Protein AF-A0A139GTD7-F1 (afdb_monomer_lite)

Organism: NCBI:txid113226

Secondary structure (DSSP, 8-state):
-PEEEEE--SSPPP--GGGGG-TTB-SSSSSB---STT--PPPHHHHHHHHHHHHHTT-S-----SSS-S-B------SSS--SS-EEEE-STT-EEEE-GGG-EEEES---SSBSSSSSSSSPBBSS--S--GGG-S--SEEE----STTT--HHHHHHHHHH-TT-EEEEETT-HHHHHHTT--SEEEE-TT-EEEEEEEPPTT-S--SPEEEEEEEE--B----SSTT-TTSS---EEEEEETTEEEEE--S-BS------STT--TTSTT--PPP-THHHHHHHHT--EEEEEEE--S--SHHHHTTT---HHHHHHHHHHTTEEEEEEES-SSB--SSS-TTHHHHHHHHHHHHHT--TTTTEE---BT-EEE--HHHHHHHHHHHHHHHHHTT--S---S--TTGGGTTHHHHHHHHHHHHHHHHHHHHHHHSS---HHHHHHHHSSSHHHHHHHHHHT-TTTTS-HHHHHHHHHHHHHHHHHT--TT-HHHHHHHHHHHHHHHHHHHHHHHHHTT---------------------------------------------------------------

InterPro domains:
  IPR001279 Metallo-beta-lactamase [PF12706] (105-336)
  IPR036866 Ribonuclease Z/Hydroxyacylglutathione hydrolase-like [G3DSA:3.60.15.10] (75-378)
  IPR036866 Ribonuclease Z/Hydroxyacylglutathione hydrolase-like [SSF56281] (85-349)

Structure (mmCIF, N/CA/C/O backbone):
data_AF-A0A139GTD7-F1
#
_entry.id   AF-A0A139GTD7-F1
#
loop_
_atom_site.group_PDB
_atom_site.id
_atom_site.type_symbol
_atom_site.label_atom_id
_atom_site.label_alt_id
_atom_site.label_comp_id
_atom_site.label_asym_id
_atom_site.label_entity_id
_atom_site.label_seq_id
_atom_site.pdbx_PDB_ins_code
_atom_site.Cartn_x
_atom_site.Cartn_y
_atom_site.Cartn_z
_atom_site.occupancy
_atom_site.B_iso_or_equiv
_atom_site.auth_seq_id
_atom_site.auth_comp_id
_atom_site.auth_asym_id
_atom_site.auth_atom_id
_atom_site.pdbx_PDB_model_num
ATOM 1 N N . MET A 1 1 ? -16.203 14.183 21.102 1.00 62.66 1 MET A N 1
ATOM 2 C CA . MET A 1 1 ? -15.476 13.401 20.077 1.00 62.66 1 MET A CA 1
ATOM 3 C C . MET A 1 1 ? -15.212 12.017 20.636 1.00 62.66 1 MET A C 1
ATOM 5 O O . MET A 1 1 ? -15.103 11.907 21.853 1.00 62.66 1 MET A O 1
ATOM 9 N N . ALA A 1 2 ? -15.171 10.989 19.788 1.00 77.62 2 ALA A N 1
ATOM 10 C CA . ALA A 1 2 ? -14.752 9.658 20.219 1.00 77.62 2 ALA A CA 1
ATOM 11 C C . ALA A 1 2 ? -13.308 9.720 20.741 1.00 77.62 2 ALA A C 1
ATOM 13 O O . ALA A 1 2 ? -12.492 10.475 20.206 1.00 77.62 2 ALA A O 1
ATOM 14 N N . ALA A 1 3 ? -13.017 8.986 21.811 1.00 85.56 3 ALA A N 1
ATOM 15 C CA . ALA A 1 3 ? -11.676 8.934 22.380 1.00 85.56 3 ALA A CA 1
ATOM 16 C C . ALA A 1 3 ? -10.889 7.815 21.697 1.00 85.56 3 ALA A C 1
ATOM 18 O O . ALA A 1 3 ? -11.359 6.680 21.656 1.00 85.56 3 ALA A O 1
ATOM 19 N N . VAL A 1 4 ? -9.707 8.140 21.175 1.00 92.75 4 VAL A N 1
ATOM 20 C CA . VAL A 1 4 ? -8.804 7.178 20.536 1.00 92.75 4 VAL A CA 1
ATOM 21 C C . VAL A 1 4 ? -7.661 6.857 21.490 1.00 92.75 4 VAL A C 1
ATOM 23 O O . VAL A 1 4 ? -7.033 7.764 22.034 1.00 92.75 4 VAL A O 1
ATOM 26 N N . ALA A 1 5 ? -7.393 5.572 21.696 1.00 95.19 5 ALA A N 1
ATOM 27 C CA . ALA A 1 5 ? -6.281 5.081 22.495 1.00 95.19 5 ALA A CA 1
ATOM 28 C C . ALA A 1 5 ? -5.437 4.101 21.678 1.00 95.19 5 ALA A C 1
ATOM 30 O O . ALA A 1 5 ? -5.976 3.210 21.021 1.00 95.19 5 ALA A O 1
ATOM 31 N N . ILE A 1 6 ? -4.115 4.265 21.758 1.00 97.50 6 ILE A N 1
ATOM 32 C CA . ILE A 1 6 ? -3.131 3.377 21.141 1.00 97.50 6 ILE A CA 1
ATOM 33 C C . ILE A 1 6 ? -2.365 2.650 22.240 1.00 97.50 6 ILE A C 1
ATOM 35 O O . ILE A 1 6 ? -1.799 3.285 23.132 1.00 97.50 6 ILE A O 1
ATOM 39 N N . SER A 1 7 ? -2.311 1.327 22.164 1.00 97.19 7 SER A N 1
ATOM 40 C CA . SER A 1 7 ? -1.547 0.489 23.091 1.00 97.19 7 SER A CA 1
ATOM 41 C C . SER A 1 7 ? -0.793 -0.612 22.356 1.00 97.19 7 SER A C 1
ATOM 43 O O . SER A 1 7 ? -0.978 -0.830 21.162 1.00 97.19 7 SER A O 1
ATOM 45 N N . ASN A 1 8 ? 0.086 -1.319 23.063 1.00 95.62 8 ASN A N 1
ATOM 46 C CA . ASN A 1 8 ? 0.576 -2.601 22.561 1.00 95.62 8 ASN A CA 1
ATOM 47 C C . ASN A 1 8 ? -0.560 -3.635 22.651 1.00 95.62 8 ASN A C 1
ATOM 49 O O . ASN A 1 8 ? -1.322 -3.585 23.624 1.00 95.62 8 ASN A O 1
ATOM 53 N N . PRO A 1 9 ? -0.675 -4.571 21.697 1.00 90.94 9 PRO A N 1
ATOM 54 C CA . PRO A 1 9 ? -1.615 -5.677 21.811 1.00 90.94 9 PRO A CA 1
ATOM 55 C C . PRO A 1 9 ? -1.314 -6.533 23.041 1.00 90.94 9 PRO A C 1
ATOM 57 O O . PRO A 1 9 ? -0.157 -6.755 23.399 1.00 90.94 9 PRO A O 1
ATOM 60 N N . ALA A 1 10 ? -2.364 -7.043 23.688 1.00 85.44 10 ALA A N 1
ATOM 61 C CA . ALA A 1 10 ? -2.222 -7.879 24.883 1.00 85.44 10 ALA A CA 1
ATOM 62 C C . ALA A 1 10 ? -1.445 -9.182 24.616 1.00 85.44 10 ALA A C 1
ATOM 64 O O . ALA A 1 10 ? -0.830 -9.739 25.525 1.00 85.44 10 ALA A O 1
ATOM 65 N N . ARG A 1 11 ? -1.483 -9.675 23.374 1.00 85.56 11 ARG A N 1
ATOM 66 C CA . ARG A 1 11 ? -0.717 -10.830 22.902 1.00 85.56 11 ARG A CA 1
ATOM 67 C C . ARG A 1 11 ? -0.059 -10.469 21.571 1.00 85.56 11 ARG A C 1
ATOM 69 O O . ARG A 1 11 ? -0.765 -10.492 20.565 1.00 85.56 11 ARG A O 1
ATOM 76 N N . PRO A 1 12 ? 1.243 -10.138 21.573 1.00 86.31 12 PRO A N 1
ATOM 77 C CA . PRO A 1 12 ? 1.970 -9.838 20.353 1.00 86.31 12 PRO A CA 1
ATOM 78 C C . PRO A 1 12 ? 1.925 -11.002 19.361 1.00 86.31 12 PRO A C 1
ATOM 80 O O . PRO A 1 12 ? 2.139 -12.153 19.755 1.00 86.31 12 PRO A O 1
ATOM 83 N N . ALA A 1 13 ? 1.677 -10.722 18.084 1.00 91.31 13 ALA A N 1
ATOM 84 C CA . ALA A 1 13 ? 1.772 -11.735 17.039 1.00 91.31 13 ALA A CA 1
ATOM 85 C C . ALA A 1 13 ? 3.241 -12.168 16.800 1.00 91.31 13 ALA A C 1
ATOM 87 O O . ALA A 1 13 ? 4.161 -11.353 16.919 1.00 91.31 13 ALA A O 1
ATOM 88 N N . PRO A 1 14 ? 3.504 -13.439 16.435 1.00 92.75 14 PRO A N 1
ATOM 89 C CA . PRO A 1 14 ? 4.867 -13.969 16.310 1.00 92.75 14 PRO A CA 1
ATOM 90 C C . PRO A 1 14 ? 5.643 -13.288 15.176 1.00 92.75 14 PRO A C 1
ATOM 92 O O . PRO A 1 14 ? 5.087 -13.068 14.112 1.00 92.75 14 PRO A O 1
ATOM 95 N N . SER A 1 15 ? 6.917 -12.958 15.337 1.00 94.00 15 SER A N 1
ATOM 96 C CA . SER A 1 15 ? 7.755 -12.442 14.242 1.00 94.00 15 SER A CA 1
ATOM 97 C C . SER A 1 15 ? 8.750 -13.508 13.765 1.00 94.00 15 SER A C 1
ATOM 99 O O . SER A 1 15 ? 8.976 -14.485 14.485 1.00 94.00 15 SER A O 1
ATOM 101 N N . PRO A 1 16 ? 9.344 -13.368 12.563 1.00 94.62 16 PRO A N 1
ATOM 102 C CA . PRO A 1 16 ? 10.459 -14.219 12.159 1.00 94.62 16 PRO A CA 1
ATOM 103 C C . PRO A 1 16 ? 11.590 -14.176 13.192 1.00 94.62 16 PRO A C 1
ATOM 105 O O . PRO A 1 16 ? 11.861 -13.120 13.768 1.00 94.62 16 PRO A O 1
ATOM 108 N N . GLU A 1 17 ? 12.287 -15.296 13.396 1.00 90.00 17 GLU A N 1
ATOM 109 C CA . GLU A 1 17 ? 13.376 -15.400 14.385 1.00 90.00 17 GLU A CA 1
ATOM 110 C C . GLU A 1 17 ? 14.451 -14.318 14.186 1.00 90.00 17 GLU A C 1
ATOM 112 O O . GLU A 1 17 ? 14.985 -13.752 15.145 1.00 90.00 17 GLU A O 1
ATOM 117 N N . ASP A 1 18 ? 14.726 -13.971 12.928 1.00 88.25 18 ASP A N 1
ATOM 118 C CA . ASP A 1 18 ? 15.732 -12.989 12.553 1.00 88.25 18 ASP A CA 1
ATOM 119 C C . ASP A 1 18 ? 15.220 -11.539 12.507 1.00 88.25 18 ASP A C 1
ATOM 121 O O . ASP A 1 18 ? 16.023 -10.626 12.300 1.00 88.25 18 ASP A O 1
ATOM 125 N N . ALA A 1 19 ? 13.932 -11.285 12.777 1.00 92.12 19 ALA A N 1
ATOM 126 C CA . ALA A 1 19 ? 13.372 -9.929 12.832 1.00 92.12 19 ALA A CA 1
ATOM 127 C C . ALA A 1 19 ? 14.054 -9.068 13.910 1.00 92.12 19 ALA A C 1
ATOM 129 O O . ALA A 1 19 ? 14.289 -7.874 13.712 1.00 92.12 19 ALA A O 1
ATOM 130 N N . SER A 1 20 ? 14.454 -9.692 15.023 1.00 92.06 20 SER A N 1
ATOM 131 C CA . SER A 1 20 ? 15.199 -9.044 16.112 1.00 92.06 20 SER A CA 1
ATOM 132 C C . SER A 1 20 ? 16.572 -8.509 15.683 1.00 92.06 20 SER A C 1
ATOM 134 O O . SER A 1 20 ? 17.086 -7.578 16.302 1.00 92.06 20 SER A O 1
ATOM 136 N N . LEU A 1 21 ? 17.151 -9.047 14.601 1.00 94.19 21 LEU A N 1
ATOM 137 C CA . LEU A 1 21 ? 18.441 -8.608 14.065 1.00 94.19 21 LEU A CA 1
ATOM 138 C C . LEU A 1 21 ? 18.350 -7.278 13.308 1.00 94.19 21 LEU A C 1
ATOM 140 O O . LEU A 1 21 ? 19.393 -6.697 13.008 1.00 94.19 21 LEU A O 1
ATOM 144 N N . LYS A 1 22 ? 17.133 -6.818 12.970 1.00 95.69 22 LYS A N 1
ATOM 145 C CA . LYS A 1 22 ? 16.869 -5.554 12.263 1.00 95.69 22 LYS A CA 1
ATOM 146 C C . LYS A 1 22 ? 17.758 -5.352 11.028 1.00 95.69 22 LYS A C 1
ATOM 148 O O . LYS A 1 22 ? 18.328 -4.284 10.824 1.00 95.69 22 LYS A O 1
ATOM 153 N N . LYS A 1 23 ? 17.889 -6.389 10.189 1.00 96.56 23 LYS A N 1
ATOM 154 C CA . LYS A 1 23 ? 18.763 -6.378 8.995 1.00 96.56 23 LYS A CA 1
ATOM 155 C C . LYS A 1 23 ? 18.435 -5.259 7.998 1.00 96.56 23 LYS A C 1
ATOM 157 O O . LYS A 1 23 ? 19.295 -4.888 7.208 1.00 96.56 23 LYS A O 1
ATOM 162 N N . HIS A 1 24 ? 17.211 -4.740 8.031 1.00 97.00 24 HIS A N 1
ATOM 163 C CA . HIS A 1 24 ? 16.749 -3.627 7.206 1.00 97.00 24 HIS A CA 1
ATOM 164 C C . HIS A 1 24 ? 17.217 -2.252 7.696 1.00 97.00 24 HIS A C 1
ATOM 166 O O . HIS A 1 24 ? 17.071 -1.277 6.968 1.00 97.00 24 HIS A O 1
ATOM 172 N N . HIS A 1 25 ? 17.800 -2.144 8.893 1.00 97.75 25 HIS A N 1
ATOM 173 C CA . HIS A 1 25 ? 18.405 -0.904 9.388 1.00 97.75 25 HIS A CA 1
ATOM 174 C C . HIS A 1 25 ? 19.852 -0.794 8.904 1.00 97.75 25 HIS A C 1
ATOM 176 O O . HIS A 1 25 ? 20.640 -1.738 9.024 1.00 97.75 25 HIS A O 1
ATOM 182 N N . ARG A 1 26 ? 20.250 0.380 8.400 1.00 95.12 26 ARG A N 1
ATOM 183 C CA . ARG A 1 26 ? 21.663 0.643 8.095 1.00 95.12 26 ARG A CA 1
ATOM 184 C C . ARG A 1 26 ? 22.465 0.698 9.395 1.00 95.12 26 ARG A C 1
ATOM 186 O O . ARG A 1 26 ? 22.157 1.467 10.295 1.00 95.12 26 ARG A O 1
ATOM 193 N N . LYS A 1 27 ? 23.534 -0.100 9.490 1.00 87.81 27 LYS A N 1
ATOM 194 C CA . LYS A 1 27 ? 24.327 -0.224 10.730 1.00 87.81 27 LYS A CA 1
ATOM 195 C C . LYS A 1 27 ? 25.082 1.051 11.123 1.00 87.81 27 LYS A C 1
ATOM 197 O O . LYS A 1 27 ? 25.241 1.307 12.309 1.00 87.81 27 LYS A O 1
ATOM 202 N N . ASN A 1 28 ? 25.560 1.821 10.143 1.00 84.12 28 ASN A N 1
ATOM 203 C CA . ASN A 1 28 ? 26.488 2.942 10.360 1.00 84.12 28 ASN A CA 1
ATOM 204 C C . ASN A 1 28 ? 25.990 4.272 9.772 1.00 84.12 28 ASN A C 1
ATOM 206 O O . ASN A 1 28 ? 26.737 5.244 9.726 1.00 84.12 28 ASN A O 1
ATOM 210 N N . GLU A 1 29 ? 24.754 4.313 9.283 1.00 85.69 29 GLU A N 1
ATOM 211 C CA . GLU A 1 29 ? 24.185 5.468 8.593 1.00 85.69 29 GLU A CA 1
ATOM 212 C C . GLU A 1 29 ? 22.707 5.596 8.945 1.00 85.69 29 GLU A C 1
ATOM 214 O O . GLU A 1 29 ? 22.065 4.627 9.347 1.00 85.69 29 GLU A O 1
ATOM 219 N N . LYS A 1 30 ? 22.149 6.792 8.756 1.00 90.00 30 LYS A N 1
ATOM 220 C CA . LYS A 1 30 ? 20.704 6.983 8.845 1.00 90.00 30 LYS A CA 1
ATOM 221 C C . LYS A 1 30 ? 20.019 6.224 7.705 1.00 90.00 30 LYS A C 1
ATOM 223 O O . LYS A 1 30 ? 20.448 6.309 6.557 1.00 90.00 30 LYS A O 1
ATOM 228 N N . GLY A 1 31 ? 18.917 5.554 8.022 1.00 95.88 31 GLY A N 1
ATOM 229 C CA . GLY A 1 31 ? 18.008 4.991 7.031 1.00 95.88 31 GLY A CA 1
ATOM 230 C C . GLY A 1 31 ? 18.019 3.470 6.948 1.00 95.88 31 GLY A C 1
ATOM 231 O O . GLY A 1 31 ? 18.502 2.764 7.835 1.00 95.88 31 GLY A O 1
ATOM 232 N N . PHE A 1 32 ? 17.451 2.981 5.854 1.00 97.81 32 PHE A N 1
ATOM 233 C CA . PHE A 1 32 ? 17.022 1.601 5.689 1.00 97.81 32 PHE A CA 1
ATOM 234 C C . PHE A 1 32 ? 17.562 0.987 4.391 1.00 97.81 32 PHE A C 1
ATOM 236 O O . PHE A 1 32 ? 18.068 1.678 3.495 1.00 97.81 32 PHE A O 1
ATOM 243 N N . VAL A 1 33 ? 17.504 -0.339 4.312 1.00 97.06 33 VAL A N 1
ATOM 244 C CA . VAL A 1 33 ? 17.932 -1.156 3.170 1.00 97.06 33 VAL A CA 1
ATOM 245 C C . VAL A 1 33 ? 17.004 -2.352 2.999 1.00 97.06 33 VAL A C 1
ATOM 247 O O . VAL A 1 33 ? 16.461 -2.865 3.975 1.00 97.06 33 VAL A O 1
ATOM 250 N N . ASN A 1 34 ? 16.870 -2.839 1.766 1.00 97.25 34 ASN A N 1
ATOM 251 C CA . ASN A 1 34 ? 16.280 -4.152 1.524 1.00 97.25 34 ASN A CA 1
ATOM 252 C C . ASN A 1 34 ? 17.297 -5.237 1.916 1.00 97.25 34 ASN A C 1
ATOM 254 O O . ASN A 1 34 ? 18.411 -5.223 1.390 1.00 97.25 34 ASN A O 1
ATOM 258 N N . PRO A 1 35 ? 16.951 -6.166 2.824 1.00 96.56 35 PRO A N 1
ATOM 259 C CA . PRO A 1 35 ? 17.900 -7.153 3.334 1.00 96.56 35 PRO A CA 1
ATOM 260 C C . PRO A 1 35 ? 17.928 -8.468 2.534 1.00 96.56 35 PRO A C 1
ATOM 262 O O . PRO A 1 35 ? 18.577 -9.415 2.976 1.00 96.56 35 PRO A O 1
ATOM 265 N N . TRP A 1 36 ? 17.199 -8.564 1.418 1.00 97.06 36 TRP A N 1
ATOM 266 C CA . TRP A 1 36 ? 16.985 -9.815 0.681 1.00 97.06 36 TRP A CA 1
ATOM 267 C C . TRP A 1 36 ? 17.712 -9.838 -0.665 1.00 97.06 36 TRP A C 1
ATOM 269 O O . TRP A 1 36 ? 17.758 -8.828 -1.365 1.00 97.06 36 TRP A O 1
ATOM 279 N N . ASP A 1 37 ? 18.175 -11.022 -1.071 1.00 96.81 37 ASP A N 1
ATOM 280 C CA . ASP A 1 37 ? 18.849 -11.255 -2.362 1.00 96.81 37 ASP A CA 1
ATOM 281 C C . ASP A 1 37 ? 17.940 -11.001 -3.579 1.00 96.81 37 ASP A C 1
ATOM 283 O O . ASP A 1 37 ? 18.407 -10.795 -4.699 1.00 96.81 37 ASP A O 1
ATOM 287 N N . SER A 1 38 ? 16.624 -10.987 -3.364 1.00 97.56 38 SER A N 1
ATOM 288 C CA . SER A 1 38 ? 15.608 -10.616 -4.352 1.00 97.56 38 SER A CA 1
ATOM 289 C C . SER A 1 38 ? 15.601 -9.126 -4.698 1.00 97.56 38 SER A C 1
ATOM 291 O O . SER A 1 38 ? 14.905 -8.726 -5.632 1.00 97.56 38 SER A O 1
ATOM 293 N N . PHE A 1 39 ? 16.345 -8.294 -3.967 1.00 97.38 39 PHE A N 1
ATOM 294 C CA . PHE A 1 39 ? 16.494 -6.876 -4.254 1.00 97.38 39 PHE A CA 1
ATOM 295 C C . PHE A 1 39 ? 17.842 -6.582 -4.910 1.00 97.38 39 PHE A C 1
ATOM 297 O O . PHE A 1 39 ? 18.897 -7.000 -4.439 1.00 97.38 39 PHE A O 1
ATOM 304 N N . GLN A 1 40 ? 17.812 -5.777 -5.969 1.00 94.25 40 GLN A N 1
ATOM 305 C CA . GLN A 1 40 ? 19.012 -5.216 -6.577 1.00 94.25 40 GLN A CA 1
ATOM 306 C C . GLN A 1 40 ? 18.844 -3.711 -6.729 1.00 94.25 40 GLN A C 1
ATOM 308 O O . GLN A 1 40 ? 17.955 -3.237 -7.437 1.00 94.25 40 GLN A O 1
ATOM 313 N N . GLU A 1 41 ? 19.738 -2.960 -6.094 1.00 89.25 41 GLU A N 1
ATOM 314 C CA . GLU A 1 41 ? 19.795 -1.513 -6.243 1.00 89.25 41 GLU A CA 1
ATOM 315 C C . GLU A 1 41 ? 20.146 -1.162 -7.698 1.00 89.25 41 GLU A C 1
ATOM 317 O O . GLU A 1 41 ? 21.190 -1.561 -8.223 1.00 89.25 41 GLU A O 1
ATOM 322 N N . ARG A 1 42 ? 19.282 -0.393 -8.364 1.00 85.00 42 ARG A N 1
ATOM 323 C CA . ARG A 1 42 ? 19.578 0.154 -9.691 1.00 85.00 42 ARG A CA 1
ATOM 324 C C . ARG A 1 42 ? 20.322 1.473 -9.531 1.00 85.00 42 ARG A C 1
ATOM 326 O O . ARG A 1 42 ? 19.857 2.395 -8.864 1.00 85.00 42 ARG A O 1
ATOM 333 N N . GLY A 1 43 ? 21.511 1.556 -10.124 1.00 75.12 43 GLY A N 1
ATOM 334 C CA . GLY A 1 43 ? 22.384 2.716 -9.959 1.00 75.12 43 GLY A CA 1
ATOM 335 C C . GLY A 1 43 ? 21.784 3.979 -10.580 1.00 75.12 43 GLY A C 1
ATOM 336 O O . GLY A 1 43 ? 21.199 3.924 -11.660 1.00 75.12 43 GLY A O 1
ATOM 337 N N . PHE A 1 44 ? 22.008 5.137 -9.951 1.00 72.25 44 PHE A N 1
ATOM 338 C CA . PHE A 1 44 ? 21.565 6.448 -10.452 1.00 72.25 44 PHE A CA 1
ATOM 339 C C . PHE A 1 44 ? 21.891 6.659 -11.940 1.00 72.25 44 PHE A C 1
ATOM 341 O O . PHE A 1 44 ? 21.033 7.062 -12.719 1.00 72.25 44 PHE A O 1
ATOM 348 N N . TRP A 1 45 ? 23.107 6.303 -12.364 1.00 71.75 45 TRP A N 1
ATOM 349 C CA . TRP A 1 45 ? 23.527 6.405 -13.763 1.00 71.75 45 TRP A CA 1
ATOM 350 C C . TRP A 1 45 ? 22.757 5.479 -14.711 1.00 71.75 45 TRP A C 1
ATOM 352 O O . TRP A 1 45 ? 22.571 5.839 -15.868 1.00 71.75 45 TRP A O 1
ATOM 362 N N . GLN A 1 46 ? 22.292 4.312 -14.253 1.00 74.81 46 GLN A N 1
ATOM 363 C CA . GLN A 1 46 ? 21.465 3.409 -15.063 1.00 74.81 46 GLN A CA 1
ATOM 364 C C . GLN A 1 46 ? 20.072 4.006 -15.287 1.00 74.81 46 GLN A C 1
ATOM 366 O O . GLN A 1 46 ? 19.608 4.036 -16.425 1.00 74.81 46 GLN A O 1
ATOM 371 N N . ILE A 1 47 ? 19.460 4.547 -14.226 1.00 76.94 47 ILE A N 1
ATOM 372 C CA . ILE A 1 47 ? 18.171 5.251 -14.290 1.00 76.94 47 ILE A CA 1
ATOM 373 C C . ILE A 1 47 ? 18.294 6.477 -15.200 1.00 76.94 47 ILE A C 1
ATOM 375 O O . ILE A 1 47 ? 17.545 6.606 -16.163 1.00 76.94 47 ILE A O 1
ATOM 379 N N . MET A 1 48 ? 19.284 7.343 -14.962 1.00 72.25 48 MET A N 1
ATOM 380 C CA . MET A 1 48 ? 19.500 8.554 -15.762 1.00 72.25 48 MET A CA 1
ATOM 381 C C . MET A 1 48 ? 19.801 8.245 -17.225 1.00 72.25 48 MET A C 1
ATOM 383 O O . MET A 1 48 ? 19.285 8.924 -18.111 1.00 72.25 48 MET A O 1
ATOM 387 N N . LYS A 1 49 ? 20.610 7.212 -17.495 1.00 75.44 49 LYS A N 1
ATOM 388 C CA . LYS A 1 49 ? 20.872 6.759 -18.862 1.00 75.44 49 LYS A CA 1
ATOM 389 C C . LYS A 1 49 ? 19.577 6.312 -19.528 1.00 75.44 49 LYS A C 1
ATOM 391 O O . LYS A 1 49 ? 19.339 6.734 -20.648 1.00 75.44 49 LYS A O 1
ATOM 396 N N . TRP A 1 50 ? 18.734 5.521 -18.866 1.00 71.56 50 TRP A N 1
ATOM 397 C CA . TRP A 1 50 ? 17.444 5.124 -19.435 1.00 71.56 50 TRP A CA 1
ATOM 398 C C . TRP A 1 50 ? 16.518 6.330 -19.668 1.00 71.56 50 TRP A C 1
ATOM 400 O O . TRP A 1 50 ? 16.045 6.502 -20.786 1.00 71.56 50 TRP A O 1
ATOM 410 N N . VAL A 1 51 ? 16.347 7.225 -18.687 1.00 73.00 51 VAL A N 1
ATOM 411 C CA . VAL A 1 51 ? 15.488 8.417 -18.834 1.00 73.00 51 VAL A CA 1
ATOM 412 C C . VAL A 1 51 ? 15.953 9.311 -19.988 1.00 73.00 51 VAL A C 1
ATOM 414 O O . VAL A 1 51 ? 15.144 9.725 -20.816 1.00 73.00 51 VAL A O 1
ATOM 417 N N . TRP A 1 52 ? 17.247 9.641 -20.046 1.00 68.06 52 TRP A N 1
ATOM 418 C CA . TRP A 1 52 ? 17.765 10.628 -20.997 1.00 68.06 52 TRP A CA 1
ATOM 419 C C . TRP A 1 52 ? 18.031 10.028 -22.380 1.00 68.06 52 TRP A C 1
ATOM 421 O O . TRP A 1 52 ? 17.600 10.588 -23.387 1.00 68.06 52 TRP A O 1
ATOM 431 N N . LEU A 1 53 ? 18.694 8.868 -22.443 1.00 69.50 53 LEU A N 1
ATOM 432 C CA . LEU A 1 53 ? 19.006 8.204 -23.709 1.00 69.50 53 LEU A CA 1
ATOM 433 C C . LEU A 1 53 ? 17.762 7.554 -24.320 1.00 69.50 53 LEU A C 1
ATOM 435 O O . LEU A 1 53 ? 17.573 7.663 -25.523 1.00 69.50 53 LEU A O 1
ATOM 439 N N . GLY A 1 54 ? 16.889 6.946 -23.511 1.00 68.62 54 GLY A N 1
ATOM 440 C CA . GLY A 1 54 ? 15.644 6.343 -23.996 1.00 68.62 54 GLY A CA 1
ATOM 441 C C . GLY A 1 54 ? 14.696 7.379 -24.599 1.00 68.62 54 GLY A C 1
ATOM 442 O O . GLY A 1 54 ? 14.112 7.137 -25.652 1.00 68.62 54 GLY A O 1
ATOM 443 N N . LYS A 1 55 ? 14.620 8.578 -24.004 1.00 68.88 55 LYS A N 1
ATOM 444 C CA . LYS A 1 55 ? 13.864 9.700 -24.577 1.00 68.88 55 LYS A CA 1
ATOM 445 C C . LYS A 1 55 ? 14.504 10.248 -25.857 1.00 68.88 55 LYS A C 1
ATOM 447 O O . LYS A 1 55 ? 13.789 10.577 -26.795 1.00 68.88 55 LYS A O 1
ATOM 452 N N . LEU A 1 56 ? 15.835 10.342 -25.913 1.00 73.50 56 LEU A N 1
ATOM 453 C CA . LEU A 1 56 ? 16.552 10.847 -27.091 1.00 73.50 56 LEU A CA 1
ATOM 454 C C . LEU A 1 56 ? 16.502 9.873 -28.279 1.00 73.50 56 LEU A C 1
ATOM 456 O O . LEU A 1 56 ? 16.424 10.313 -29.421 1.00 73.50 56 LEU A O 1
ATOM 460 N N . LEU A 1 57 ? 16.533 8.566 -28.014 1.00 73.81 57 LEU A N 1
ATOM 461 C CA . LEU A 1 57 ? 16.467 7.513 -29.030 1.00 73.81 57 LEU A CA 1
ATOM 462 C C . LEU A 1 57 ? 15.029 7.116 -29.410 1.00 73.81 57 LEU A C 1
ATOM 464 O O . LEU A 1 57 ? 14.855 6.284 -30.295 1.00 73.81 57 LEU A O 1
ATOM 468 N N . GLY A 1 58 ? 14.007 7.683 -28.756 1.00 68.06 58 GLY A N 1
ATOM 469 C CA . GLY A 1 58 ? 12.604 7.301 -28.968 1.00 68.06 58 GLY A CA 1
ATOM 470 C C . GLY A 1 58 ? 12.285 5.865 -28.533 1.00 68.06 58 GLY A C 1
ATOM 471 O O . GLY A 1 58 ? 11.309 5.284 -28.991 1.00 68.06 58 GLY A O 1
ATOM 472 N N . GLU A 1 59 ? 13.125 5.276 -27.681 1.00 71.69 59 GLU A N 1
ATOM 473 C CA . GLU A 1 59 ? 12.958 3.911 -27.169 1.00 71.69 59 GLU A CA 1
ATOM 474 C C . GLU A 1 59 ? 11.990 3.849 -25.984 1.00 71.69 59 GLU A C 1
ATOM 476 O O . GLU A 1 59 ? 11.514 2.765 -25.650 1.00 71.69 59 GLU A O 1
ATOM 481 N N . ARG A 1 60 ? 11.715 4.995 -25.347 1.00 75.12 60 ARG A N 1
ATOM 482 C CA . ARG A 1 60 ? 10.745 5.101 -24.258 1.00 75.12 60 ARG A CA 1
ATOM 483 C C . ARG A 1 60 ? 9.331 5.179 -24.827 1.00 75.12 60 ARG A C 1
ATOM 485 O O . ARG A 1 60 ? 9.071 5.997 -25.709 1.00 75.12 60 ARG A O 1
ATOM 492 N N . ARG A 1 61 ? 8.420 4.374 -24.289 1.00 80.50 61 ARG A N 1
ATOM 493 C CA . ARG A 1 61 ? 6.986 4.509 -24.550 1.00 80.50 61 ARG A CA 1
ATOM 494 C C . ARG A 1 61 ? 6.384 5.565 -23.634 1.00 80.50 61 ARG A C 1
ATOM 496 O O . ARG A 1 61 ? 6.662 5.588 -22.436 1.00 80.50 61 ARG A O 1
ATOM 503 N N . ASP A 1 62 ? 5.550 6.411 -24.222 1.00 84.38 62 ASP A N 1
ATOM 504 C CA . ASP A 1 62 ? 4.638 7.290 -23.501 1.00 84.38 62 ASP A CA 1
ATOM 505 C C . ASP A 1 62 ? 3.233 6.682 -23.659 1.00 84.38 62 ASP A C 1
ATOM 507 O O . ASP A 1 62 ? 2.684 6.747 -24.762 1.00 84.38 62 ASP A O 1
ATOM 511 N N . PRO A 1 63 ? 2.685 6.037 -22.611 1.00 89.12 63 PRO A N 1
ATOM 512 C CA . PRO A 1 63 ? 1.373 5.396 -22.660 1.00 89.12 63 PRO A CA 1
ATOM 513 C C . PRO A 1 63 ? 0.262 6.335 -23.122 1.00 89.12 63 PRO A C 1
ATOM 515 O O . PRO A 1 63 ? 0.219 7.506 -22.722 1.00 89.12 63 PRO A O 1
ATOM 518 N N . ASP A 1 64 ? -0.670 5.807 -23.917 1.00 89.44 64 ASP A N 1
ATOM 519 C CA . ASP A 1 64 ? -1.852 6.571 -24.303 1.00 89.44 64 ASP A CA 1
ATOM 520 C C . ASP A 1 64 ? -2.790 6.724 -23.098 1.00 89.44 64 ASP A C 1
ATOM 522 O O . ASP A 1 64 ? -3.141 5.765 -22.411 1.00 89.44 64 ASP A O 1
ATOM 526 N N . THR A 1 65 ? -3.181 7.965 -22.830 1.00 91.94 65 THR A N 1
ATOM 527 C CA . THR A 1 65 ? -4.096 8.336 -21.741 1.00 91.94 65 THR A CA 1
ATOM 528 C C . THR A 1 65 ? -5.448 8.811 -22.266 1.00 91.94 65 THR A C 1
ATOM 530 O O . THR A 1 65 ? -6.294 9.258 -21.490 1.00 91.94 65 THR A O 1
ATOM 533 N N . SER A 1 66 ? -5.660 8.731 -23.583 1.00 89.81 66 SER A N 1
ATOM 534 C CA . SER A 1 66 ? -6.938 9.031 -24.206 1.00 89.81 66 SER A CA 1
ATOM 535 C C . SER A 1 66 ? -7.977 7.941 -23.890 1.00 89.81 66 SER A C 1
ATOM 537 O O . SER A 1 66 ? -7.627 6.769 -23.729 1.00 89.81 66 SER A O 1
ATOM 539 N N . PRO A 1 67 ? -9.266 8.299 -23.746 1.00 87.31 67 PRO A N 1
ATOM 540 C CA . PRO A 1 67 ? -10.316 7.314 -23.517 1.00 87.31 67 PRO A CA 1
ATOM 541 C C . PRO A 1 67 ? -10.423 6.275 -24.651 1.00 87.31 67 PRO A C 1
ATOM 543 O O . PRO A 1 67 ? -10.253 6.634 -25.818 1.00 87.31 67 PRO A O 1
ATOM 546 N N . PRO A 1 68 ? -10.811 5.021 -24.349 1.00 86.00 68 PRO A N 1
ATOM 547 C CA . PRO A 1 68 ? -11.292 4.546 -23.050 1.00 86.00 68 PRO A CA 1
ATOM 548 C C . PRO A 1 68 ? -10.159 4.258 -22.051 1.00 86.00 68 PRO A C 1
ATOM 550 O O . PRO A 1 68 ? -9.238 3.498 -22.334 1.00 86.00 68 PRO A O 1
ATOM 553 N N . THR A 1 69 ? -10.277 4.828 -20.852 1.00 91.38 69 THR A N 1
ATOM 554 C CA . THR A 1 69 ? -9.440 4.525 -19.680 1.00 91.38 69 THR A CA 1
ATOM 555 C C . THR A 1 69 ? -10.285 3.809 -18.619 1.00 91.38 69 THR A C 1
ATOM 557 O O . THR A 1 69 ? -11.409 3.388 -18.899 1.00 91.38 69 THR A O 1
ATOM 560 N N . VAL A 1 70 ? -9.750 3.627 -17.409 1.00 93.50 70 VAL A N 1
ATOM 561 C CA . VAL A 1 70 ? -10.494 3.020 -16.295 1.00 93.50 70 VAL A CA 1
ATOM 562 C C . VAL A 1 70 ? -11.743 3.857 -15.987 1.00 93.50 70 VAL A C 1
ATOM 564 O O . VAL A 1 70 ? -11.600 5.066 -15.770 1.00 93.50 70 VAL A O 1
ATOM 567 N N . PRO A 1 71 ? -12.949 3.260 -15.955 1.00 96.00 71 PRO A N 1
ATOM 568 C CA . PRO A 1 71 ? -14.157 3.980 -15.583 1.00 96.00 71 PRO A CA 1
ATOM 569 C C . PRO A 1 71 ? -14.049 4.595 -14.184 1.00 96.00 71 PRO A C 1
ATOM 571 O O . PRO A 1 71 ? -13.432 4.034 -13.275 1.00 96.00 71 PRO A O 1
ATOM 574 N N . VAL A 1 72 ? -14.669 5.765 -14.025 1.00 97.06 72 VAL A N 1
ATOM 575 C CA . VAL A 1 72 ? -14.746 6.490 -12.756 1.00 97.06 72 VAL A CA 1
ATOM 576 C C . VAL A 1 72 ? -16.212 6.652 -12.383 1.00 97.06 72 VAL A C 1
ATOM 578 O O . VAL A 1 72 ? -16.992 7.245 -13.128 1.00 97.06 72 VAL A O 1
ATOM 581 N N . HIS A 1 73 ? -16.568 6.154 -11.207 1.00 95.69 73 HIS A N 1
ATOM 582 C CA . HIS A 1 73 ? -17.897 6.227 -10.623 1.00 95.69 73 HIS A CA 1
ATOM 583 C C . HIS A 1 73 ? -17.873 7.092 -9.371 1.00 95.69 73 HIS A C 1
ATOM 585 O O . HIS A 1 73 ? -16.869 7.189 -8.662 1.00 95.69 73 HIS A O 1
ATOM 591 N N . LYS A 1 74 ? -19.016 7.698 -9.053 1.00 96.75 74 LYS A N 1
ATOM 592 C CA . LYS A 1 74 ? -19.199 8.319 -7.744 1.00 96.75 74 LYS A CA 1
ATOM 593 C C . LYS A 1 74 ? -19.377 7.210 -6.696 1.00 96.75 74 LYS A C 1
ATOM 595 O O . LYS A 1 74 ? -20.296 6.404 -6.851 1.00 96.75 74 LYS A O 1
ATOM 600 N N . PRO A 1 75 ? -18.571 7.177 -5.624 1.00 96.31 75 PRO A N 1
ATOM 601 C CA . PRO A 1 75 ? -18.642 6.113 -4.640 1.00 96.31 75 PRO A CA 1
ATOM 602 C C . PRO A 1 75 ? -19.904 6.224 -3.788 1.00 96.31 75 PRO A C 1
ATOM 604 O O . PRO A 1 75 ? -20.381 7.319 -3.470 1.00 96.31 75 PRO A O 1
ATOM 607 N N . VAL A 1 76 ? -20.414 5.064 -3.379 1.00 94.00 76 VAL A N 1
ATOM 608 C CA . VAL A 1 76 ? -21.495 4.934 -2.400 1.00 94.00 76 VAL A CA 1
ATOM 609 C C . VAL A 1 76 ? -20.911 4.300 -1.144 1.00 94.00 76 VAL A C 1
ATOM 611 O O . VAL A 1 76 ? -20.503 3.139 -1.158 1.00 94.00 76 VAL A O 1
ATOM 614 N N . PHE A 1 77 ? -20.864 5.075 -0.064 1.00 93.94 77 PHE A N 1
ATOM 615 C CA . PHE A 1 77 ? -20.396 4.618 1.245 1.00 93.94 77 PHE A CA 1
ATOM 616 C C . PHE A 1 77 ? -21.561 4.118 2.093 1.00 93.94 77 PHE A C 1
ATOM 618 O O . PHE A 1 77 ? -22.701 4.558 1.907 1.00 93.94 77 PHE A O 1
ATOM 625 N N . LEU A 1 78 ? -21.285 3.238 3.058 1.00 92.50 78 LEU A N 1
ATOM 626 C CA . LEU A 1 78 ? -22.335 2.780 3.962 1.00 92.50 78 LEU A CA 1
ATOM 627 C C . LEU A 1 78 ? -22.907 3.961 4.772 1.00 92.50 78 LEU A C 1
ATOM 629 O O . LEU A 1 78 ? -22.152 4.765 5.327 1.00 92.50 78 LEU A O 1
ATOM 633 N N . PRO A 1 79 ? -24.244 4.061 4.907 1.00 87.56 79 PRO A N 1
ATOM 634 C CA . PRO A 1 79 ? -24.888 5.161 5.627 1.00 87.56 79 PRO A CA 1
ATOM 635 C C . PRO A 1 79 ? -24.659 5.085 7.142 1.00 87.56 79 PRO A C 1
ATOM 637 O O . PRO A 1 79 ? -24.922 6.042 7.868 1.00 87.56 79 PRO A O 1
ATOM 640 N N . SER A 1 80 ? -24.190 3.936 7.637 1.00 89.12 80 SER A N 1
ATOM 641 C CA . SER A 1 80 ? -23.889 3.708 9.043 1.00 89.12 80 SER A CA 1
ATOM 642 C C . SER A 1 80 ? -22.649 2.831 9.209 1.00 89.12 80 SER A C 1
ATOM 644 O O . SER A 1 80 ? -22.186 2.177 8.276 1.00 89.12 80 SER A O 1
ATOM 646 N N . ARG A 1 81 ? -22.132 2.778 10.440 1.00 90.38 81 ARG A N 1
ATOM 647 C CA . ARG A 1 81 ? -21.008 1.903 10.802 1.00 90.38 81 ARG A CA 1
ATOM 648 C C . ARG A 1 81 ? -21.398 0.425 10.918 1.00 90.38 81 ARG A C 1
ATOM 650 O O . ARG A 1 81 ? -20.508 -0.421 10.934 1.00 90.38 81 ARG A O 1
ATOM 657 N N . LYS A 1 82 ? -22.694 0.112 11.017 1.00 87.69 82 LYS A N 1
ATOM 658 C CA . LYS A 1 82 ? -23.188 -1.254 11.200 1.00 87.69 82 LYS A CA 1
ATOM 659 C C . LYS A 1 82 ? -23.146 -2.000 9.867 1.00 87.69 82 LYS A C 1
ATOM 661 O O . LYS A 1 82 ? -23.845 -1.626 8.933 1.00 87.69 82 LYS A O 1
ATOM 666 N N . THR A 1 83 ? -22.324 -3.038 9.809 1.00 88.00 83 THR A N 1
ATOM 667 C CA . THR A 1 83 ? -22.231 -3.980 8.692 1.00 88.00 83 THR A CA 1
ATOM 668 C C . THR A 1 83 ? -21.640 -5.290 9.197 1.00 88.00 83 THR A C 1
ATOM 670 O O . THR A 1 83 ? -20.797 -5.273 10.100 1.00 88.00 83 THR A O 1
ATOM 673 N N . ASP A 1 84 ? -22.070 -6.398 8.605 1.00 86.31 84 ASP A N 1
ATOM 674 C CA . ASP A 1 84 ? -21.502 -7.730 8.832 1.00 86.31 84 ASP A CA 1
ATOM 675 C C . ASP A 1 84 ? -20.443 -8.086 7.764 1.00 86.31 84 ASP A C 1
ATOM 677 O O . ASP A 1 84 ? -19.727 -9.091 7.870 1.00 86.31 84 ASP A O 1
ATOM 681 N N . HIS A 1 85 ? -20.279 -7.212 6.763 1.00 88.44 85 HIS A N 1
ATOM 682 C CA . HIS A 1 85 ? -19.411 -7.403 5.606 1.00 88.44 85 HIS A CA 1
ATOM 683 C C . HIS A 1 85 ? -18.193 -6.484 5.648 1.00 88.44 85 HIS A C 1
ATOM 685 O O . HIS A 1 85 ? -18.230 -5.359 6.149 1.00 88.44 85 HIS A O 1
ATOM 691 N N . LEU A 1 86 ? -17.092 -6.984 5.090 1.00 94.62 86 LEU A N 1
ATOM 692 C CA . LEU A 1 86 ? -15.939 -6.165 4.751 1.00 94.62 86 LEU A CA 1
ATOM 693 C C . LEU A 1 86 ? -16.195 -5.551 3.372 1.00 94.62 86 LEU A C 1
ATOM 695 O O . LEU A 1 86 ? -16.340 -6.297 2.403 1.00 94.62 86 LEU A O 1
ATOM 699 N N . ARG A 1 87 ? -16.235 -4.219 3.293 1.00 96.44 87 ARG A N 1
ATOM 700 C CA . ARG A 1 87 ? -16.418 -3.474 2.039 1.00 96.44 87 ARG A CA 1
ATOM 701 C C . ARG A 1 87 ? -15.162 -2.670 1.731 1.00 96.44 87 ARG A C 1
ATOM 703 O O . ARG A 1 87 ? -14.654 -1.965 2.601 1.00 96.44 87 ARG A O 1
ATOM 710 N N . ALA A 1 88 ? -14.661 -2.755 0.507 1.00 97.81 88 ALA A N 1
ATOM 711 C CA . ALA A 1 88 ? -13.492 -2.014 0.048 1.00 97.81 88 ALA A CA 1
ATOM 712 C C . ALA A 1 88 ? -13.871 -1.160 -1.163 1.00 97.81 88 ALA A C 1
ATOM 714 O O . ALA A 1 88 ? -14.346 -1.689 -2.161 1.00 97.81 88 ALA A O 1
ATOM 715 N N . THR A 1 89 ? -13.671 0.153 -1.068 1.00 98.44 89 THR A N 1
ATOM 716 C CA . THR A 1 89 ? -13.938 1.103 -2.156 1.00 98.44 89 THR A CA 1
ATOM 717 C C . THR A 1 89 ? -12.626 1.629 -2.703 1.00 98.44 89 THR A C 1
ATOM 719 O O . THR A 1 89 ? -11.848 2.227 -1.951 1.00 98.44 89 THR A O 1
ATOM 722 N N . TRP A 1 90 ? -12.376 1.419 -3.993 1.00 98.56 90 TRP A N 1
ATOM 723 C CA . TRP A 1 90 ? -11.165 1.924 -4.627 1.00 98.56 90 TRP A CA 1
ATOM 724 C C . TRP A 1 90 ? -11.328 3.401 -4.955 1.00 98.56 90 TRP A C 1
ATOM 726 O O . TRP A 1 90 ? -12.255 3.782 -5.654 1.00 98.56 90 TRP A O 1
ATOM 736 N N . LEU A 1 91 ? -10.432 4.257 -4.473 1.00 98.50 91 LEU A N 1
ATOM 737 C CA . LEU A 1 91 ? -10.478 5.703 -4.726 1.00 98.50 91 LEU A CA 1
ATOM 738 C C . LEU A 1 91 ? -9.389 6.155 -5.716 1.00 98.50 91 LEU A C 1
ATOM 740 O O . LEU A 1 91 ? -9.129 7.350 -5.875 1.00 98.50 91 LEU A O 1
ATOM 744 N N . GLY A 1 92 ? -8.792 5.189 -6.419 1.00 97.12 92 GLY A N 1
ATOM 745 C CA . GLY A 1 92 ? -7.734 5.375 -7.407 1.00 97.12 92 GLY A CA 1
ATOM 746 C C . GLY A 1 92 ? -6.340 5.097 -6.844 1.00 97.12 92 GLY A C 1
ATOM 747 O O . GLY A 1 92 ? -6.062 5.293 -5.662 1.00 97.12 92 GLY A O 1
ATOM 748 N N . HIS A 1 93 ? -5.439 4.655 -7.718 1.00 97.81 93 HIS A N 1
ATOM 749 C CA . HIS A 1 93 ? -4.047 4.320 -7.413 1.00 97.81 93 HIS A CA 1
ATOM 750 C C . HIS A 1 93 ? -3.932 3.302 -6.269 1.00 97.81 93 HIS A C 1
ATOM 752 O O . HIS A 1 93 ? -4.513 2.221 -6.363 1.00 97.81 93 HIS A O 1
ATOM 758 N N . ALA A 1 94 ? -3.208 3.617 -5.194 1.00 98.31 94 ALA A N 1
ATOM 759 C CA . ALA A 1 94 ? -3.124 2.809 -3.977 1.00 98.31 94 ALA A CA 1
ATOM 760 C C . ALA A 1 94 ? -4.196 3.154 -2.921 1.00 98.31 94 ALA A C 1
ATOM 762 O O . ALA A 1 94 ? -4.233 2.531 -1.860 1.00 98.31 94 ALA A O 1
ATOM 763 N N . CYS A 1 95 ? -5.080 4.118 -3.201 1.00 98.75 95 CYS A N 1
ATOM 764 C CA . CYS A 1 95 ? -6.036 4.627 -2.229 1.00 98.75 95 CYS A CA 1
ATOM 765 C C . CYS A 1 95 ? -7.275 3.735 -2.127 1.00 98.75 95 CYS A C 1
ATOM 767 O O . CYS A 1 95 ? -8.058 3.626 -3.071 1.00 98.75 95 CYS A O 1
ATOM 769 N N . PHE A 1 96 ? -7.483 3.138 -0.956 1.00 98.69 96 PHE A N 1
ATOM 770 C CA . PHE A 1 96 ? -8.678 2.357 -0.642 1.00 98.69 96 PHE A CA 1
ATOM 771 C C . PHE A 1 96 ? -9.327 2.849 0.642 1.00 98.69 96 PHE A C 1
ATOM 773 O O . PHE A 1 96 ? -8.657 3.017 1.663 1.00 98.69 96 PHE A O 1
ATOM 780 N N . TYR A 1 97 ? -10.647 3.015 0.598 1.00 98.75 97 TYR A N 1
ATOM 781 C CA . TYR A 1 97 ? -11.475 3.208 1.781 1.00 98.75 97 TYR A CA 1
ATOM 782 C C . TYR A 1 97 ? -12.117 1.880 2.171 1.00 98.75 97 TYR A C 1
ATOM 784 O O . TYR A 1 97 ? -12.903 1.318 1.406 1.00 98.75 97 TYR A O 1
ATOM 792 N N . VAL A 1 98 ? -11.755 1.363 3.344 1.00 98.56 98 VAL A N 1
ATOM 793 C CA . VAL A 1 98 ? -12.180 0.042 3.812 1.00 98.56 98 VAL A CA 1
ATOM 794 C C . VAL A 1 98 ? -13.082 0.170 5.029 1.00 98.56 98 VAL A C 1
ATOM 796 O O . VAL A 1 98 ? -12.733 0.782 6.044 1.00 98.56 98 VAL A O 1
ATOM 799 N N . GLU A 1 99 ? -14.243 -0.460 4.918 1.00 97.75 99 GLU A N 1
ATOM 800 C CA . GLU A 1 99 ? -15.297 -0.493 5.912 1.00 97.75 99 GLU A CA 1
ATOM 801 C C . GLU A 1 99 ? -15.356 -1.879 6.547 1.00 97.75 99 GLU A C 1
ATOM 803 O O . GLU A 1 99 ? -15.780 -2.850 5.923 1.00 97.75 99 GLU A O 1
ATOM 808 N N . PHE A 1 100 ? -14.894 -1.978 7.793 1.00 97.06 100 PHE A N 1
ATOM 809 C CA . PHE A 1 100 ? -14.873 -3.240 8.522 1.00 97.06 100 PHE A CA 1
ATOM 810 C C . PHE A 1 100 ? -16.202 -3.498 9.238 1.00 97.06 100 PHE A C 1
ATOM 812 O O . PHE A 1 100 ? -16.837 -2.545 9.730 1.00 97.06 100 PHE A O 1
ATOM 819 N N . PRO A 1 101 ? -16.550 -4.784 9.437 1.00 93.25 101 PRO A N 1
ATOM 820 C CA . PRO A 1 101 ? -17.460 -5.177 10.500 1.00 93.25 101 PRO A CA 1
ATOM 821 C C . PRO A 1 101 ? -16.969 -4.649 11.851 1.00 93.25 101 PRO A C 1
ATOM 823 O O . PRO A 1 101 ? -15.776 -4.424 12.061 1.00 93.25 101 PRO A O 1
ATOM 826 N N . GLY A 1 102 ? -17.888 -4.376 12.772 1.00 89.69 102 GLY A N 1
ATOM 827 C CA . GLY A 1 102 ? -17.553 -3.699 14.033 1.00 89.69 102 GLY A CA 1
ATOM 828 C C . GLY A 1 102 ? -17.279 -2.194 13.890 1.00 89.69 102 GLY A C 1
ATOM 829 O O . GLY A 1 102 ? -17.042 -1.520 14.887 1.00 89.69 102 GLY A O 1
ATOM 830 N N . GLY A 1 103 ? -17.366 -1.640 12.677 1.00 94.06 103 GLY A N 1
ATOM 831 C CA . GLY A 1 103 ? -17.527 -0.205 12.456 1.00 94.06 103 GLY A CA 1
ATOM 832 C C . GLY A 1 103 ? -16.257 0.597 12.201 1.00 94.06 103 GLY A C 1
ATOM 833 O O . GLY A 1 103 ? -16.381 1.804 11.994 1.00 94.06 103 GLY A O 1
ATOM 834 N N . LEU A 1 104 ? -15.071 -0.022 12.176 1.00 96.75 104 LEU A N 1
ATOM 835 C CA . LEU A 1 104 ? -13.819 0.660 11.821 1.00 96.75 104 LEU A CA 1
ATOM 836 C C . LEU A 1 104 ? -13.847 1.129 10.356 1.00 96.75 104 LEU A C 1
ATOM 838 O O . LEU A 1 104 ? -14.309 0.398 9.474 1.00 96.75 104 LEU A O 1
ATOM 842 N N . ARG A 1 105 ? -13.333 2.335 10.098 1.00 97.81 105 ARG A N 1
ATOM 843 C CA . ARG A 1 105 ? -13.131 2.904 8.759 1.00 97.81 105 ARG A CA 1
ATOM 844 C C . ARG A 1 105 ? -11.676 3.308 8.554 1.00 97.81 105 ARG A C 1
ATOM 846 O O . ARG A 1 105 ? -11.174 4.201 9.243 1.00 97.81 105 ARG A O 1
ATOM 853 N N . VAL A 1 106 ? -11.008 2.649 7.611 1.00 98.81 106 VAL A N 1
ATOM 854 C CA . VAL A 1 106 ? -9.573 2.827 7.351 1.00 98.81 106 VAL A CA 1
ATOM 855 C C . VAL A 1 106 ? -9.358 3.342 5.939 1.00 98.81 106 VAL A C 1
ATOM 857 O O . VAL A 1 106 ? -9.966 2.838 4.999 1.00 98.81 106 VAL A O 1
ATOM 860 N N . LEU A 1 107 ? -8.485 4.335 5.800 1.00 98.88 107 LEU A N 1
ATOM 861 C CA . LEU A 1 107 ? -8.070 4.881 4.515 1.00 98.88 107 LEU A CA 1
ATOM 862 C C . LEU A 1 107 ? -6.584 4.578 4.287 1.00 98.88 107 LEU A C 1
ATOM 864 O O . LEU A 1 107 ? -5.743 4.956 5.103 1.00 98.88 107 LEU A O 1
ATOM 868 N N . PHE A 1 108 ? -6.270 3.888 3.197 1.00 98.88 108 PHE A N 1
ATOM 869 C CA . PHE A 1 108 ? -4.902 3.522 2.817 1.00 98.88 108 PHE A CA 1
ATOM 870 C C . PHE A 1 108 ? -4.356 4.521 1.799 1.00 98.88 108 PHE A C 1
ATOM 872 O O . PHE A 1 108 ? -5.101 4.905 0.906 1.00 98.88 108 PHE A O 1
ATOM 879 N N . ASP A 1 109 ? -3.103 4.962 1.959 1.00 98.75 109 ASP A N 1
ATOM 880 C CA . ASP A 1 109 ? -2.343 5.822 1.031 1.00 98.75 109 ASP A CA 1
ATOM 881 C C . ASP A 1 109 ? -3.164 6.910 0.304 1.00 98.75 109 ASP A C 1
ATOM 883 O O . ASP A 1 109 ? -3.220 6.950 -0.931 1.00 98.75 109 ASP A O 1
ATOM 887 N N . PRO A 1 110 ? -3.849 7.811 1.038 1.00 98.44 110 PRO A N 1
ATOM 888 C CA . PRO A 1 110 ? -4.753 8.757 0.410 1.00 98.44 110 PRO A CA 1
ATOM 889 C C . PRO A 1 110 ? -4.026 9.858 -0.359 1.00 98.44 110 PRO A C 1
ATOM 891 O O . PRO A 1 110 ? -3.297 10.674 0.216 1.00 98.44 110 PRO A O 1
ATOM 894 N N . VAL A 1 111 ? -4.340 9.961 -1.654 1.00 97.75 111 VAL A N 1
ATOM 895 C CA . VAL A 1 111 ? -3.897 11.053 -2.530 1.00 97.75 111 VAL A CA 1
ATOM 896 C C . VAL A 1 111 ? -5.068 11.609 -3.339 1.00 97.75 111 VAL A C 1
ATOM 898 O O . VAL A 1 111 ? -5.509 11.026 -4.324 1.00 97.75 111 VAL A O 1
ATOM 901 N N . PHE A 1 112 ? -5.546 12.784 -2.923 1.00 97.19 112 PHE A N 1
ATOM 902 C CA . PHE A 1 112 ? -6.654 13.529 -3.529 1.00 97.19 112 PHE A CA 1
ATOM 903 C C . PHE A 1 112 ? -6.121 14.830 -4.140 1.00 97.19 112 PHE A C 1
ATOM 905 O O . PHE A 1 112 ? -6.507 15.944 -3.772 1.00 97.19 112 PHE A O 1
ATOM 912 N N . THR A 1 113 ? -5.142 14.684 -5.033 1.00 95.06 113 THR A N 1
ATOM 913 C CA . THR A 1 113 ? -4.491 15.793 -5.736 1.00 95.06 113 THR A CA 1
ATOM 914 C C . THR A 1 113 ? -4.319 15.485 -7.208 1.00 95.06 113 THR A C 1
ATOM 916 O O . THR A 1 113 ? -4.007 14.360 -7.577 1.00 95.06 113 THR A O 1
ATOM 919 N N . GLN A 1 114 ? -4.412 16.510 -8.059 1.00 94.69 114 GLN A N 1
ATOM 920 C CA . GLN A 1 114 ? -4.232 16.339 -9.503 1.00 94.69 114 GLN A CA 1
ATOM 921 C C . GLN A 1 114 ? -2.853 15.781 -9.883 1.00 94.69 114 GLN A C 1
ATOM 923 O O . GLN A 1 114 ? -2.727 15.099 -10.897 1.00 94.69 114 GLN A O 1
ATOM 928 N N . ARG A 1 115 ? -1.812 16.072 -9.095 1.00 94.62 115 ARG A N 1
ATOM 929 C CA . ARG A 1 115 ? -0.443 15.601 -9.335 1.00 94.62 115 ARG A CA 1
ATOM 930 C C . ARG A 1 115 ? 0.133 14.909 -8.107 1.00 94.62 115 ARG A C 1
ATOM 932 O O . ARG A 1 115 ? -0.113 15.359 -6.987 1.00 94.62 115 ARG A O 1
ATOM 939 N N . CYS A 1 116 ? 0.943 13.880 -8.334 1.00 92.56 116 CYS A N 1
ATOM 940 C CA . CYS A 1 116 ? 1.796 13.261 -7.321 1.00 92.56 116 CYS A CA 1
ATOM 941 C C . CYS A 1 116 ? 3.207 13.870 -7.391 1.00 92.56 116 CYS A C 1
ATOM 943 O O . CYS A 1 116 ? 4.159 13.292 -7.907 1.00 92.56 116 CYS A O 1
ATOM 945 N N . SER A 1 117 ? 3.334 15.115 -6.930 1.00 91.88 117 SER A N 1
ATOM 946 C CA . SER A 1 117 ? 4.562 15.904 -7.064 1.00 91.88 117 SER A CA 1
ATOM 947 C C . SER A 1 117 ? 4.707 16.922 -5.933 1.00 91.88 117 SER A C 1
ATOM 949 O O . SER A 1 117 ? 3.690 17.400 -5.422 1.00 91.88 117 SER A O 1
ATOM 951 N N . PRO A 1 118 ? 5.941 17.326 -5.569 1.00 88.31 118 PRO A N 1
ATOM 952 C CA . PRO A 1 118 ? 6.153 18.491 -4.710 1.00 88.31 118 PRO A CA 1
ATOM 953 C C . PRO A 1 118 ? 5.691 19.807 -5.346 1.00 88.31 118 PRO A C 1
ATOM 955 O O . PRO A 1 118 ? 5.471 20.785 -4.637 1.00 88.31 118 PRO A O 1
ATOM 958 N N . LEU A 1 119 ? 5.582 19.854 -6.676 1.00 90.62 119 LEU A N 1
ATOM 959 C CA . LEU A 1 119 ? 5.221 21.043 -7.440 1.00 90.62 119 LEU A CA 1
ATOM 960 C C . LEU A 1 119 ? 3.811 20.891 -8.008 1.00 90.62 119 LEU A C 1
ATOM 962 O O . LEU A 1 119 ? 3.473 19.880 -8.616 1.00 90.62 119 LEU A O 1
ATOM 966 N N . THR A 1 120 ? 2.996 21.936 -7.898 1.00 85.75 120 THR A N 1
ATOM 967 C CA . THR A 1 120 ? 1.624 21.933 -8.434 1.00 85.75 120 THR A CA 1
ATOM 968 C C . THR A 1 120 ? 1.573 21.985 -9.966 1.00 85.75 120 THR A C 1
ATOM 970 O O . THR A 1 120 ? 0.597 21.541 -10.570 1.00 85.75 120 THR A O 1
ATOM 973 N N . PHE A 1 121 ? 2.627 22.493 -10.613 1.00 88.50 121 PHE A N 1
ATOM 974 C CA . PHE A 1 121 ? 2.693 22.705 -12.064 1.00 88.50 121 PHE A CA 1
ATOM 975 C C . PHE A 1 121 ? 3.531 21.661 -12.825 1.00 88.50 121 PHE A C 1
ATOM 977 O O . PHE A 1 121 ? 3.529 21.667 -14.053 1.00 88.50 121 PHE A O 1
ATOM 984 N N . ALA A 1 122 ? 4.246 20.772 -12.130 1.00 88.56 122 ALA A N 1
ATOM 985 C CA . ALA A 1 122 ? 5.167 19.806 -12.733 1.00 88.56 122 ALA A CA 1
ATOM 986 C C . ALA A 1 122 ? 5.060 18.435 -12.054 1.00 88.56 122 ALA A C 1
ATOM 988 O O . ALA A 1 122 ? 4.633 18.353 -10.909 1.00 88.56 122 ALA A O 1
ATOM 989 N N . GLY A 1 123 ? 5.466 17.366 -12.742 1.00 90.12 123 GLY A N 1
ATOM 990 C CA . GLY A 1 123 ? 5.327 15.975 -12.281 1.00 90.12 123 GLY A CA 1
ATOM 991 C C . GLY A 1 123 ? 4.047 15.297 -12.791 1.00 90.12 123 GLY A C 1
ATOM 992 O O . GLY A 1 123 ? 3.251 15.958 -13.463 1.00 90.12 123 GLY A O 1
ATOM 993 N N . PRO A 1 124 ? 3.839 13.996 -12.533 1.00 91.56 124 PRO A N 1
ATOM 994 C CA . PRO A 1 124 ? 2.750 13.235 -13.149 1.00 91.56 124 PRO A CA 1
ATOM 995 C C . PRO A 1 124 ? 1.377 13.798 -12.764 1.00 91.56 124 PRO A C 1
ATOM 997 O O . PRO A 1 124 ? 1.131 14.091 -11.595 1.00 91.56 124 PRO A O 1
ATOM 1000 N N . ALA A 1 125 ? 0.494 13.980 -13.749 1.00 94.19 125 ALA A N 1
ATOM 1001 C CA . ALA A 1 125 ? -0.905 14.359 -13.539 1.00 94.19 125 ALA A CA 1
ATOM 1002 C C . ALA A 1 125 ? -1.815 13.143 -13.686 1.00 94.19 125 ALA A C 1
ATOM 1004 O O . ALA A 1 125 ? -1.509 12.247 -14.473 1.00 94.19 125 ALA A O 1
ATOM 1005 N N . ARG A 1 126 ? -2.920 13.121 -12.934 1.00 94.69 126 ARG A N 1
ATOM 1006 C CA . ARG A 1 126 ? -3.942 12.081 -13.076 1.00 94.69 126 ARG A CA 1
ATOM 1007 C C . ARG A 1 126 ? -4.523 12.150 -14.485 1.00 94.69 126 ARG A C 1
ATOM 1009 O O . ARG A 1 126 ? -4.818 13.250 -14.957 1.00 94.69 126 ARG A O 1
ATOM 1016 N N . TYR A 1 127 ? -4.699 10.998 -15.123 1.00 95.44 127 TYR A N 1
ATOM 1017 C CA . TYR A 1 127 ? -5.470 10.878 -16.367 1.00 95.44 127 TYR A CA 1
ATOM 1018 C C . TYR A 1 127 ? -6.923 10.448 -16.119 1.00 95.44 127 TYR A C 1
ATOM 1020 O O . TYR A 1 127 ? -7.727 10.426 -17.045 1.00 95.44 127 TYR A O 1
ATOM 1028 N N . THR A 1 128 ? -7.268 10.137 -14.868 1.00 94.94 128 THR A N 1
ATOM 1029 C CA . THR A 1 128 ? -8.637 9.900 -14.402 1.00 94.94 128 THR A CA 1
ATOM 1030 C C . THR A 1 128 ? -9.081 10.981 -13.419 1.00 94.94 128 THR A C 1
ATOM 1032 O O . THR A 1 128 ? -8.274 11.590 -12.703 1.00 94.94 128 THR A O 1
ATOM 1035 N N . GLU A 1 129 ? -10.388 11.232 -13.374 1.00 93.62 129 GLU A N 1
ATOM 1036 C CA . GLU A 1 129 ? -10.998 12.147 -12.407 1.00 93.62 129 GLU A CA 1
ATOM 1037 C C . GLU A 1 129 ? -10.942 11.582 -10.982 1.00 93.62 129 GLU A C 1
ATOM 1039 O O . GLU A 1 129 ? -10.722 10.387 -10.759 1.00 93.62 129 GLU A O 1
ATOM 1044 N N . MET A 1 130 ? -11.036 12.450 -9.971 1.00 95.06 130 MET A N 1
ATOM 1045 C CA . MET A 1 130 ? -11.155 11.988 -8.584 1.00 95.06 130 MET A CA 1
ATOM 1046 C C . MET A 1 130 ? -12.597 11.522 -8.368 1.00 95.06 130 MET A C 1
ATOM 1048 O O . MET A 1 130 ? -13.506 12.302 -8.646 1.00 95.06 130 MET A O 1
ATOM 1052 N N . PRO A 1 131 ? -12.834 10.295 -7.870 1.00 96.94 131 PRO A N 1
ATOM 1053 C CA . PRO A 1 131 ? -14.197 9.777 -7.723 1.00 96.94 131 PRO A CA 1
ATOM 1054 C C . PRO A 1 131 ? -15.010 10.538 -6.666 1.00 96.94 131 PRO A C 1
ATOM 1056 O O . PRO A 1 131 ? -16.238 10.581 -6.725 1.00 96.94 131 PRO A O 1
ATOM 1059 N N . CYS A 1 132 ? -14.331 11.140 -5.686 1.00 97.75 132 CYS A N 1
ATOM 1060 C CA . CYS A 1 132 ? -14.913 11.996 -4.660 1.00 97.75 132 CYS A CA 1
ATOM 1061 C C . CYS A 1 132 ? -13.845 12.908 -4.034 1.00 97.75 132 CYS A C 1
ATOM 1063 O O . CYS A 1 132 ? -12.650 12.760 -4.293 1.00 97.75 132 CYS A O 1
ATOM 1065 N N . GLU A 1 133 ? -14.264 13.816 -3.155 1.00 96.94 133 GLU A N 1
ATOM 1066 C CA . GLU A 1 133 ? -13.387 14.621 -2.304 1.00 96.94 133 GLU A CA 1
ATOM 1067 C C . GLU A 1 133 ? -13.305 14.049 -0.877 1.00 96.94 133 GLU A C 1
ATOM 1069 O O . GLU A 1 133 ? -14.151 13.271 -0.433 1.00 96.94 133 GLU A O 1
ATOM 1074 N N . ILE A 1 134 ? -12.325 14.509 -0.087 1.00 97.62 134 ILE A N 1
ATOM 1075 C CA . ILE A 1 134 ? -12.235 14.165 1.348 1.00 97.62 134 ILE A CA 1
ATOM 1076 C C . ILE A 1 134 ? -13.515 14.564 2.101 1.00 97.62 134 ILE A C 1
ATOM 1078 O O . ILE A 1 134 ? -13.909 13.900 3.062 1.00 97.62 134 ILE A O 1
ATOM 1082 N N . VAL A 1 135 ? -14.204 15.623 1.658 1.00 95.94 135 VAL A N 1
ATOM 1083 C CA . VAL A 1 135 ? -15.476 16.073 2.245 1.00 95.94 135 VAL A CA 1
ATOM 1084 C C . VAL A 1 135 ? -16.641 15.104 2.014 1.00 95.94 135 VAL A C 1
ATOM 1086 O O . VAL A 1 135 ? -17.598 15.142 2.786 1.00 95.94 135 VAL A O 1
ATOM 1089 N N . ASP A 1 136 ? -16.511 14.140 1.108 1.00 95.88 136 ASP A N 1
ATOM 1090 C CA . ASP A 1 136 ? -17.550 13.138 0.853 1.00 95.88 136 ASP A CA 1
ATOM 1091 C C . ASP A 1 136 ? -17.402 11.881 1.729 1.00 95.88 136 ASP A C 1
ATOM 1093 O O . ASP A 1 136 ? -18.382 11.184 1.975 1.00 95.88 136 ASP A O 1
ATOM 1097 N N . LEU A 1 137 ? -16.203 11.604 2.265 1.00 96.25 137 LEU A N 1
ATOM 1098 C CA . LEU A 1 137 ? -15.963 10.427 3.113 1.00 96.25 137 LEU A CA 1
ATOM 1099 C C . LEU A 1 137 ? -16.698 10.550 4.462 1.00 96.25 137 LEU A C 1
ATOM 1101 O O . LEU A 1 137 ? -16.443 11.505 5.200 1.00 96.25 137 LEU A O 1
ATOM 1105 N N . PRO A 1 138 ? -17.585 9.618 4.851 1.00 92.69 138 PRO A N 1
ATOM 1106 C CA . PRO A 1 138 ? -18.446 9.810 6.020 1.00 92.69 138 PRO A CA 1
ATOM 1107 C C . PRO A 1 138 ? -17.641 9.882 7.322 1.00 92.69 138 PRO A C 1
ATOM 1109 O O . PRO A 1 138 ? -17.865 10.754 8.165 1.00 92.69 138 PRO A O 1
ATOM 1112 N N . CYS A 1 139 ? -16.649 9.007 7.477 1.00 93.25 139 CYS A N 1
ATOM 1113 C CA . CYS A 1 139 ? -15.720 9.031 8.598 1.00 93.25 139 CYS A CA 1
ATOM 1114 C C . CYS A 1 139 ? -14.411 8.316 8.260 1.00 93.25 139 CYS A C 1
ATOM 1116 O O . CYS A 1 139 ? -14.389 7.374 7.473 1.00 93.25 139 CYS A O 1
ATOM 1118 N N . ILE A 1 140 ? -13.323 8.763 8.883 1.00 97.12 140 ILE A N 1
ATOM 1119 C CA . ILE A 1 140 ? -12.005 8.134 8.814 1.00 97.12 140 ILE A CA 1
ATOM 1120 C C . ILE A 1 140 ? -11.522 7.991 10.251 1.00 97.12 140 ILE A C 1
ATOM 1122 O O . ILE A 1 140 ? -11.406 8.989 10.966 1.00 97.12 140 ILE A O 1
ATOM 1126 N N . ASP A 1 141 ? -11.269 6.758 10.675 1.00 97.69 141 ASP A N 1
ATOM 1127 C CA . ASP A 1 141 ? -10.763 6.467 12.015 1.00 97.69 141 ASP A CA 1
ATOM 1128 C C . ASP A 1 141 ? -9.249 6.274 12.012 1.00 97.69 141 ASP A C 1
ATOM 1130 O O . ASP A 1 141 ? -8.552 6.742 12.911 1.00 97.69 141 ASP A O 1
ATOM 1134 N N . ALA A 1 142 ? -8.742 5.605 10.978 1.00 98.69 142 ALA A N 1
ATOM 1135 C CA . ALA A 1 142 ? -7.325 5.369 10.784 1.00 98.69 142 ALA A CA 1
ATOM 1136 C C . ALA A 1 142 ? -6.917 5.705 9.349 1.00 98.69 142 ALA A C 1
ATOM 1138 O O . ALA A 1 142 ? -7.630 5.390 8.395 1.00 98.69 142 ALA A O 1
ATOM 1139 N N . VAL A 1 143 ? -5.749 6.321 9.212 1.00 98.88 143 VAL A N 1
ATOM 1140 C CA . VAL A 1 143 ? -5.051 6.488 7.939 1.00 98.88 143 VAL A CA 1
ATOM 1141 C C . VAL A 1 143 ? -3.777 5.666 8.006 1.00 98.88 143 VAL A C 1
ATOM 1143 O O . VAL A 1 143 ? -3.005 5.809 8.952 1.00 98.88 143 VAL A O 1
ATOM 1146 N N . VAL A 1 144 ? -3.557 4.808 7.019 1.00 98.94 144 VAL A N 1
ATOM 1147 C CA . VAL A 1 144 ? -2.373 3.950 6.933 1.00 98.94 144 VAL A CA 1
ATOM 1148 C C . VAL A 1 144 ? -1.536 4.403 5.749 1.00 98.94 144 VAL A C 1
ATOM 1150 O O . VAL A 1 144 ? -2.055 4.491 4.640 1.00 98.94 144 VAL A O 1
ATOM 1153 N N . ILE A 1 145 ? -0.260 4.695 6.004 1.00 98.94 145 ILE A N 1
ATOM 1154 C CA . ILE A 1 145 ? 0.705 5.121 4.988 1.00 98.94 145 ILE A CA 1
ATOM 1155 C C . ILE A 1 145 ? 1.737 4.011 4.775 1.00 98.94 145 ILE A C 1
ATOM 1157 O O . ILE A 1 145 ? 2.392 3.594 5.730 1.00 98.94 145 ILE A O 1
ATOM 1161 N N . SER A 1 146 ? 1.917 3.530 3.546 1.00 98.88 146 SER A N 1
ATOM 1162 C CA . SER A 1 146 ? 2.925 2.511 3.218 1.00 98.88 146 SER A CA 1
ATOM 1163 C C . SER A 1 146 ? 4.339 3.079 3.191 1.00 98.88 146 SER A C 1
ATOM 1165 O O . SER A 1 146 ? 5.257 2.461 3.719 1.00 98.88 146 SER A O 1
ATOM 1167 N N . HIS A 1 147 ? 4.538 4.249 2.586 1.00 98.75 147 HIS A N 1
ATOM 1168 C CA . HIS A 1 147 ? 5.837 4.908 2.453 1.00 98.75 147 HIS A CA 1
ATOM 1169 C C . HIS A 1 147 ? 5.662 6.379 2.041 1.00 98.75 147 HIS A C 1
ATOM 1171 O O . HIS A 1 147 ? 4.549 6.892 1.959 1.00 98.75 147 HIS A O 1
ATOM 1177 N N . ASN A 1 148 ? 6.769 7.096 1.835 1.00 97.88 148 ASN A N 1
ATOM 1178 C CA . ASN A 1 148 ? 6.753 8.554 1.738 1.00 97.88 148 ASN A CA 1
ATOM 1179 C C . ASN A 1 148 ? 6.760 9.131 0.316 1.00 97.88 148 ASN A C 1
ATOM 1181 O O . ASN A 1 148 ? 6.912 10.348 0.200 1.00 97.88 148 ASN A O 1
ATOM 1185 N N . HIS A 1 149 ? 6.596 8.335 -0.744 1.00 98.25 149 HIS A N 1
ATOM 1186 C CA . HIS A 1 149 ? 6.513 8.881 -2.102 1.00 98.25 149 HIS A CA 1
ATOM 1187 C C . HIS A 1 149 ? 5.264 9.761 -2.283 1.00 98.25 149 HIS A C 1
ATOM 1189 O O . HIS A 1 149 ? 4.295 9.689 -1.522 1.00 98.25 149 HIS A O 1
ATOM 1195 N N . TYR A 1 150 ? 5.301 10.667 -3.262 1.00 97.75 150 TYR A N 1
ATOM 1196 C CA . TYR A 1 150 ? 4.273 11.703 -3.439 1.00 97.75 150 TYR A CA 1
ATOM 1197 C C . TYR A 1 150 ? 2.904 11.166 -3.873 1.00 97.75 150 TYR A C 1
ATOM 1199 O O . TYR A 1 150 ? 1.898 11.846 -3.678 1.00 97.75 150 TYR A O 1
ATOM 1207 N N . ASP A 1 151 ? 2.867 9.975 -4.453 1.00 97.44 151 ASP A N 1
ATOM 1208 C CA . ASP A 1 151 ? 1.676 9.233 -4.864 1.00 97.44 151 ASP A CA 1
ATOM 1209 C C . ASP A 1 151 ? 1.095 8.330 -3.762 1.00 97.44 151 ASP A C 1
ATOM 1211 O O . ASP A 1 151 ? 0.012 7.784 -3.950 1.00 97.44 151 ASP A O 1
ATOM 1215 N N . HIS A 1 152 ? 1.732 8.277 -2.584 1.00 98.50 152 HIS A N 1
ATOM 1216 C CA . HIS A 1 152 ? 1.240 7.559 -1.394 1.00 98.50 152 HIS A CA 1
ATOM 1217 C C . HIS A 1 152 ? 1.079 8.465 -0.164 1.00 98.50 152 HIS A C 1
ATOM 1219 O O . HIS A 1 152 ? 0.253 8.214 0.713 1.00 98.50 152 HIS A O 1
ATOM 1225 N N . LEU A 1 153 ? 1.845 9.560 -0.105 1.00 98.25 153 LEU A N 1
ATOM 1226 C CA . LEU A 1 153 ? 1.858 10.518 0.997 1.00 98.25 153 LEU A CA 1
ATOM 1227 C C . LEU A 1 153 ? 1.713 11.950 0.458 1.00 98.25 153 LEU A C 1
ATOM 1229 O O . LEU A 1 153 ? 2.690 12.647 0.137 1.00 98.25 153 LEU A O 1
ATOM 1233 N N . SER A 1 154 ? 0.461 12.411 0.414 1.00 97.25 154 SER A N 1
ATOM 1234 C CA . SER A 1 154 ? 0.075 13.738 -0.073 1.00 97.25 154 SER A CA 1
ATOM 1235 C C . SER A 1 154 ? -0.248 14.700 1.073 1.00 97.25 154 SER A C 1
ATOM 1237 O O . SER A 1 154 ? -1.330 14.657 1.654 1.00 97.25 154 SER A O 1
ATOM 1239 N N . HIS A 1 155 ? 0.668 15.630 1.364 1.00 97.38 155 HIS A N 1
ATOM 1240 C CA . HIS A 1 155 ? 0.482 16.674 2.383 1.00 97.38 155 HIS A CA 1
ATOM 1241 C C . HIS A 1 155 ? -0.883 17.394 2.324 1.00 97.38 155 HIS A C 1
ATOM 1243 O O . HIS A 1 155 ? -1.592 17.366 3.329 1.00 97.38 155 HIS A O 1
ATOM 1249 N N . PRO A 1 156 ? -1.315 17.990 1.190 1.00 97.00 156 PRO A N 1
ATOM 1250 C CA . PRO A 1 156 ? -2.610 18.678 1.133 1.00 97.00 156 PRO A CA 1
ATOM 1251 C C . PRO A 1 156 ? -3.800 17.739 1.383 1.00 97.00 156 PRO A C 1
ATOM 1253 O O . PRO A 1 156 ? -4.813 18.168 1.930 1.00 97.00 156 PRO A O 1
ATOM 1256 N N . THR A 1 157 ? -3.676 16.457 1.031 1.00 98.00 157 THR A N 1
ATOM 1257 C CA . THR A 1 157 ? -4.700 15.451 1.335 1.00 98.00 157 THR A CA 1
ATOM 1258 C C . THR A 1 157 ? -4.782 15.196 2.838 1.00 98.00 157 THR A C 1
ATOM 1260 O O . THR A 1 157 ? -5.869 15.240 3.412 1.00 98.00 157 THR A O 1
ATOM 1263 N N . LEU A 1 158 ? -3.637 14.987 3.497 1.00 98.50 158 LEU A N 1
ATOM 1264 C CA . LEU A 1 158 ? -3.590 14.734 4.939 1.00 98.50 158 LEU A CA 1
ATOM 1265 C C . LEU A 1 158 ? -4.079 15.941 5.752 1.00 98.50 158 LEU A C 1
ATOM 1267 O O . LEU A 1 158 ? -4.770 15.747 6.750 1.00 98.50 158 LEU A O 1
ATOM 1271 N N . VAL A 1 159 ? -3.800 17.173 5.303 1.00 98.12 159 VAL A N 1
ATOM 1272 C CA . VAL A 1 159 ? -4.347 18.401 5.911 1.00 98.12 159 VAL A CA 1
ATOM 1273 C C . VAL A 1 159 ? -5.878 18.391 5.871 1.00 98.12 159 VAL A C 1
ATOM 1275 O O . VAL A 1 159 ? -6.505 18.488 6.926 1.00 98.12 159 VAL A O 1
ATOM 1278 N N . LYS A 1 160 ? -6.489 18.164 4.696 1.00 98.19 160 LYS A N 1
ATOM 1279 C CA . LYS A 1 160 ? -7.957 18.057 4.560 1.00 98.19 160 LYS A CA 1
ATOM 1280 C C . LYS A 1 160 ? -8.540 16.968 5.475 1.00 98.19 160 LYS A C 1
ATOM 1282 O O . LYS A 1 160 ? -9.601 17.159 6.074 1.00 98.19 160 LYS A O 1
ATOM 1287 N N . ILE A 1 161 ? -7.853 15.828 5.605 1.00 98.31 161 ILE A N 1
ATOM 1288 C CA . ILE A 1 161 ? -8.274 14.739 6.499 1.00 98.31 161 ILE A CA 1
ATOM 1289 C C . ILE A 1 161 ? -8.221 15.186 7.960 1.00 98.31 161 ILE A C 1
ATOM 1291 O O . ILE A 1 161 ? -9.203 15.006 8.673 1.00 98.31 161 ILE A O 1
ATOM 1295 N N . ALA A 1 162 ? -7.118 15.784 8.414 1.00 97.19 162 ALA A N 1
ATOM 1296 C CA . ALA A 1 162 ? -6.957 16.216 9.802 1.00 97.19 162 ALA A CA 1
ATOM 1297 C C . ALA A 1 162 ? -7.947 17.328 10.198 1.00 97.19 162 ALA A C 1
ATOM 1299 O O . ALA A 1 162 ? -8.405 17.375 11.342 1.00 97.19 162 ALA A O 1
ATOM 1300 N N . GLU A 1 163 ? -8.313 18.200 9.256 1.00 96.25 163 GLU A N 1
ATOM 1301 C CA . GLU A 1 163 ? -9.315 19.249 9.458 1.00 96.25 163 GLU A CA 1
ATOM 1302 C C . GLU A 1 163 ? -10.724 18.674 9.647 1.00 96.25 163 GLU A C 1
ATOM 1304 O O . GLU A 1 163 ? -11.432 19.052 10.590 1.00 96.25 163 GLU A O 1
ATOM 1309 N N . LYS A 1 164 ? -11.122 17.738 8.774 1.00 96.00 164 LYS A N 1
ATOM 1310 C CA . LYS A 1 164 ? -12.466 17.148 8.772 1.00 96.00 164 LYS A CA 1
ATOM 1311 C C . LYS A 1 164 ? -12.632 16.030 9.804 1.00 96.00 164 LYS A C 1
ATOM 1313 O O . LYS A 1 164 ? -13.629 15.984 10.525 1.00 96.00 164 LYS A O 1
ATOM 1318 N N . HIS A 1 165 ? -11.656 15.137 9.899 1.00 94.81 165 HIS A N 1
ATOM 1319 C CA . HIS A 1 165 ? -11.665 13.937 10.731 1.00 94.81 165 HIS A CA 1
ATOM 1320 C C . HIS A 1 165 ? -10.634 14.074 11.853 1.00 94.81 165 HIS A C 1
ATOM 1322 O O . HIS A 1 165 ? -9.632 13.373 11.906 1.00 94.81 165 HIS A O 1
ATOM 1328 N N . LYS A 1 166 ? -10.894 14.991 12.790 1.00 93.19 166 LYS A N 1
ATOM 1329 C CA . LYS A 1 166 ? -9.953 15.387 13.859 1.00 93.19 166 LYS A CA 1
ATOM 1330 C C . LYS A 1 166 ? -9.484 14.246 14.771 1.00 93.19 166 LYS A C 1
ATOM 1332 O O . LYS A 1 166 ? -8.464 14.379 15.442 1.00 93.19 166 LYS A O 1
ATOM 1337 N N . SER A 1 167 ? -10.254 13.160 14.847 1.00 92.00 167 SER A N 1
ATOM 1338 C CA . SER A 1 167 ? -9.917 11.955 15.611 1.00 92.00 167 SER A CA 1
ATOM 1339 C C . SER A 1 167 ? -9.209 10.883 14.783 1.00 92.00 167 SER A C 1
ATOM 1341 O O . SER A 1 167 ? -8.866 9.853 15.351 1.00 92.00 167 SER A O 1
ATOM 1343 N N . ALA A 1 168 ? -9.006 11.090 13.478 1.00 96.44 168 ALA A N 1
ATOM 1344 C CA . ALA A 1 168 ? -8.273 10.147 12.648 1.00 96.44 168 ALA A CA 1
ATOM 1345 C C . ALA A 1 168 ? -6.852 9.974 13.196 1.00 96.44 168 ALA A C 1
ATOM 1347 O O . ALA A 1 168 ? -6.196 10.948 13.586 1.00 96.44 168 ALA A O 1
ATOM 1348 N N . HIS A 1 169 ? -6.401 8.724 13.234 1.00 98.56 169 HIS A N 1
ATOM 1349 C CA . HIS A 1 169 ? -5.069 8.356 13.691 1.00 98.56 169 HIS A CA 1
ATOM 1350 C C . HIS A 1 169 ? -4.220 7.877 12.515 1.00 98.56 169 HIS A C 1
ATOM 1352 O O . HIS A 1 169 ? -4.638 7.004 11.759 1.00 98.56 169 HIS A O 1
ATOM 1358 N N . PHE A 1 170 ? -3.031 8.445 12.351 1.00 98.81 170 PHE A N 1
ATOM 1359 C CA . PHE A 1 170 ? -2.102 8.108 11.278 1.00 98.81 170 PHE A CA 1
ATOM 1360 C C . PHE A 1 170 ? -1.138 7.012 11.743 1.00 98.81 170 PHE A C 1
ATOM 1362 O O . PHE A 1 170 ? -0.456 7.164 12.759 1.00 98.81 170 PHE A O 1
ATOM 1369 N N . PHE A 1 171 ? -1.057 5.926 10.983 1.00 98.94 171 PHE A N 1
ATOM 1370 C CA . PHE A 1 171 ? -0.069 4.864 11.143 1.00 98.94 171 PHE A CA 1
ATOM 1371 C C . PHE A 1 171 ? 0.937 4.955 10.005 1.00 98.94 171 PHE A C 1
ATOM 1373 O O . PHE A 1 171 ? 0.557 4.959 8.833 1.00 98.94 171 PHE A O 1
ATOM 1380 N N . VAL A 1 172 ? 2.213 5.083 10.361 1.00 98.94 172 VAL A N 1
ATOM 1381 C CA . VAL A 1 172 ? 3.290 5.364 9.408 1.00 98.94 172 VAL A CA 1
ATOM 1382 C C . VAL A 1 172 ? 4.492 4.455 9.667 1.00 98.94 172 VAL A C 1
ATOM 1384 O O . VAL A 1 172 ? 4.700 4.024 10.804 1.00 98.94 172 VAL A O 1
ATOM 1387 N N . PRO A 1 173 ? 5.323 4.157 8.660 1.00 98.75 173 PRO A N 1
ATOM 1388 C CA . PRO A 1 173 ? 6.535 3.385 8.879 1.00 98.75 173 PRO A CA 1
ATOM 1389 C C . PRO A 1 173 ? 7.572 4.228 9.626 1.00 98.75 173 PRO A C 1
ATOM 1391 O O . PRO A 1 173 ? 7.590 5.461 9.512 1.00 98.75 173 PRO A O 1
ATOM 1394 N N . LEU A 1 174 ? 8.463 3.560 10.353 1.00 98.62 174 LEU A N 1
ATOM 1395 C CA . LEU A 1 174 ? 9.513 4.178 11.160 1.00 98.62 174 LEU A CA 1
ATOM 1396 C C . LEU A 1 174 ? 10.289 5.281 10.416 1.00 98.62 174 LEU A C 1
ATOM 1398 O O . LEU A 1 174 ? 10.701 5.124 9.265 1.00 98.62 174 LEU A O 1
ATOM 1402 N N . GLY A 1 175 ? 10.510 6.411 11.092 1.00 97.94 175 GLY A N 1
ATOM 1403 C CA . GLY A 1 175 ? 11.269 7.542 10.554 1.00 97.94 175 GLY A CA 1
ATOM 1404 C C . GLY A 1 175 ? 10.430 8.547 9.765 1.00 97.94 175 GLY A C 1
ATOM 1405 O O . GLY A 1 175 ? 10.935 9.623 9.451 1.00 97.94 175 GLY A O 1
ATOM 1406 N N . ASN A 1 176 ? 9.155 8.254 9.489 1.00 98.31 176 ASN A N 1
ATOM 1407 C CA . ASN A 1 176 ? 8.237 9.216 8.875 1.00 98.31 176 ASN A CA 1
ATOM 1408 C C . ASN A 1 176 ? 7.596 10.167 9.898 1.00 98.31 176 ASN A C 1
ATOM 1410 O O . ASN A 1 176 ? 7.197 11.265 9.520 1.00 98.31 176 ASN A O 1
ATOM 1414 N N . LYS A 1 177 ? 7.526 9.808 11.189 1.00 97.75 177 LYS A N 1
ATOM 1415 C CA . LYS A 1 177 ? 6.893 10.655 12.215 1.00 97.75 177 LYS A CA 1
ATOM 1416 C C . LYS A 1 177 ? 7.478 12.073 12.318 1.00 97.75 177 LYS A C 1
ATOM 1418 O O . LYS A 1 177 ? 6.672 12.993 12.426 1.00 97.75 177 LYS A O 1
ATOM 1423 N N . PRO A 1 178 ? 8.804 12.307 12.220 1.00 97.50 178 PRO A N 1
ATOM 1424 C CA . PRO A 1 178 ? 9.348 13.666 12.218 1.00 97.50 178 PRO A CA 1
ATOM 1425 C C . PRO A 1 178 ? 8.726 14.568 11.144 1.00 97.50 178 PRO A C 1
ATOM 1427 O O . PRO A 1 178 ? 8.362 15.698 11.442 1.00 97.50 178 PRO A O 1
ATOM 1430 N N . TRP A 1 179 ? 8.498 14.046 9.931 1.00 97.75 179 TRP A N 1
ATOM 1431 C CA . TRP A 1 179 ? 7.824 14.795 8.866 1.00 97.75 179 TRP A CA 1
ATOM 1432 C C . TRP A 1 179 ? 6.387 15.165 9.260 1.00 97.75 179 TRP A C 1
ATOM 1434 O O . TRP A 1 179 ? 5.924 16.269 8.985 1.00 97.75 179 TRP A O 1
ATOM 1444 N N . PHE A 1 180 ? 5.673 14.267 9.940 1.00 98.44 180 PHE A N 1
ATOM 1445 C CA . PHE A 1 180 ? 4.327 14.555 10.431 1.00 98.44 180 PHE A CA 1
ATOM 1446 C C . PHE A 1 180 ? 4.327 15.603 11.554 1.00 98.44 180 PHE A C 1
ATOM 1448 O O . PHE A 1 180 ? 3.481 16.497 11.552 1.00 98.44 180 PHE A O 1
ATOM 1455 N N . ASP A 1 181 ? 5.279 15.513 12.482 1.00 97.75 181 ASP A N 1
ATOM 1456 C CA . ASP A 1 181 ? 5.426 16.457 13.592 1.00 97.75 181 ASP A CA 1
ATOM 1457 C C . ASP A 1 181 ? 5.753 17.870 13.073 1.00 97.75 181 ASP A C 1
ATOM 1459 O O . ASP A 1 181 ? 5.137 18.846 13.504 1.00 97.75 181 ASP A O 1
ATOM 1463 N N . GLU A 1 182 ? 6.658 17.978 12.094 1.00 97.38 182 GLU A N 1
ATOM 1464 C CA . GLU A 1 182 ? 7.018 19.232 11.412 1.00 97.38 182 GLU A CA 1
ATOM 1465 C C . GLU A 1 182 ? 5.824 19.878 10.691 1.00 97.38 182 GLU A C 1
ATOM 1467 O O . GLU A 1 182 ? 5.720 21.102 10.639 1.00 97.38 182 GLU A O 1
ATOM 1472 N N . ASN A 1 183 ? 4.888 19.065 10.189 1.00 97.50 183 ASN A N 1
ATOM 1473 C CA . ASN A 1 183 ? 3.642 19.521 9.563 1.00 97.50 183 ASN A CA 1
ATOM 1474 C C . ASN A 1 183 ? 2.459 19.583 10.557 1.00 97.50 183 ASN A C 1
ATOM 1476 O O . ASN A 1 183 ? 1.302 19.670 10.150 1.00 97.50 183 ASN A O 1
ATOM 1480 N N . ALA A 1 184 ? 2.742 19.571 11.866 1.00 97.06 184 ALA A N 1
ATOM 1481 C CA . ALA A 1 184 ? 1.787 19.757 12.961 1.00 97.06 184 ALA A CA 1
ATOM 1482 C C . ALA A 1 184 ? 0.661 18.703 13.076 1.00 97.06 184 ALA A C 1
ATOM 1484 O O . ALA A 1 184 ? -0.378 18.961 13.700 1.00 97.06 184 ALA A O 1
ATOM 1485 N N . PHE A 1 185 ? 0.864 17.492 12.549 1.00 97.38 185 PHE A N 1
ATOM 1486 C CA . PHE A 1 185 ? -0.043 16.366 12.784 1.00 97.38 185 PHE A CA 1
ATOM 1487 C C . PHE A 1 185 ? 0.161 15.795 14.198 1.00 97.38 185 PHE A C 1
ATOM 1489 O O . PHE A 1 185 ? 1.284 15.575 14.636 1.00 97.38 185 PHE A O 1
ATOM 1496 N N . LYS A 1 186 ? -0.932 15.547 14.937 1.00 90.69 186 LYS A N 1
ATOM 1497 C CA . LYS A 1 186 ? -0.868 15.171 16.369 1.00 90.69 186 LYS A CA 1
ATOM 1498 C C . LYS A 1 186 ? -1.035 13.676 16.644 1.00 90.69 186 LYS A C 1
ATOM 1500 O O . LYS A 1 186 ? -0.372 13.133 17.523 1.00 90.69 186 LYS A O 1
ATOM 1505 N N . ASN A 1 187 ? -1.931 13.016 15.915 1.00 95.94 187 ASN A N 1
ATOM 1506 C CA . ASN A 1 187 ? -2.334 11.633 16.176 1.00 95.94 187 ASN A CA 1
ATOM 1507 C C . ASN A 1 187 ? -1.540 10.686 15.278 1.00 95.94 187 ASN A C 1
ATOM 1509 O O . ASN A 1 187 ? -2.065 10.207 14.279 1.00 95.94 187 ASN A O 1
ATOM 1513 N N . VAL A 1 188 ? -0.257 10.484 15.577 1.00 98.50 188 VAL A N 1
ATOM 1514 C CA . VAL A 1 188 ? 0.644 9.730 14.695 1.00 98.50 188 VAL A CA 1
ATOM 1515 C C . VAL A 1 188 ? 1.370 8.650 15.475 1.00 98.50 188 VAL A C 1
ATOM 1517 O O . VAL A 1 188 ? 1.961 8.906 16.526 1.00 98.50 188 VAL A O 1
ATOM 1520 N N . THR A 1 189 ? 1.347 7.436 14.944 1.00 98.75 189 THR A N 1
ATOM 1521 C CA . THR A 1 189 ? 2.096 6.295 15.457 1.00 98.75 189 THR A CA 1
ATOM 1522 C C . THR A 1 189 ? 3.005 5.767 14.365 1.00 98.75 189 THR A C 1
ATOM 1524 O O . THR A 1 189 ? 2.537 5.343 13.311 1.00 98.75 189 THR A O 1
ATOM 1527 N N . GLU A 1 190 ? 4.309 5.798 14.630 1.00 98.31 190 GLU A N 1
ATOM 1528 C CA . GLU A 1 190 ? 5.294 5.132 13.786 1.00 98.31 190 GLU A CA 1
ATOM 1529 C C . GLU A 1 190 ? 5.575 3.715 14.270 1.00 98.31 190 GLU A C 1
ATOM 1531 O O . GLU A 1 190 ? 5.548 3.456 15.476 1.00 98.31 190 GLU A O 1
ATOM 1536 N N . LEU A 1 191 ? 5.817 2.811 13.322 1.00 98.69 191 LEU A N 1
ATOM 1537 C CA . LEU A 1 191 ? 6.080 1.400 13.583 1.00 98.69 191 LEU A CA 1
ATOM 1538 C C . LEU A 1 191 ? 7.213 0.879 12.703 1.00 98.69 191 LEU A C 1
ATOM 1540 O O . LEU A 1 191 ? 7.296 1.195 11.513 1.00 98.69 191 LEU A O 1
ATOM 1544 N N . ASP A 1 192 ? 8.069 0.058 13.298 1.00 98.50 192 ASP A N 1
ATOM 1545 C CA . ASP A 1 192 ? 9.061 -0.747 12.591 1.00 98.50 192 ASP A CA 1
ATOM 1546 C C . ASP A 1 192 ? 8.423 -2.040 12.047 1.00 98.50 192 ASP A C 1
ATOM 1548 O O . ASP A 1 192 ? 7.334 -2.441 12.465 1.00 98.50 192 ASP A O 1
ATOM 1552 N N . TRP A 1 193 ? 9.094 -2.721 11.118 1.00 98.56 193 TRP A N 1
ATOM 1553 C CA . TRP A 1 193 ? 8.610 -4.007 10.615 1.00 98.56 193 TRP A CA 1
ATOM 1554 C C . TRP A 1 193 ? 8.417 -5.022 11.742 1.00 98.56 193 TRP A C 1
ATOM 1556 O O . TRP A 1 193 ? 9.261 -5.168 12.626 1.00 98.56 193 TRP A O 1
ATOM 1566 N N . TRP A 1 194 ? 7.316 -5.764 11.641 1.00 98.12 194 TRP A N 1
ATOM 1567 C CA . TRP A 1 194 ? 6.821 -6.745 12.606 1.00 98.12 194 TRP A CA 1
ATOM 1568 C C . TRP A 1 194 ? 6.313 -6.170 13.929 1.00 98.12 194 TRP A C 1
ATOM 1570 O O . TRP A 1 194 ? 5.864 -6.943 14.776 1.00 98.12 194 TRP A O 1
ATOM 1580 N N . GLU A 1 195 ? 6.315 -4.847 14.101 1.00 98.00 195 GLU A N 1
ATOM 1581 C CA . GLU A 1 195 ? 5.633 -4.206 15.219 1.00 98.00 195 GLU A CA 1
ATOM 1582 C C . GLU A 1 195 ? 4.126 -4.095 14.962 1.00 98.00 195 GLU A C 1
ATOM 1584 O O . GLU A 1 195 ? 3.634 -4.081 13.828 1.00 98.00 195 GLU A O 1
ATOM 1589 N N . GLU A 1 196 ? 3.371 -4.012 16.052 1.00 97.81 196 GLU A N 1
ATOM 1590 C CA . GLU A 1 196 ? 1.923 -3.873 16.018 1.00 97.81 196 GLU A CA 1
ATOM 1591 C C . GLU A 1 196 ? 1.408 -3.001 17.157 1.00 97.81 196 GLU A C 1
ATOM 1593 O O . GLU A 1 196 ? 2.025 -2.875 18.221 1.00 97.81 196 GLU A O 1
ATOM 1598 N N . LYS A 1 197 ? 0.250 -2.388 16.919 1.00 98.44 197 LYS A N 1
ATOM 1599 C CA . LYS A 1 197 ? -0.469 -1.567 17.888 1.00 98.44 197 LYS A CA 1
ATOM 1600 C C . LYS A 1 197 ? -1.942 -1.908 17.884 1.00 98.44 197 LYS A C 1
ATOM 1602 O O . LYS A 1 197 ? -2.536 -2.168 16.843 1.00 98.44 197 LYS A O 1
ATOM 1607 N N . GLU A 1 198 ? -2.524 -1.870 19.071 1.00 98.12 198 GLU A N 1
ATOM 1608 C CA . GLU A 1 198 ? -3.961 -1.932 19.259 1.00 98.12 198 GLU A CA 1
ATOM 1609 C C . GLU A 1 198 ? -4.522 -0.505 19.239 1.00 98.12 198 GLU A C 1
ATOM 1611 O O . GLU A 1 198 ? -4.068 0.362 19.988 1.00 98.12 198 GLU A O 1
ATOM 1616 N N . LEU A 1 199 ? -5.499 -0.276 18.368 1.00 97.62 199 LEU A N 1
ATOM 1617 C CA . LEU A 1 199 ? -6.304 0.932 18.261 1.00 97.62 199 LEU A CA 1
ATOM 1618 C C . LEU A 1 199 ? -7.647 0.673 18.945 1.00 97.62 199 LEU A C 1
ATOM 1620 O O . LEU A 1 199 ? -8.383 -0.218 18.527 1.00 97.62 199 LEU A O 1
ATOM 1624 N N . LYS A 1 200 ? -7.990 1.474 19.955 1.00 96.31 200 LYS A N 1
ATOM 1625 C CA . LYS A 1 200 ? -9.312 1.466 20.596 1.00 96.31 200 LYS A CA 1
ATOM 1626 C C . LYS A 1 200 ? -9.999 2.801 20.404 1.00 96.31 200 LYS A C 1
ATOM 1628 O O . LYS A 1 200 ? -9.411 3.841 20.694 1.00 96.31 200 LYS A O 1
ATOM 1633 N N . ILE A 1 201 ? -11.249 2.767 19.960 1.00 94.56 201 ILE A N 1
ATOM 1634 C CA . ILE A 1 201 ? -12.081 3.955 19.774 1.00 94.56 201 ILE A CA 1
ATOM 1635 C C . ILE A 1 201 ? -13.302 3.817 20.670 1.00 94.56 201 ILE A C 1
ATOM 1637 O O . ILE A 1 201 ? -14.179 2.985 20.433 1.00 94.56 201 ILE A O 1
ATOM 1641 N N . THR A 1 202 ? -13.359 4.648 21.703 1.00 90.44 202 THR A N 1
ATOM 1642 C CA . THR A 1 202 ? -14.491 4.700 22.626 1.00 90.44 202 THR A CA 1
ATOM 1643 C C . THR A 1 202 ? -15.507 5.723 22.117 1.00 90.44 202 THR A C 1
ATOM 1645 O O . THR A 1 202 ? -15.122 6.876 21.871 1.00 90.44 202 THR A O 1
ATOM 1648 N N . PRO A 1 203 ? -16.796 5.358 21.971 1.00 82.31 203 PRO A N 1
ATOM 1649 C CA . PRO A 1 203 ? -17.830 6.284 21.531 1.00 82.31 203 PRO A CA 1
ATOM 1650 C C . PRO A 1 203 ? -17.920 7.505 22.450 1.00 82.31 203 PRO A C 1
ATOM 1652 O O . PRO A 1 203 ? -17.665 7.425 23.653 1.00 82.31 203 PRO A O 1
ATOM 1655 N N . ALA A 1 204 ? -18.297 8.654 21.889 1.00 77.12 204 ALA A N 1
ATOM 1656 C CA . ALA A 1 204 ? -18.566 9.836 22.701 1.00 77.12 204 ALA A CA 1
ATOM 1657 C C . ALA A 1 204 ? -19.777 9.591 23.621 1.00 77.12 204 ALA A C 1
ATOM 1659 O O . ALA A 1 204 ? -20.720 8.894 23.240 1.00 77.12 204 ALA A O 1
ATOM 1660 N N . ALA A 1 205 ? -19.779 10.203 24.808 1.00 67.62 205 ALA A N 1
ATOM 1661 C CA . ALA A 1 205 ? -20.939 10.174 25.697 1.00 67.62 205 ALA A CA 1
ATOM 1662 C C . ALA A 1 205 ? -22.191 10.684 24.954 1.00 67.62 205 ALA A C 1
ATOM 1664 O O . ALA A 1 205 ? -22.164 11.776 24.387 1.00 67.62 205 ALA A O 1
ATOM 1665 N N . GLY A 1 206 ? -23.261 9.880 24.933 1.00 62.78 206 GLY A N 1
ATOM 1666 C CA . GLY A 1 206 ? -24.498 10.178 24.197 1.00 62.78 206 GLY A CA 1
ATOM 1667 C C . GLY A 1 206 ? -24.574 9.622 22.766 1.00 62.78 206 GLY A C 1
ATOM 1668 O O . GLY A 1 206 ? -25.560 9.878 22.086 1.00 62.78 206 GLY A O 1
ATOM 1669 N N . SER A 1 207 ? -23.573 8.863 22.307 1.00 65.19 207 SER A N 1
ATOM 1670 C CA . SER A 1 207 ? -23.639 8.090 21.055 1.00 65.19 207 SER A CA 1
ATOM 1671 C C . SER A 1 207 ? -24.703 6.984 21.125 1.00 65.19 207 SER A C 1
ATOM 1673 O O . SER A 1 207 ? -24.835 6.317 22.153 1.00 65.19 207 SER A O 1
ATOM 1675 N N . GLU A 1 208 ? -25.417 6.751 20.017 1.00 57.84 208 GLU A N 1
ATOM 1676 C CA . GLU A 1 208 ? -26.383 5.646 19.872 1.00 57.84 208 GLU A CA 1
ATOM 1677 C C . GLU A 1 208 ? -25.712 4.268 20.006 1.00 57.84 208 GLU A C 1
ATOM 1679 O O . GLU A 1 208 ? -26.299 3.338 20.557 1.00 57.84 208 GLU A O 1
ATOM 1684 N N . SER A 1 209 ? -24.449 4.148 19.575 1.00 61.66 209 SER A N 1
ATOM 1685 C CA . SER A 1 209 ? -23.618 2.967 19.832 1.00 61.66 209 SER A CA 1
ATOM 1686 C C . SER A 1 209 ? -22.944 3.058 21.201 1.00 61.66 209 SER A C 1
ATOM 1688 O O . SER A 1 209 ? -22.262 4.048 21.494 1.00 61.66 209 SER A O 1
ATOM 1690 N N . ARG A 1 210 ? -23.101 1.997 22.004 1.00 61.09 210 ARG A N 1
ATOM 1691 C CA . ARG A 1 210 ? -22.415 1.797 23.293 1.00 61.09 210 ARG A CA 1
ATOM 1692 C C . ARG A 1 210 ? -21.133 0.969 23.182 1.00 61.09 210 ARG A C 1
ATOM 1694 O O . ARG A 1 210 ? -20.371 0.927 24.145 1.00 61.09 210 ARG A O 1
ATOM 1701 N N . GLU A 1 211 ? -20.894 0.317 22.048 1.00 75.25 211 GLU A N 1
ATOM 1702 C CA . GLU A 1 211 ? -19.744 -0.568 21.857 1.00 75.25 211 GLU A CA 1
ATOM 1703 C C . GLU A 1 211 ? -18.574 0.186 21.219 1.00 75.25 211 GLU A C 1
ATOM 1705 O O . GLU A 1 211 ? -18.746 0.972 20.285 1.00 75.25 211 GLU A O 1
ATOM 1710 N N . GLY A 1 212 ? -17.376 -0.024 21.768 1.00 87.44 212 GLY A N 1
ATOM 1711 C CA . GLY A 1 212 ? -16.142 0.539 21.231 1.00 87.44 212 GLY A CA 1
ATOM 1712 C C . GLY A 1 212 ? -15.595 -0.268 20.062 1.00 87.44 212 GLY A C 1
ATOM 1713 O O . GLY A 1 212 ? -15.826 -1.468 19.954 1.00 87.44 212 GLY A O 1
ATOM 1714 N N . ILE A 1 213 ? -14.827 0.399 19.206 1.00 94.25 213 ILE A N 1
ATOM 1715 C CA . ILE A 1 213 ? -14.131 -0.232 18.082 1.00 94.25 213 ILE A CA 1
ATOM 1716 C C . ILE A 1 213 ? -12.748 -0.659 18.574 1.00 94.25 213 ILE A C 1
ATOM 1718 O O . ILE A 1 213 ? -12.061 0.133 19.222 1.00 94.25 213 ILE A O 1
ATOM 1722 N N . SER A 1 214 ? -12.331 -1.886 18.256 1.00 95.56 214 SER A N 1
ATOM 1723 C CA . SER A 1 214 ? -10.955 -2.350 18.467 1.00 95.56 214 SER A CA 1
ATOM 1724 C C . SER A 1 214 ? -10.349 -2.843 17.159 1.00 95.56 214 SER A C 1
ATOM 1726 O O . SER A 1 214 ? -11.024 -3.505 16.363 1.00 95.56 214 SER A O 1
ATOM 1728 N N . ALA A 1 215 ? -9.080 -2.524 16.935 1.00 97.81 215 ALA A N 1
ATOM 1729 C CA . ALA A 1 215 ? -8.324 -2.987 15.786 1.00 97.81 215 ALA A CA 1
ATOM 1730 C C . ALA A 1 215 ? -6.864 -3.263 16.146 1.00 97.81 215 ALA A C 1
ATOM 1732 O O . ALA A 1 215 ? -6.288 -2.566 16.977 1.00 97.81 215 ALA A O 1
ATOM 1733 N N . VAL A 1 216 ? -6.249 -4.239 15.483 1.00 98.31 216 VAL A N 1
ATOM 1734 C CA . VAL A 1 216 ? -4.795 -4.450 15.516 1.00 98.31 216 VAL A CA 1
ATOM 1735 C C . VAL A 1 216 ? -4.215 -3.993 14.185 1.00 98.31 216 VAL A C 1
ATOM 1737 O O . VAL A 1 216 ? -4.622 -4.487 13.134 1.00 98.31 216 VAL A O 1
ATOM 1740 N N . ILE A 1 217 ? -3.280 -3.048 14.246 1.00 98.62 217 ILE A N 1
ATOM 1741 C CA . ILE A 1 217 ? -2.550 -2.498 13.104 1.00 98.62 217 ILE A CA 1
ATOM 1742 C C . ILE A 1 217 ? -1.117 -3.018 13.181 1.00 98.62 217 ILE A C 1
ATOM 1744 O O . ILE A 1 217 ? -0.421 -2.731 14.155 1.00 98.62 217 ILE A O 1
ATOM 1748 N N . SER A 1 218 ? -0.671 -3.781 12.184 1.00 98.56 218 SER A N 1
ATOM 1749 C CA . SER A 1 218 ? 0.686 -4.338 12.140 1.00 98.56 218 SER A CA 1
ATOM 1750 C C . SER A 1 218 ? 1.448 -3.817 10.927 1.00 98.56 218 SER A C 1
ATOM 1752 O O . SER A 1 218 ? 0.954 -3.905 9.801 1.00 98.56 218 SER A O 1
ATOM 1754 N N . CYS A 1 219 ? 2.642 -3.281 11.181 1.00 98.81 219 CYS A N 1
ATOM 1755 C CA . CYS A 1 219 ? 3.594 -2.834 10.171 1.00 98.81 219 CYS A CA 1
ATOM 1756 C C . CYS A 1 219 ? 4.390 -4.049 9.696 1.00 98.81 219 CYS A C 1
ATOM 1758 O O . CYS A 1 219 ? 5.019 -4.741 10.497 1.00 98.81 219 CYS A O 1
ATOM 1760 N N . LEU A 1 220 ? 4.334 -4.355 8.406 1.00 98.81 220 LEU A N 1
ATOM 1761 C CA . LEU A 1 220 ? 4.890 -5.571 7.824 1.00 98.81 220 LEU A CA 1
ATOM 1762 C C . LEU A 1 220 ? 5.901 -5.228 6.721 1.00 98.81 220 LEU A C 1
ATOM 1764 O O . LEU A 1 220 ? 5.817 -4.164 6.107 1.00 98.81 220 LEU A O 1
ATOM 1768 N N . PRO A 1 221 ? 6.878 -6.106 6.442 1.00 98.62 221 PRO A N 1
ATOM 1769 C CA . PRO A 1 221 ? 7.849 -5.823 5.397 1.00 98.62 221 PRO A CA 1
ATOM 1770 C C . PRO A 1 221 ? 7.239 -5.750 3.993 1.00 98.62 221 PRO A C 1
ATOM 1772 O O . PRO A 1 221 ? 6.256 -6.424 3.683 1.00 98.62 221 PRO A O 1
ATOM 1775 N N . CYS A 1 222 ? 7.876 -4.973 3.124 1.00 98.00 222 CYS A N 1
ATOM 1776 C CA . CYS A 1 222 ? 7.756 -5.069 1.671 1.00 98.00 222 CYS A CA 1
ATOM 1777 C C . CYS A 1 222 ? 9.108 -4.719 1.023 1.00 98.00 222 CYS A C 1
ATOM 1779 O O . CYS A 1 222 ? 10.021 -4.234 1.699 1.00 98.00 222 CYS A O 1
ATOM 1781 N N . GLN A 1 223 ? 9.270 -5.005 -0.269 1.00 98.50 223 GLN A N 1
ATOM 1782 C CA . GLN A 1 223 ? 10.505 -4.749 -1.012 1.00 98.50 223 GLN A CA 1
ATOM 1783 C C . GLN A 1 223 ? 10.365 -3.479 -1.855 1.00 98.50 223 GLN A C 1
ATOM 1785 O O . GLN A 1 223 ? 9.942 -3.534 -3.007 1.00 98.50 223 GLN A O 1
ATOM 1790 N N . HIS A 1 224 ? 10.722 -2.331 -1.286 1.00 98.12 224 HIS A N 1
ATOM 1791 C CA . HIS A 1 224 ? 10.586 -1.033 -1.944 1.00 98.12 224 HIS A CA 1
ATOM 1792 C C . HIS A 1 224 ? 11.696 -0.061 -1.508 1.00 98.12 224 HIS A C 1
ATOM 1794 O O . HIS A 1 224 ? 12.730 -0.484 -0.992 1.00 98.12 224 HIS A O 1
ATOM 1800 N N . THR A 1 225 ? 11.528 1.234 -1.765 1.00 97.06 225 THR A N 1
ATOM 1801 C CA . THR A 1 225 ? 12.427 2.313 -1.327 1.00 97.06 225 THR A CA 1
ATOM 1802 C C . THR A 1 225 ? 11.619 3.511 -0.822 1.00 97.06 225 THR A C 1
ATOM 1804 O O . THR A 1 225 ? 10.395 3.500 -0.875 1.00 97.06 225 THR A O 1
ATOM 1807 N N . SER A 1 226 ? 12.279 4.556 -0.329 1.00 96.69 226 SER A N 1
ATOM 1808 C CA . SER A 1 226 ? 11.614 5.806 0.064 1.00 96.69 226 SER A CA 1
ATOM 1809 C C . SER A 1 226 ? 12.445 7.018 -0.356 1.00 96.69 226 SER A C 1
ATOM 1811 O O . SER A 1 226 ? 13.672 6.939 -0.387 1.00 96.69 226 SER A O 1
ATOM 1813 N N . ALA A 1 227 ? 11.801 8.133 -0.698 1.00 94.94 227 ALA A N 1
ATOM 1814 C CA . ALA A 1 227 ? 12.430 9.432 -0.951 1.00 94.94 227 ALA A CA 1
ATOM 1815 C C . ALA A 1 227 ? 11.367 10.527 -1.148 1.00 94.94 227 ALA A C 1
ATOM 1817 O O . ALA A 1 227 ? 10.388 10.334 -1.865 1.00 94.94 227 ALA A O 1
ATOM 1818 N N . ARG A 1 228 ? 11.595 11.729 -0.611 1.00 93.56 228 ARG A N 1
ATOM 1819 C CA . ARG A 1 228 ? 10.821 12.935 -0.985 1.00 93.56 228 ARG A CA 1
ATOM 1820 C C . ARG A 1 228 ? 11.677 13.997 -1.657 1.00 93.56 228 ARG A C 1
ATOM 1822 O O . ARG A 1 228 ? 11.173 14.892 -2.324 1.00 93.56 228 ARG A O 1
ATOM 1829 N N . THR A 1 229 ? 12.984 13.901 -1.509 1.00 92.31 229 THR A N 1
ATOM 1830 C CA . THR A 1 229 ? 13.969 14.844 -2.017 1.00 92.31 229 THR A CA 1
ATOM 1831 C C . THR A 1 229 ? 15.111 14.080 -2.693 1.00 92.31 229 THR A C 1
ATOM 1833 O O . THR A 1 229 ? 15.264 12.873 -2.512 1.00 92.31 229 THR A O 1
ATOM 1836 N N . PRO A 1 230 ? 15.986 14.760 -3.445 1.00 87.75 230 PRO A N 1
ATOM 1837 C CA . PRO A 1 230 ? 17.177 14.115 -3.996 1.00 87.75 230 PRO A CA 1
ATOM 1838 C C . PRO A 1 230 ? 18.174 13.582 -2.946 1.00 87.75 230 PRO A C 1
ATOM 1840 O O . PRO A 1 230 ? 19.098 12.861 -3.318 1.00 87.75 230 PRO A O 1
ATOM 1843 N N . PHE A 1 231 ? 18.026 13.937 -1.661 1.00 91.94 231 PHE A N 1
ATOM 1844 C CA . PHE A 1 231 ? 19.029 13.697 -0.612 1.00 91.94 231 PHE A CA 1
ATOM 1845 C C . PHE A 1 231 ? 18.532 12.849 0.567 1.00 91.94 231 PHE A C 1
ATOM 1847 O O . PHE A 1 231 ? 19.265 12.686 1.540 1.00 91.94 231 PHE A O 1
ATOM 1854 N N . ASP A 1 232 ? 17.308 12.317 0.514 1.00 94.56 232 ASP A N 1
ATOM 1855 C CA . ASP A 1 232 ? 16.713 11.538 1.609 1.00 94.56 232 ASP A CA 1
ATOM 1856 C C . ASP A 1 232 ? 16.354 10.101 1.220 1.00 94.56 232 ASP A C 1
ATOM 1858 O O . ASP A 1 232 ? 15.545 9.458 1.894 1.00 94.56 232 ASP A O 1
ATOM 1862 N N . LYS A 1 233 ? 16.981 9.578 0.158 1.00 94.25 233 LYS A N 1
ATOM 1863 C CA . LYS A 1 233 ? 16.741 8.208 -0.292 1.00 94.25 233 LYS A CA 1
ATOM 1864 C C . LYS A 1 233 ? 16.953 7.214 0.850 1.00 94.25 233 LYS A C 1
ATOM 1866 O O . LYS A 1 233 ? 18.036 7.121 1.426 1.00 94.25 233 LYS A O 1
ATOM 1871 N N . ASN A 1 234 ? 15.917 6.434 1.124 1.00 96.50 234 ASN A N 1
ATOM 1872 C CA . ASN A 1 234 ? 15.833 5.411 2.154 1.00 96.50 234 ASN A CA 1
ATOM 1873 C C . ASN A 1 234 ? 16.065 5.934 3.581 1.00 96.50 234 ASN A C 1
ATOM 1875 O O . ASN A 1 234 ? 16.377 5.144 4.466 1.00 96.50 234 ASN A O 1
ATOM 1879 N N . HIS A 1 235 ? 15.919 7.238 3.847 1.00 97.44 235 HIS A N 1
ATOM 1880 C CA . HIS A 1 235 ? 16.028 7.775 5.211 1.00 97.44 235 HIS A CA 1
ATOM 1881 C C . HIS A 1 235 ? 14.840 7.400 6.105 1.00 97.44 235 H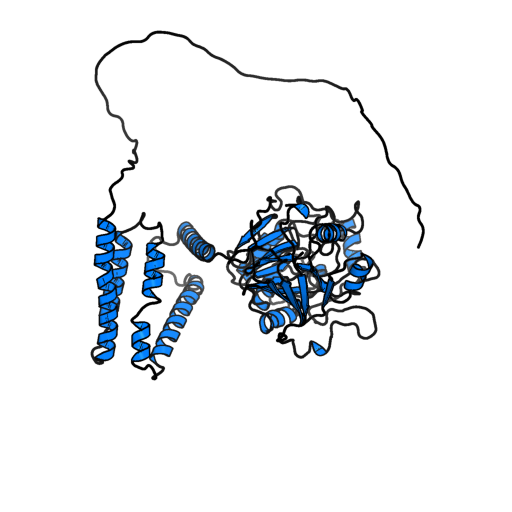IS A C 1
ATOM 1883 O O . HIS A 1 235 ? 14.982 7.423 7.329 1.00 97.44 235 HIS A O 1
ATOM 1889 N N . THR A 1 236 ? 13.691 7.063 5.515 1.00 98.25 236 THR A N 1
ATOM 1890 C CA . THR A 1 236 ? 12.501 6.572 6.221 1.00 98.25 236 THR A CA 1
ATOM 1891 C C . THR A 1 236 ? 12.137 5.170 5.747 1.00 98.25 236 THR A C 1
ATOM 1893 O O . THR A 1 236 ? 12.531 4.751 4.657 1.00 98.25 236 THR A O 1
ATOM 1896 N N . LEU A 1 237 ? 11.427 4.414 6.575 1.00 98.62 237 LEU A N 1
ATOM 1897 C CA . LEU A 1 237 ? 11.024 3.055 6.240 1.00 98.62 237 LEU A CA 1
ATOM 1898 C C . LEU A 1 237 ? 9.858 3.066 5.231 1.00 98.62 237 LEU A C 1
ATOM 1900 O O . LEU A 1 237 ? 9.093 4.032 5.149 1.00 98.62 237 LEU A O 1
ATOM 1904 N N . TRP A 1 238 ? 9.734 1.974 4.481 1.00 98.75 238 TRP A N 1
ATOM 1905 C CA . TRP A 1 238 ? 8.584 1.591 3.655 1.00 98.75 238 TRP A CA 1
ATOM 1906 C C . TRP A 1 238 ? 7.990 0.301 4.221 1.00 98.75 238 TRP A C 1
ATOM 1908 O O . TRP A 1 238 ? 8.727 -0.510 4.779 1.00 98.75 238 TRP A O 1
ATOM 1918 N N . ALA A 1 239 ? 6.682 0.094 4.118 1.00 98.81 239 ALA A N 1
ATOM 1919 C CA . ALA A 1 239 ? 6.020 -1.057 4.717 1.00 98.81 239 ALA A CA 1
ATOM 1920 C C . ALA A 1 239 ? 4.758 -1.478 3.956 1.00 98.81 239 ALA A C 1
ATOM 1922 O O . ALA A 1 239 ? 4.029 -0.646 3.415 1.00 98.81 239 ALA A O 1
ATOM 1923 N N . SER A 1 240 ? 4.472 -2.778 4.009 1.00 98.88 240 SER A N 1
ATOM 1924 C CA . SER A 1 240 ? 3.110 -3.285 3.879 1.00 98.88 240 SER A CA 1
ATOM 1925 C C . SER A 1 240 ? 2.423 -3.237 5.248 1.00 98.88 240 SER A C 1
ATOM 1927 O O . SER A 1 240 ? 3.058 -3.029 6.284 1.00 98.88 240 SER A O 1
ATOM 1929 N N . TRP A 1 241 ? 1.110 -3.423 5.284 1.00 98.94 241 TRP A N 1
ATOM 1930 C CA . TRP A 1 241 ? 0.335 -3.316 6.515 1.00 98.94 241 TRP A CA 1
ATOM 1931 C C . TRP A 1 241 ? -0.692 -4.425 6.622 1.00 98.94 241 TRP A C 1
ATOM 1933 O O . TRP A 1 241 ? -1.241 -4.877 5.624 1.00 98.94 241 TRP A O 1
ATOM 1943 N N . SER A 1 242 ? -1.009 -4.833 7.846 1.00 98.75 242 SER A N 1
ATOM 1944 C CA . SER A 1 242 ? -2.248 -5.564 8.098 1.00 98.75 242 SER A CA 1
ATOM 1945 C C . SER A 1 242 ? -3.114 -4.859 9.122 1.00 98.75 242 SER A C 1
ATOM 1947 O O . SER A 1 242 ? -2.613 -4.248 10.068 1.00 98.75 242 SER A O 1
ATOM 1949 N N . VAL A 1 243 ? -4.424 -4.955 8.911 1.00 98.75 243 VAL A N 1
ATOM 1950 C CA . VAL A 1 243 ? -5.438 -4.423 9.819 1.00 98.75 243 VAL A CA 1
ATOM 1951 C C . VAL A 1 243 ? -6.433 -5.528 10.133 1.00 98.75 243 VAL A C 1
ATOM 1953 O O . VAL A 1 243 ? -7.050 -6.084 9.225 1.00 98.75 243 VAL A O 1
ATOM 1956 N N . ALA A 1 244 ? -6.580 -5.841 11.419 1.00 98.00 244 ALA A N 1
ATOM 1957 C CA . ALA A 1 244 ? -7.559 -6.796 11.925 1.00 98.00 244 ALA A CA 1
ATOM 1958 C C . ALA A 1 244 ? -8.605 -6.074 12.779 1.00 98.00 244 ALA A C 1
ATOM 1960 O O . ALA A 1 244 ? -8.245 -5.437 13.766 1.00 98.00 244 ALA A O 1
ATOM 1961 N N . SER A 1 245 ? -9.887 -6.180 12.432 1.00 97.06 245 SER A N 1
ATOM 1962 C CA . SER A 1 245 ? -10.999 -5.610 13.205 1.00 97.06 245 SER A CA 1
ATOM 1963 C C . SER A 1 245 ? -12.307 -6.333 12.880 1.00 97.06 245 SER A C 1
ATOM 1965 O O . SER A 1 245 ? -12.475 -6.835 11.770 1.00 97.06 245 SER A O 1
ATOM 1967 N N . GLY A 1 246 ? -13.215 -6.446 13.856 1.00 94.50 246 GLY A N 1
ATOM 1968 C CA . GLY A 1 246 ? -14.529 -7.078 13.657 1.00 94.50 246 GLY A CA 1
ATOM 1969 C C . GLY A 1 246 ? -14.480 -8.510 13.115 1.00 94.50 246 GLY A C 1
ATOM 1970 O O . GLY A 1 246 ? -15.324 -8.895 12.315 1.00 94.50 246 GLY A O 1
ATOM 1971 N N . GLY A 1 247 ? -13.453 -9.284 13.479 1.00 94.69 247 GLY A N 1
ATOM 1972 C CA . GLY A 1 247 ? -13.264 -10.652 12.980 1.00 94.69 247 GLY A CA 1
ATOM 1973 C C . GLY A 1 247 ? -12.783 -10.753 11.528 1.00 94.69 247 GLY A C 1
ATOM 1974 O O . GLY A 1 247 ? -12.677 -11.863 11.014 1.00 94.69 247 GLY A O 1
ATOM 1975 N N . ARG A 1 248 ? -12.462 -9.631 10.873 1.00 96.94 248 ARG A N 1
ATOM 1976 C CA . ARG A 1 248 ? -11.905 -9.581 9.515 1.00 96.94 248 ARG A CA 1
ATOM 1977 C C . ARG A 1 248 ? -10.474 -9.078 9.523 1.00 96.94 248 ARG A C 1
ATOM 1979 O O . ARG A 1 248 ? -10.092 -8.287 10.388 1.00 96.94 248 ARG A O 1
ATOM 1986 N N . LYS A 1 249 ? -9.685 -9.520 8.545 1.00 97.75 249 LYS A N 1
ATOM 1987 C CA . LYS A 1 249 ? -8.285 -9.115 8.394 1.00 97.75 249 LYS A CA 1
ATOM 1988 C C . LYS A 1 249 ? -7.963 -8.766 6.952 1.00 97.75 249 LYS A C 1
ATOM 1990 O O . LYS A 1 249 ? -8.220 -9.568 6.058 1.00 97.75 249 LYS A O 1
ATOM 1995 N N . ILE A 1 250 ? -7.335 -7.616 6.744 1.00 98.56 250 ILE A N 1
ATOM 1996 C CA . ILE A 1 250 ? -6.823 -7.224 5.430 1.00 98.56 250 ILE A CA 1
ATOM 1997 C C . ILE A 1 250 ? -5.304 -7.140 5.444 1.00 98.56 250 ILE A C 1
ATOM 1999 O O . ILE A 1 250 ? -4.707 -6.852 6.486 1.00 98.56 250 ILE A O 1
ATOM 2003 N N . TRP A 1 251 ? -4.703 -7.339 4.277 1.00 98.88 251 TRP A N 1
ATOM 2004 C CA . TRP A 1 251 ? -3.310 -7.015 4.007 1.00 98.88 251 TRP A CA 1
ATOM 2005 C C . TRP A 1 251 ? -3.234 -5.960 2.903 1.00 98.88 251 TRP A C 1
ATOM 2007 O O . TRP A 1 251 ? -3.854 -6.106 1.856 1.00 98.88 251 TRP A O 1
ATOM 2017 N N . PHE A 1 252 ? -2.487 -4.891 3.141 1.00 98.94 252 PHE A N 1
ATOM 2018 C CA . PHE A 1 252 ? -2.230 -3.817 2.193 1.00 98.94 252 PHE A CA 1
ATOM 2019 C C . PHE A 1 252 ? -0.756 -3.844 1.807 1.00 98.94 252 PHE A C 1
ATOM 2021 O O . PHE A 1 252 ? 0.103 -3.621 2.658 1.00 98.94 252 PHE A O 1
ATOM 2028 N N . GLY A 1 253 ? -0.463 -4.132 0.540 1.00 98.62 253 GLY A N 1
ATOM 2029 C CA . GLY A 1 253 ? 0.903 -4.335 0.065 1.00 98.62 253 GLY A CA 1
ATOM 2030 C C . GLY A 1 253 ? 1.743 -3.063 -0.019 1.00 98.62 253 GLY A C 1
ATOM 2031 O O . GLY A 1 253 ? 2.969 -3.165 0.023 1.00 98.62 253 GLY A O 1
ATOM 2032 N N . GLY A 1 254 ? 1.101 -1.891 -0.116 1.00 98.44 254 GLY A N 1
ATOM 2033 C CA . GLY A 1 254 ? 1.771 -0.671 -0.562 1.00 98.44 254 GLY A CA 1
ATOM 2034 C C . GLY A 1 254 ? 2.420 -0.883 -1.930 1.00 98.44 254 GLY A C 1
ATOM 2035 O O . GLY A 1 254 ? 1.984 -1.740 -2.703 1.00 98.44 254 GLY A O 1
ATOM 2036 N N . ASP A 1 255 ? 3.506 -0.163 -2.185 1.00 98.50 255 ASP A N 1
ATOM 2037 C CA . ASP A 1 255 ? 4.386 -0.484 -3.301 1.00 98.50 255 ASP A CA 1
ATOM 2038 C C . ASP A 1 255 ? 5.385 -1.550 -2.914 1.00 98.50 255 ASP A C 1
ATOM 2040 O O . ASP A 1 255 ? 5.985 -1.519 -1.835 1.00 98.50 255 ASP A O 1
ATOM 2044 N N . THR A 1 256 ? 5.581 -2.504 -3.818 1.00 98.69 256 THR A N 1
ATOM 2045 C CA . THR A 1 256 ? 6.568 -3.544 -3.601 1.00 98.69 256 THR A CA 1
ATOM 2046 C C . THR A 1 256 ? 6.979 -4.243 -4.878 1.00 98.69 256 THR A C 1
ATOM 2048 O O . THR A 1 256 ? 6.146 -4.538 -5.729 1.00 98.69 256 THR A O 1
ATOM 2051 N N . GLY A 1 257 ? 8.258 -4.595 -4.960 1.00 98.31 257 GLY A N 1
ATOM 2052 C CA . GLY A 1 257 ? 8.776 -5.630 -5.835 1.00 98.31 257 GLY A CA 1
ATOM 2053 C C . GLY A 1 257 ? 8.615 -7.009 -5.202 1.00 98.31 257 GLY A C 1
ATOM 2054 O O . GLY A 1 257 ? 8.325 -7.147 -4.011 1.00 98.31 257 GLY A O 1
ATOM 2055 N N . TYR A 1 258 ? 8.842 -8.037 -6.011 1.00 98.56 258 TYR A N 1
ATOM 2056 C CA . TYR A 1 258 ? 8.942 -9.428 -5.556 1.00 98.56 258 TYR A CA 1
ATOM 2057 C C . TYR A 1 258 ? 10.334 -10.009 -5.813 1.00 98.56 258 TYR A C 1
ATOM 2059 O O . TYR A 1 258 ? 10.819 -10.831 -5.037 1.00 98.56 258 TYR A O 1
ATOM 2067 N N . ARG A 1 259 ? 10.983 -9.564 -6.896 1.00 97.56 259 ARG A N 1
ATOM 2068 C CA . ARG A 1 259 ? 12.264 -10.074 -7.391 1.00 97.56 259 ARG A CA 1
ATOM 2069 C C . ARG A 1 259 ? 12.939 -9.084 -8.337 1.00 97.56 259 ARG A C 1
ATOM 2071 O O . ARG A 1 259 ? 12.283 -8.380 -9.102 1.00 97.56 259 ARG A O 1
ATOM 2078 N N . ALA A 1 260 ? 14.261 -9.062 -8.342 1.00 96.81 260 ALA A N 1
ATOM 2079 C CA . ALA A 1 260 ? 15.057 -8.303 -9.294 1.00 96.81 260 ALA A CA 1
ATOM 2080 C C . ALA A 1 260 ? 15.348 -9.155 -10.537 1.00 96.81 260 ALA A C 1
ATOM 2082 O O . ALA A 1 260 ? 15.893 -10.249 -10.415 1.00 96.81 260 ALA A O 1
ATOM 2083 N N . VAL A 1 261 ? 15.006 -8.646 -11.721 1.00 95.31 261 VAL A N 1
ATOM 2084 C CA . VAL A 1 261 ? 15.217 -9.328 -13.005 1.00 95.31 261 VAL A CA 1
ATOM 2085 C C . VAL A 1 261 ? 16.186 -8.532 -13.870 1.00 95.31 261 VAL A C 1
ATOM 2087 O O . VAL A 1 261 ? 16.195 -7.302 -13.835 1.00 95.31 261 VAL A O 1
ATOM 2090 N N . ASP A 1 262 ? 17.003 -9.212 -14.666 1.00 92.62 262 ASP A N 1
ATOM 2091 C CA . ASP A 1 262 ? 17.965 -8.548 -15.549 1.00 92.62 262 ASP A CA 1
ATOM 2092 C C . ASP A 1 262 ? 17.305 -7.990 -16.816 1.00 92.62 262 ASP A C 1
ATOM 2094 O O . ASP A 1 262 ? 16.139 -8.258 -17.121 1.00 92.62 262 ASP A O 1
ATOM 2098 N N . LYS A 1 263 ? 18.061 -7.202 -17.593 1.00 89.81 263 LYS A N 1
ATOM 2099 C CA . LYS A 1 263 ? 17.629 -6.797 -18.937 1.00 89.81 263 LYS A CA 1
ATOM 2100 C C . LYS A 1 263 ? 17.674 -8.011 -19.858 1.00 89.81 263 LYS A C 1
ATOM 2102 O O . LYS A 1 263 ? 18.719 -8.636 -20.013 1.00 89.81 263 LYS A O 1
ATOM 2107 N N . ARG A 1 264 ? 16.539 -8.316 -20.484 1.00 88.00 264 ARG A N 1
ATOM 2108 C CA . ARG A 1 264 ? 16.351 -9.514 -21.311 1.00 88.00 264 ARG A CA 1
ATOM 2109 C C . ARG A 1 264 ? 16.184 -9.135 -22.786 1.00 88.00 264 ARG A C 1
ATOM 2111 O O . ARG A 1 264 ? 15.756 -8.013 -23.070 1.00 88.00 264 ARG A O 1
ATOM 2118 N N . PRO A 1 265 ? 16.545 -10.022 -23.729 1.00 80.44 265 PRO A N 1
ATOM 2119 C CA . PRO A 1 265 ? 16.243 -9.821 -25.141 1.00 80.44 265 PRO A CA 1
ATOM 2120 C C . PRO A 1 265 ? 14.726 -9.794 -25.373 1.00 80.44 265 PRO A C 1
ATOM 2122 O O . PRO A 1 265 ? 14.009 -10.686 -24.931 1.00 80.44 265 PRO A O 1
ATOM 2125 N N . GLY A 1 266 ? 14.225 -8.778 -26.079 1.00 79.06 266 GLY A N 1
ATOM 2126 C CA . GLY A 1 266 ? 12.802 -8.678 -26.421 1.00 79.06 266 GLY A CA 1
ATOM 2127 C C . GLY A 1 266 ? 11.860 -8.622 -25.207 1.00 79.06 266 GLY A C 1
ATOM 2128 O O . GLY A 1 266 ? 12.183 -8.029 -24.180 1.00 79.06 266 GLY A O 1
ATOM 2129 N N . LYS A 1 267 ? 10.671 -9.221 -25.355 1.00 78.75 267 LYS A N 1
ATOM 2130 C CA . LYS A 1 267 ? 9.639 -9.355 -24.308 1.00 78.75 267 LYS A CA 1
ATOM 2131 C C . LYS A 1 267 ? 9.531 -10.801 -23.803 1.00 78.75 267 LYS A C 1
ATOM 2133 O O . LYS A 1 267 ? 8.429 -11.300 -23.607 1.00 78.75 267 LYS A O 1
ATOM 2138 N N . GLU A 1 268 ? 10.659 -11.496 -23.653 1.00 89.94 268 GLU A N 1
ATOM 2139 C CA . GLU A 1 268 ? 10.661 -12.860 -23.105 1.00 89.94 268 GLU A CA 1
ATOM 2140 C C . GLU A 1 268 ? 9.949 -12.910 -21.740 1.00 89.94 268 GLU A C 1
ATOM 2142 O O . GLU A 1 268 ? 9.801 -11.888 -21.057 1.00 89.94 268 GLU A O 1
ATOM 2147 N N . PHE A 1 269 ? 9.510 -14.086 -21.300 1.00 93.38 269 PHE A N 1
ATOM 2148 C CA . PHE A 1 269 ? 8.780 -14.234 -20.043 1.00 93.38 269 PHE A CA 1
ATOM 2149 C C . PHE A 1 269 ? 9.759 -14.469 -18.881 1.00 93.38 269 PHE A C 1
ATOM 2151 O O . PHE A 1 269 ? 10.627 -15.331 -18.954 1.00 93.38 269 PHE A O 1
ATOM 2158 N N . ASP A 1 270 ? 9.720 -13.645 -17.823 1.00 93.06 270 ASP A N 1
ATOM 2159 C CA . ASP A 1 270 ? 10.738 -13.673 -16.739 1.00 93.06 270 ASP A CA 1
ATOM 2160 C C . ASP A 1 270 ? 10.515 -14.813 -15.736 1.00 93.06 270 ASP A C 1
ATOM 2162 O O . ASP A 1 270 ? 11.242 -14.932 -14.751 1.00 93.06 270 ASP A O 1
ATOM 2166 N N . TYR A 1 271 ? 9.512 -15.649 -15.984 1.00 95.00 271 TYR A N 1
ATOM 2167 C CA . TYR A 1 271 ? 9.261 -16.904 -15.283 1.00 95.00 271 TYR A CA 1
ATOM 2168 C C . TYR A 1 271 ? 9.578 -18.143 -16.141 1.00 95.00 271 TYR A C 1
ATOM 2170 O O . TYR A 1 271 ? 9.325 -19.254 -15.684 1.00 95.00 271 TYR A O 1
ATOM 2178 N N . ASP A 1 272 ? 10.139 -17.987 -17.350 1.00 93.31 272 ASP A N 1
ATOM 2179 C CA . ASP A 1 272 ? 10.665 -19.132 -18.109 1.00 93.31 272 ASP A CA 1
ATOM 2180 C C . ASP A 1 272 ? 11.738 -19.876 -17.297 1.00 93.31 272 ASP A C 1
ATOM 2182 O O . ASP A 1 272 ? 12.559 -19.249 -16.627 1.00 93.31 272 ASP A O 1
ATOM 2186 N N . GLU A 1 273 ? 11.797 -21.206 -17.422 1.00 90.88 273 GLU A N 1
ATOM 2187 C CA . GLU A 1 273 ? 12.670 -22.089 -16.621 1.00 90.88 273 GLU A CA 1
ATOM 2188 C C . GLU A 1 273 ? 14.161 -21.712 -16.661 1.00 90.88 273 GLU A C 1
ATOM 2190 O O . GLU A 1 273 ? 14.910 -21.956 -15.711 1.00 90.88 273 GLU A O 1
ATOM 2195 N N . LYS A 1 274 ? 14.598 -21.081 -17.758 1.00 93.56 274 LYS A N 1
ATOM 2196 C CA . LYS A 1 274 ? 15.973 -20.593 -17.939 1.00 93.56 274 LYS A CA 1
ATOM 2197 C C . LYS A 1 274 ? 16.341 -19.432 -17.004 1.00 93.56 274 LYS A C 1
ATOM 2199 O O . LYS A 1 274 ? 17.525 -19.135 -16.857 1.00 93.56 274 LYS A O 1
ATOM 2204 N N . TYR A 1 275 ? 15.357 -18.768 -16.398 1.00 93.88 275 TYR A N 1
ATOM 2205 C CA . TYR A 1 275 ? 15.547 -17.667 -15.461 1.00 93.88 275 TYR A CA 1
ATOM 2206 C C . TYR A 1 275 ? 15.323 -18.128 -14.025 1.00 93.88 275 TYR A C 1
ATOM 2208 O O . TYR A 1 275 ? 14.261 -18.625 -13.669 1.00 93.88 275 TYR A O 1
ATOM 2216 N N . GLN A 1 276 ? 16.332 -17.922 -13.182 1.00 92.62 276 GLN A N 1
ATOM 2217 C CA . GLN A 1 276 ? 16.314 -18.316 -11.776 1.00 92.62 276 GLN A CA 1
ATOM 2218 C C . GLN A 1 276 ? 16.601 -17.079 -10.923 1.00 92.62 276 GLN A C 1
ATOM 2220 O O . GLN A 1 276 ? 17.752 -16.765 -10.624 1.00 92.62 276 GLN A O 1
ATOM 2225 N N . TYR A 1 277 ? 15.546 -16.339 -10.585 1.00 96.31 277 TYR A N 1
ATOM 2226 C CA . TYR A 1 277 ? 15.633 -15.132 -9.763 1.00 96.31 277 TYR A CA 1
ATOM 2227 C C . TYR A 1 277 ? 15.190 -15.425 -8.330 1.00 96.31 277 TYR A C 1
ATOM 2229 O O . TYR A 1 277 ? 14.209 -16.131 -8.108 1.00 96.31 277 TYR A O 1
ATOM 2237 N N . ALA A 1 278 ? 15.894 -14.860 -7.349 1.00 97.31 278 ALA A N 1
ATOM 2238 C CA . ALA A 1 278 ? 15.486 -14.951 -5.953 1.00 97.31 278 ALA A CA 1
ATOM 2239 C C . ALA A 1 278 ? 14.180 -14.177 -5.721 1.00 97.31 278 ALA A C 1
ATOM 2241 O O . ALA A 1 278 ? 13.998 -13.075 -6.244 1.00 97.31 278 ALA A O 1
ATOM 2242 N N . HIS A 1 279 ? 13.288 -14.743 -4.911 1.00 97.56 279 HIS A N 1
ATOM 2243 C CA . HIS A 1 279 ? 12.029 -14.117 -4.510 1.00 97.56 279 HIS A CA 1
ATOM 2244 C C . HIS A 1 279 ? 12.131 -13.576 -3.086 1.00 97.56 279 HIS A C 1
ATOM 2246 O O . HIS A 1 279 ? 12.828 -14.150 -2.247 1.00 97.56 279 HIS A O 1
ATOM 2252 N N . CYS A 1 280 ? 11.422 -12.485 -2.806 1.00 98.31 280 CYS A N 1
ATOM 2253 C CA . CYS A 1 280 ? 11.389 -11.890 -1.479 1.00 98.31 280 CYS A CA 1
ATOM 2254 C C . CYS A 1 280 ? 10.706 -12.847 -0.485 1.00 98.31 280 CYS A C 1
ATOM 2256 O O . CYS A 1 280 ? 9.503 -13.098 -0.605 1.00 98.31 280 CYS A O 1
ATOM 2258 N N . PRO A 1 281 ? 11.424 -13.370 0.528 1.00 97.75 281 PRO A N 1
ATOM 2259 C CA . PRO A 1 281 ? 10.870 -14.365 1.445 1.00 97.75 281 PRO A CA 1
ATOM 2260 C C . PRO A 1 281 ? 9.832 -13.775 2.409 1.00 97.75 281 PRO A C 1
ATOM 2262 O O . PRO A 1 281 ? 9.065 -14.521 3.020 1.00 97.75 281 PRO A O 1
ATOM 2265 N N . ALA A 1 282 ? 9.790 -12.446 2.551 1.00 98.19 282 ALA A N 1
ATOM 2266 C CA . ALA A 1 282 ? 8.935 -11.775 3.519 1.00 98.19 282 ALA A CA 1
ATOM 2267 C C . ALA A 1 282 ? 7.445 -12.048 3.293 1.00 98.19 282 ALA A C 1
ATOM 2269 O O . ALA A 1 282 ? 6.712 -12.210 4.262 1.00 98.19 282 ALA A O 1
ATOM 2270 N N . PHE A 1 283 ? 6.988 -12.162 2.044 1.00 98.75 283 PHE A N 1
ATOM 2271 C CA . PHE A 1 283 ? 5.571 -12.406 1.752 1.00 98.75 283 PHE A CA 1
ATOM 2272 C C . PHE A 1 283 ? 5.095 -13.754 2.276 1.00 98.75 283 PHE A C 1
ATOM 2274 O O . PHE A 1 283 ? 4.038 -13.834 2.901 1.00 98.75 283 PHE A O 1
ATOM 2281 N N . LYS A 1 284 ? 5.918 -14.794 2.108 1.00 98.56 284 LYS A N 1
ATOM 2282 C CA . LYS A 1 284 ? 5.627 -16.126 2.636 1.00 98.56 284 LYS A CA 1
ATOM 2283 C C . LYS A 1 284 ? 5.625 -16.123 4.164 1.00 98.56 284 LYS A C 1
ATOM 2285 O O . LYS A 1 284 ? 4.703 -16.656 4.778 1.00 98.56 284 LYS A O 1
ATOM 2290 N N . GLN A 1 285 ? 6.599 -15.448 4.780 1.00 98.44 285 GLN A N 1
ATOM 2291 C CA . GLN A 1 285 ? 6.642 -15.259 6.236 1.00 98.44 285 GLN A CA 1
ATOM 2292 C C . GLN A 1 285 ? 5.396 -14.518 6.747 1.00 98.44 285 GLN A C 1
ATOM 2294 O O . GLN A 1 285 ? 4.822 -14.904 7.764 1.00 98.44 285 GLN A O 1
ATOM 2299 N N . ILE A 1 286 ? 4.937 -13.482 6.036 1.00 98.75 286 ILE A N 1
ATOM 2300 C CA . ILE A 1 286 ? 3.701 -12.755 6.351 1.00 98.75 286 ILE A CA 1
ATOM 2301 C C . ILE A 1 286 ? 2.503 -13.710 6.297 1.00 98.75 286 ILE A C 1
ATOM 2303 O O . ILE A 1 286 ? 1.734 -13.775 7.256 1.00 98.75 286 ILE A O 1
ATOM 2307 N N . GLY A 1 287 ? 2.349 -14.499 5.232 1.00 98.50 287 GLY A N 1
ATOM 2308 C CA . GLY A 1 287 ? 1.245 -15.454 5.128 1.00 98.50 287 GLY A CA 1
ATOM 2309 C C . GLY A 1 287 ? 1.279 -16.553 6.193 1.00 98.50 287 GLY A C 1
ATOM 2310 O O . GLY A 1 287 ? 0.233 -16.998 6.662 1.00 98.50 287 GLY A O 1
ATOM 2311 N N . GLU A 1 288 ? 2.464 -16.986 6.620 1.00 98.12 288 GLU A N 1
ATOM 2312 C CA . GLU A 1 288 ? 2.640 -17.983 7.683 1.00 98.12 288 GLU A CA 1
ATOM 2313 C C . GLU A 1 288 ? 2.373 -17.433 9.089 1.00 98.12 288 GLU A C 1
ATOM 2315 O O . GLU A 1 288 ? 1.756 -18.123 9.898 1.00 98.12 288 GLU A O 1
ATOM 2320 N N . LEU A 1 289 ? 2.801 -16.201 9.378 1.00 97.69 289 LEU A N 1
ATOM 2321 C CA . LEU A 1 289 ? 2.780 -15.627 10.730 1.00 97.69 289 LEU A CA 1
ATOM 2322 C C . LEU A 1 289 ? 1.600 -14.684 10.992 1.00 97.69 289 LEU A C 1
ATOM 2324 O O . LEU A 1 289 ? 1.282 -14.392 12.147 1.00 97.69 289 LEU A O 1
ATOM 2328 N N . ARG A 1 290 ? 0.997 -14.129 9.939 1.00 96.62 290 ARG A N 1
ATOM 2329 C CA . ARG A 1 290 ? -0.096 -13.146 10.020 1.00 96.62 290 ARG A CA 1
ATOM 2330 C C . ARG A 1 290 ? -1.329 -13.587 9.248 1.00 96.62 290 ARG A C 1
ATOM 2332 O O . ARG A 1 290 ? -2.423 -13.181 9.632 1.00 96.62 290 ARG A O 1
ATOM 2339 N N . GLY A 1 291 ? -1.174 -14.395 8.202 1.00 94.25 291 GLY A N 1
ATOM 2340 C CA . GLY A 1 291 ? -2.284 -14.925 7.415 1.00 94.25 291 GLY A CA 1
ATOM 2341 C C . GLY A 1 291 ? -3.131 -15.980 8.156 1.00 94.25 291 GLY A C 1
ATOM 2342 O O . GLY A 1 291 ? -2.828 -16.351 9.292 1.00 94.25 291 GLY A O 1
ATOM 2343 N N . PRO A 1 292 ? -4.216 -16.468 7.531 1.00 97.38 292 PRO A N 1
ATOM 2344 C CA . PRO A 1 292 ? -4.770 -15.959 6.277 1.00 97.38 292 PRO A CA 1
ATOM 2345 C C . PRO A 1 292 ? -5.394 -14.562 6.446 1.00 97.38 292 PRO A C 1
ATOM 2347 O O . PRO A 1 292 ? -5.718 -14.137 7.565 1.00 97.38 292 PRO A O 1
ATOM 2350 N N . PHE A 1 293 ? -5.542 -13.860 5.321 1.00 98.38 293 PHE A N 1
ATOM 2351 C CA . PHE A 1 293 ? -6.224 -12.565 5.215 1.00 98.38 293 PHE A CA 1
ATOM 2352 C C . PHE A 1 293 ? -7.510 -12.723 4.402 1.00 98.38 293 PHE A C 1
ATOM 2354 O O . PHE A 1 293 ? -7.515 -13.439 3.403 1.00 98.38 293 PHE A O 1
ATOM 2361 N N . ASP A 1 294 ? -8.590 -12.050 4.800 1.00 97.94 294 ASP A N 1
ATOM 2362 C CA . ASP A 1 294 ? -9.837 -12.034 4.026 1.00 97.94 294 ASP A CA 1
ATOM 2363 C C . ASP A 1 294 ? -9.646 -11.315 2.682 1.00 97.94 294 ASP A C 1
ATOM 2365 O O . ASP A 1 294 ? -10.196 -11.758 1.676 1.00 97.94 294 ASP A O 1
ATOM 2369 N N . LEU A 1 295 ? -8.866 -10.226 2.671 1.00 98.50 295 LEU A N 1
ATOM 2370 C CA . LEU A 1 295 ? -8.631 -9.384 1.498 1.00 98.50 295 LEU A CA 1
ATOM 2371 C C . LEU A 1 295 ? -7.180 -8.886 1.439 1.00 98.50 295 LEU A C 1
ATOM 2373 O O . LEU A 1 295 ? -6.676 -8.317 2.407 1.00 98.50 295 LEU A O 1
ATOM 2377 N N . GLY A 1 296 ? -6.540 -9.054 0.285 1.00 98.75 296 GLY A N 1
ATOM 2378 C CA . GLY A 1 296 ? -5.285 -8.406 -0.086 1.00 98.75 296 GLY A CA 1
ATOM 2379 C C . GLY A 1 296 ? -5.519 -7.198 -0.995 1.00 98.75 296 GLY A C 1
ATOM 2380 O O . GLY A 1 296 ? -6.296 -7.266 -1.938 1.00 98.75 296 GLY A O 1
ATOM 2381 N N . LEU A 1 297 ? -4.824 -6.096 -0.757 1.00 98.88 297 LEU A N 1
ATOM 2382 C CA . LEU A 1 297 ? -4.756 -4.951 -1.662 1.00 98.88 297 LEU A CA 1
ATOM 2383 C C . LEU A 1 297 ? -3.336 -4.922 -2.234 1.00 98.88 297 LEU A C 1
ATOM 2385 O O . LEU A 1 297 ? -2.392 -4.594 -1.513 1.00 98.88 297 LEU A O 1
ATOM 2389 N N . ILE A 1 298 ? -3.172 -5.364 -3.483 1.00 98.88 298 ILE A N 1
ATOM 2390 C CA . ILE A 1 298 ? -1.871 -5.792 -4.029 1.00 98.88 298 ILE A CA 1
ATOM 2391 C C . ILE A 1 298 ? -1.544 -4.987 -5.291 1.00 98.88 298 ILE A C 1
ATOM 2393 O O . ILE A 1 298 ? -2.389 -4.923 -6.186 1.00 98.88 298 ILE A O 1
ATOM 2397 N N . PRO A 1 299 ? -0.362 -4.346 -5.392 1.00 98.75 299 PRO A N 1
ATOM 2398 C CA . PRO A 1 299 ? -0.035 -3.513 -6.544 1.00 98.75 299 PRO A CA 1
ATOM 2399 C C . PRO A 1 299 ? 0.094 -4.365 -7.804 1.00 98.75 299 PRO A C 1
ATOM 2401 O O . PRO A 1 299 ? 0.634 -5.472 -7.752 1.00 98.75 299 PRO A O 1
ATOM 2404 N N . ILE A 1 300 ? -0.405 -3.855 -8.929 1.00 98.69 300 ILE A N 1
ATOM 2405 C CA . ILE A 1 300 ? -0.319 -4.525 -10.236 1.00 98.69 300 ILE A CA 1
ATOM 2406 C C . ILE A 1 300 ? 0.259 -3.636 -11.342 1.00 98.69 300 ILE A C 1
ATOM 2408 O O . ILE A 1 300 ? 0.435 -4.126 -12.451 1.00 98.69 300 ILE A O 1
ATOM 2412 N N . GLY A 1 301 ? 0.523 -2.353 -11.075 1.00 97.69 301 GLY A N 1
ATOM 2413 C CA . GLY A 1 301 ? 1.070 -1.385 -12.033 1.00 97.69 301 GLY A CA 1
ATOM 2414 C C . GLY A 1 301 ? 2.444 -0.845 -11.628 1.00 97.69 301 GLY A C 1
ATOM 2415 O O . GLY A 1 301 ? 2.995 -1.211 -10.591 1.00 97.69 301 GLY A O 1
ATOM 2416 N N . ALA A 1 302 ? 2.978 0.057 -12.445 1.00 96.44 302 ALA A N 1
ATOM 2417 C CA . ALA A 1 302 ? 4.294 0.675 -12.326 1.00 96.44 302 ALA A CA 1
ATOM 2418 C C . ALA A 1 302 ? 5.501 -0.253 -12.551 1.00 96.44 302 ALA A C 1
ATOM 2420 O O . ALA A 1 302 ? 6.535 -0.118 -11.897 1.00 96.44 302 ALA A O 1
ATOM 2421 N N . TYR A 1 303 ? 5.399 -1.211 -13.476 1.00 95.44 303 TYR A N 1
ATOM 2422 C CA . TYR A 1 303 ? 6.384 -2.294 -13.603 1.00 95.44 303 TYR A CA 1
ATOM 2423 C C . TYR A 1 303 ? 7.238 -2.283 -14.880 1.00 95.44 303 TYR A C 1
ATOM 2425 O O . TYR A 1 303 ? 8.150 -3.113 -14.965 1.00 95.44 303 TYR A O 1
ATOM 2433 N N . ASP A 1 304 ? 6.990 -1.407 -15.864 1.00 92.94 304 ASP A N 1
ATOM 2434 C CA . ASP A 1 304 ? 7.758 -1.376 -17.123 1.00 92.94 304 ASP A CA 1
ATOM 2435 C C . ASP A 1 304 ? 8.731 -0.171 -17.199 1.00 92.94 304 ASP A C 1
ATOM 2437 O O . ASP A 1 304 ? 8.353 0.955 -16.882 1.00 92.94 304 ASP A O 1
ATOM 2441 N N . PRO A 1 305 ? 10.001 -0.346 -17.618 1.00 91.75 305 PRO A N 1
ATOM 2442 C CA . PRO A 1 305 ? 10.636 -1.583 -18.051 1.00 91.75 305 PRO A CA 1
ATOM 2443 C C . PRO A 1 305 ? 10.983 -2.524 -16.895 1.00 91.75 305 PRO A C 1
ATOM 2445 O O . PRO A 1 305 ? 11.640 -2.136 -15.926 1.00 91.75 305 PRO A O 1
ATOM 2448 N N . ARG A 1 306 ? 10.643 -3.808 -17.064 1.00 92.94 306 ARG A N 1
ATOM 2449 C CA . ARG A 1 306 ? 10.825 -4.859 -16.042 1.00 92.94 306 ARG A CA 1
ATOM 2450 C C . ARG A 1 306 ? 12.197 -4.873 -15.377 1.00 92.94 306 ARG A C 1
ATOM 2452 O O . ARG A 1 306 ? 12.281 -4.887 -14.158 1.00 92.94 306 ARG A O 1
ATOM 2459 N N . TRP A 1 307 ? 13.275 -4.826 -16.154 1.00 92.06 307 TRP A N 1
ATOM 2460 C CA . TRP A 1 307 ? 14.633 -4.903 -15.604 1.00 92.06 307 TRP A CA 1
ATOM 2461 C C . TRP A 1 307 ? 14.975 -3.751 -14.651 1.00 92.06 307 TRP A C 1
ATOM 2463 O O . TRP A 1 307 ? 15.813 -3.910 -13.762 1.00 92.06 307 TRP A O 1
ATOM 2473 N N . LEU A 1 308 ? 14.344 -2.589 -14.837 1.00 92.38 308 LEU A N 1
ATOM 2474 C CA . LEU A 1 308 ? 14.548 -1.414 -14.001 1.00 92.38 308 LEU A CA 1
ATOM 2475 C C . LEU A 1 308 ? 13.614 -1.430 -12.792 1.00 92.38 308 LEU A C 1
ATOM 2477 O O . LEU A 1 308 ? 14.071 -1.182 -11.679 1.00 92.38 308 LEU A O 1
ATOM 2481 N N . MET A 1 309 ? 12.335 -1.734 -13.021 1.00 94.56 309 MET A N 1
ATOM 2482 C CA . MET A 1 309 ? 11.280 -1.562 -12.023 1.00 94.56 309 MET A CA 1
ATOM 2483 C C . MET A 1 309 ? 11.084 -2.780 -11.120 1.00 94.56 309 MET A C 1
ATOM 2485 O O . MET A 1 309 ? 10.689 -2.607 -9.973 1.00 94.56 309 MET A O 1
ATOM 2489 N N . SER A 1 310 ? 11.409 -4.001 -11.561 1.00 96.69 310 SER A N 1
ATOM 2490 C CA . SER A 1 310 ? 11.117 -5.217 -10.785 1.00 96.69 310 SER A CA 1
ATOM 2491 C C . SER A 1 310 ? 11.682 -5.264 -9.355 1.00 96.69 310 SER A C 1
ATOM 2493 O O . SER A 1 310 ? 11.021 -5.850 -8.494 1.00 96.69 310 SER A O 1
ATOM 2495 N N . PRO A 1 311 ? 12.849 -4.656 -9.034 1.00 97.19 311 PRO A N 1
ATOM 2496 C CA . PRO A 1 311 ? 13.325 -4.624 -7.655 1.00 97.19 311 PRO A CA 1
ATOM 2497 C C . PRO A 1 311 ? 12.364 -3.913 -6.696 1.00 97.19 311 PRO A C 1
ATOM 2499 O O . PRO A 1 311 ? 12.403 -4.210 -5.507 1.00 97.19 311 PRO A O 1
ATOM 2502 N N . VAL A 1 312 ? 11.521 -3.000 -7.190 1.00 97.50 312 VAL A N 1
ATOM 2503 C CA . VAL A 1 312 ? 10.671 -2.116 -6.376 1.00 97.50 312 VAL A CA 1
ATOM 2504 C C . VAL A 1 312 ? 9.180 -2.161 -6.734 1.00 97.50 312 VAL A C 1
ATOM 2506 O O . VAL A 1 312 ? 8.378 -1.789 -5.885 1.00 97.50 312 VAL A O 1
ATOM 2509 N N . HIS A 1 313 ? 8.792 -2.661 -7.912 1.00 98.31 313 HIS A N 1
ATOM 2510 C CA . HIS A 1 313 ? 7.394 -2.843 -8.321 1.00 98.31 313 HIS A CA 1
ATOM 2511 C C . HIS A 1 313 ? 7.150 -4.222 -8.948 1.00 98.31 313 HIS A C 1
ATOM 2513 O O . HIS A 1 313 ? 7.834 -4.658 -9.882 1.00 98.31 313 HIS A O 1
ATOM 2519 N N . ALA A 1 314 ? 6.140 -4.906 -8.426 1.00 98.50 314 ALA A N 1
ATOM 2520 C CA . ALA A 1 314 ? 5.617 -6.160 -8.924 1.00 98.50 314 ALA A CA 1
ATOM 2521 C C . ALA A 1 314 ? 4.856 -5.922 -10.233 1.00 98.50 314 ALA A C 1
ATOM 2523 O O . ALA A 1 314 ? 4.021 -5.024 -10.325 1.00 98.50 314 ALA A O 1
ATOM 2524 N N . ASN A 1 315 ? 5.125 -6.748 -11.245 1.00 98.19 315 ASN A N 1
ATOM 2525 C CA . ASN A 1 315 ? 4.168 -6.906 -12.338 1.00 98.19 315 ASN A CA 1
ATOM 2526 C C . ASN A 1 315 ? 3.044 -7.868 -11.900 1.00 98.19 315 ASN A C 1
ATOM 2528 O O . ASN A 1 315 ? 3.203 -8.566 -10.901 1.00 98.19 315 ASN A O 1
ATOM 2532 N N . PRO A 1 316 ? 1.945 -8.004 -12.657 1.00 98.69 316 PRO A N 1
ATOM 2533 C CA . PRO A 1 316 ? 0.844 -8.882 -12.262 1.00 98.69 316 PRO A CA 1
ATOM 2534 C C . PRO A 1 316 ? 1.227 -10.354 -12.013 1.00 98.69 316 PRO A C 1
ATOM 2536 O O . PRO A 1 316 ? 0.623 -11.003 -11.162 1.00 98.69 316 PRO A O 1
ATOM 2539 N N . TYR A 1 317 ? 2.263 -10.884 -12.676 1.00 98.62 317 TYR A N 1
ATOM 2540 C CA . TYR A 1 317 ? 2.787 -12.226 -12.379 1.00 98.62 317 TYR A CA 1
ATOM 2541 C C . TYR A 1 317 ? 3.471 -12.301 -11.006 1.00 98.62 317 TYR A C 1
ATOM 2543 O O . TYR A 1 317 ? 3.252 -13.251 -10.254 1.00 98.62 317 TYR A O 1
ATOM 2551 N N . ASP A 1 318 ? 4.263 -11.293 -10.643 1.00 98.75 318 ASP A N 1
ATOM 2552 C CA . ASP A 1 318 ? 4.799 -11.136 -9.289 1.00 98.75 318 ASP A CA 1
ATOM 2553 C C . ASP A 1 318 ? 3.655 -10.973 -8.268 1.00 98.75 318 ASP A C 1
ATOM 2555 O O . ASP A 1 318 ? 3.654 -11.640 -7.233 1.00 98.75 318 ASP A O 1
ATOM 2559 N N . SER A 1 319 ? 2.632 -10.172 -8.583 1.00 98.88 319 SER A N 1
ATOM 2560 C CA . SER A 1 319 ? 1.477 -9.915 -7.711 1.00 98.88 319 SER A CA 1
ATOM 2561 C C . SER A 1 319 ? 0.682 -11.182 -7.389 1.00 98.88 319 SER A C 1
ATOM 2563 O O . SER A 1 319 ? 0.270 -11.371 -6.247 1.00 98.88 319 SER A O 1
ATOM 2565 N N . VAL A 1 320 ? 0.492 -12.086 -8.356 1.00 98.81 320 VAL A N 1
ATOM 2566 C CA . VAL A 1 320 ? -0.196 -13.373 -8.139 1.00 98.81 320 VAL A CA 1
ATOM 2567 C C . VAL A 1 320 ? 0.621 -14.325 -7.246 1.00 98.81 320 VAL A C 1
ATOM 2569 O O . VAL A 1 320 ? 0.060 -15.082 -6.445 1.00 98.81 320 VAL A O 1
ATOM 2572 N N . ASN A 1 321 ? 1.955 -14.267 -7.316 1.00 98.81 321 ASN A N 1
ATOM 2573 C CA . ASN A 1 321 ? 2.810 -14.989 -6.371 1.00 98.81 321 ASN A CA 1
ATOM 2574 C C . ASN A 1 321 ? 2.737 -14.375 -4.965 1.00 98.81 321 ASN A C 1
ATOM 2576 O O . ASN A 1 321 ? 2.556 -15.115 -4.002 1.00 98.81 321 ASN A O 1
ATOM 2580 N N . ILE A 1 322 ? 2.767 -13.042 -4.847 1.00 98.88 322 ILE A N 1
ATOM 2581 C CA . ILE A 1 322 ? 2.566 -12.330 -3.573 1.00 98.88 322 ILE A CA 1
ATOM 2582 C C . ILE A 1 322 ? 1.209 -12.689 -2.951 1.00 98.88 322 ILE A C 1
ATOM 2584 O O . ILE A 1 322 ? 1.137 -12.976 -1.756 1.00 98.88 322 ILE A O 1
ATOM 2588 N N . PHE A 1 323 ? 0.138 -12.719 -3.748 1.00 98.81 323 PHE A N 1
ATOM 2589 C CA . PHE A 1 323 ? -1.197 -13.147 -3.321 1.00 98.81 323 PHE A CA 1
ATOM 2590 C C . PHE A 1 323 ? -1.169 -14.542 -2.674 1.00 98.81 323 PHE A C 1
ATOM 2592 O O . PHE A 1 323 ? -1.678 -14.730 -1.566 1.00 98.81 323 PHE A O 1
ATOM 2599 N N . SER A 1 324 ? -0.504 -15.495 -3.335 1.00 98.62 324 SER A N 1
ATOM 2600 C CA . SER A 1 324 ? -0.361 -16.873 -2.849 1.00 98.62 324 SER A CA 1
ATOM 2601 C C . SER A 1 324 ? 0.479 -16.946 -1.567 1.00 98.62 324 SER A C 1
ATOM 2603 O O . SER A 1 324 ? 0.068 -17.565 -0.585 1.00 98.62 324 SER A O 1
ATOM 2605 N N . ASP A 1 325 ? 1.638 -16.282 -1.552 1.00 98.75 325 ASP A N 1
ATOM 2606 C CA . ASP A 1 325 ? 2.594 -16.307 -0.440 1.00 98.75 325 ASP A CA 1
ATOM 2607 C C . ASP A 1 325 ? 2.022 -15.655 0.827 1.00 98.75 325 ASP A C 1
ATOM 2609 O O . ASP A 1 325 ? 2.215 -16.163 1.932 1.00 98.75 325 ASP A O 1
ATOM 2613 N N . THR A 1 326 ? 1.254 -14.574 0.674 1.00 98.75 326 THR A N 1
ATOM 2614 C CA . THR A 1 326 ? 0.579 -13.891 1.791 1.00 98.75 326 THR A CA 1
ATOM 2615 C C . THR A 1 326 ? -0.669 -14.621 2.285 1.00 98.75 326 THR A C 1
ATOM 2617 O O . THR A 1 326 ? -1.197 -14.269 3.340 1.00 98.75 326 THR A O 1
ATOM 2620 N N . LYS A 1 327 ? -1.131 -15.666 1.583 1.00 98.50 327 LYS A N 1
ATOM 2621 C CA . LYS A 1 327 ? -2.357 -16.419 1.903 1.00 98.50 327 LYS A CA 1
ATOM 2622 C C . LYS A 1 327 ? -3.589 -15.514 2.011 1.00 98.50 327 LYS A C 1
ATOM 2624 O O . LYS A 1 327 ? -4.418 -15.673 2.917 1.00 98.50 327 LYS A O 1
ATOM 2629 N N . CYS A 1 328 ? -3.692 -14.541 1.110 1.00 98.25 328 CYS A N 1
ATOM 2630 C CA . CYS A 1 328 ? -4.925 -13.786 0.937 1.00 98.25 328 CYS A CA 1
ATOM 2631 C C . CYS A 1 328 ? -5.998 -14.707 0.337 1.00 98.25 328 CYS A C 1
ATOM 2633 O O . CYS A 1 328 ? -5.710 -15.513 -0.540 1.00 98.25 328 CYS A O 1
ATOM 2635 N N . GLN A 1 329 ? -7.234 -14.614 0.827 1.00 96.69 329 GLN A N 1
ATOM 2636 C CA . GLN A 1 329 ? -8.359 -15.386 0.286 1.00 96.69 329 GLN A CA 1
ATOM 2637 C C . GLN A 1 329 ? -8.912 -14.750 -0.989 1.00 96.69 329 GLN A C 1
ATOM 2639 O O . GLN A 1 329 ? -9.230 -15.454 -1.942 1.00 96.69 329 GLN A O 1
ATOM 2644 N N . ARG A 1 330 ? -9.009 -13.417 -0.993 1.00 96.75 330 ARG A N 1
ATOM 2645 C CA . ARG A 1 330 ? -9.303 -12.594 -2.165 1.00 96.75 330 ARG A CA 1
ATOM 2646 C C . ARG A 1 330 ? -8.317 -11.438 -2.259 1.00 96.75 330 ARG A C 1
ATOM 2648 O O . ARG A 1 330 ? -7.673 -11.105 -1.261 1.00 96.75 330 ARG A O 1
ATOM 2655 N N . ALA A 1 331 ? -8.208 -10.809 -3.421 1.00 98.50 331 ALA A N 1
ATOM 2656 C CA . ALA A 1 331 ? -7.425 -9.597 -3.589 1.00 98.50 331 ALA A CA 1
ATOM 2657 C C . ALA A 1 331 ? -8.027 -8.616 -4.597 1.00 98.50 331 ALA A C 1
ATOM 2659 O O . ALA A 1 331 ? -8.742 -9.009 -5.515 1.00 98.50 331 ALA A O 1
ATOM 2660 N N . LEU A 1 332 ? -7.699 -7.336 -4.420 1.00 98.62 332 LEU A N 1
ATOM 2661 C CA . LEU A 1 332 ? -7.974 -6.268 -5.373 1.00 98.62 332 LEU A CA 1
ATOM 2662 C C . LEU A 1 332 ? -6.663 -5.620 -5.822 1.00 98.62 332 LEU A C 1
ATOM 2664 O O . LEU A 1 332 ? -5.787 -5.321 -5.003 1.00 98.62 332 LEU A O 1
ATOM 2668 N N . GLY A 1 333 ? -6.533 -5.423 -7.133 1.00 98.44 333 GLY A N 1
ATOM 2669 C CA . GLY A 1 333 ? -5.378 -4.785 -7.753 1.00 98.44 333 GLY A CA 1
ATOM 2670 C C . GLY A 1 333 ? -5.327 -3.286 -7.466 1.00 98.44 333 GLY A C 1
ATOM 2671 O O . GLY A 1 333 ? -6.293 -2.572 -7.733 1.00 98.44 333 GLY A O 1
ATOM 2672 N N . ILE A 1 334 ? -4.188 -2.806 -6.965 1.00 98.69 334 ILE A N 1
ATOM 2673 C CA . ILE A 1 334 ? -3.926 -1.385 -6.683 1.00 98.69 334 ILE A CA 1
ATOM 2674 C C . ILE A 1 334 ? -2.779 -0.845 -7.555 1.00 98.69 334 ILE A C 1
ATOM 2676 O O . ILE A 1 334 ? -2.173 -1.588 -8.330 1.00 98.69 334 ILE A O 1
ATOM 2680 N N . HIS A 1 335 ? -2.459 0.444 -7.417 1.00 98.06 335 HIS A N 1
ATOM 2681 C CA . HIS A 1 335 ? -1.287 1.083 -8.038 1.00 98.06 335 HIS A CA 1
ATOM 2682 C C . HIS A 1 335 ? -1.322 1.123 -9.583 1.00 98.06 335 HIS A C 1
ATOM 2684 O O . HIS A 1 335 ? -0.300 1.030 -10.261 1.00 98.06 335 HIS A O 1
ATOM 2690 N N . TRP A 1 336 ? -2.522 1.232 -10.159 1.00 97.75 336 TRP A N 1
ATOM 2691 C CA . TRP A 1 336 ? -2.751 1.364 -11.601 1.00 97.75 336 TRP A CA 1
ATOM 2692 C C . TRP A 1 336 ? -3.917 2.333 -11.877 1.00 97.75 336 TRP A C 1
ATOM 2694 O O . TRP A 1 336 ? -4.532 2.863 -10.950 1.00 97.75 336 TRP A O 1
ATOM 2704 N N . GLY A 1 337 ? -4.215 2.621 -13.146 1.00 95.56 337 GLY A N 1
ATOM 2705 C CA . GLY A 1 337 ? -5.454 3.314 -13.535 1.00 95.56 337 GLY A CA 1
ATOM 2706 C C . GLY A 1 337 ? -5.548 4.813 -13.206 1.00 95.56 337 GLY A C 1
ATOM 2707 O O . GLY A 1 337 ? -6.598 5.411 -13.424 1.00 95.56 337 GLY A O 1
ATOM 2708 N N . THR A 1 338 ? -4.501 5.439 -12.651 1.00 96.06 338 THR A N 1
ATOM 2709 C CA . THR A 1 338 ? -4.576 6.826 -12.141 1.00 96.06 338 THR A CA 1
ATOM 2710 C C . THR A 1 338 ? -3.492 7.759 -12.676 1.00 96.06 338 THR A C 1
ATOM 2712 O O . THR A 1 338 ? -3.814 8.803 -13.245 1.00 96.06 338 THR A O 1
ATOM 2715 N N . TRP A 1 339 ? -2.217 7.400 -12.515 1.00 95.69 339 TRP A N 1
ATOM 2716 C CA . TRP A 1 339 ? -1.069 8.141 -13.050 1.00 95.69 339 TRP A CA 1
ATOM 2717 C C . TRP A 1 339 ? -0.262 7.263 -14.000 1.00 95.69 339 TRP A C 1
ATOM 2719 O O . TRP A 1 339 ? -0.189 6.051 -13.819 1.00 95.69 339 TRP A O 1
ATOM 2729 N N . VAL A 1 340 ? 0.363 7.884 -15.000 1.00 93.75 340 VAL A N 1
ATOM 2730 C CA . VAL A 1 340 ? 1.411 7.241 -15.800 1.00 93.75 340 VAL A CA 1
ATOM 2731 C C . VAL A 1 340 ? 2.740 7.475 -15.090 1.00 93.75 340 VAL A C 1
ATOM 2733 O O . VAL A 1 340 ? 3.272 8.588 -15.108 1.00 93.75 340 VAL A O 1
ATOM 2736 N N . LEU A 1 341 ? 3.245 6.440 -14.420 1.00 92.00 341 LEU A N 1
ATOM 2737 C CA . LEU A 1 341 ? 4.523 6.479 -13.695 1.00 92.00 341 LEU A CA 1
ATOM 2738 C C . LEU A 1 341 ? 5.666 5.836 -14.499 1.00 92.00 341 LEU A C 1
ATOM 2740 O O . LEU A 1 341 ? 6.836 6.176 -14.318 1.00 92.00 341 LEU A O 1
ATOM 2744 N N . THR A 1 342 ? 5.313 4.952 -15.425 1.00 91.81 342 THR A N 1
ATOM 2745 C CA . THR A 1 342 ? 6.178 4.003 -16.143 1.00 91.81 342 THR A CA 1
ATOM 2746 C C . THR A 1 342 ? 5.679 3.815 -17.579 1.00 91.81 342 THR A C 1
ATOM 2748 O O . THR A 1 342 ? 4.873 4.612 -18.057 1.00 91.81 342 THR A O 1
ATOM 2751 N N . GLU A 1 343 ? 6.230 2.839 -18.306 1.00 91.56 343 GLU A N 1
ATOM 2752 C CA . GLU A 1 343 ? 6.013 2.666 -19.750 1.00 91.56 343 GLU A CA 1
ATOM 2753 C C . GLU A 1 343 ? 4.856 1.729 -20.142 1.00 91.56 343 GLU A C 1
ATOM 2755 O O . GLU A 1 343 ? 4.550 1.640 -21.333 1.00 91.56 343 GLU A O 1
ATOM 2760 N N . GLU A 1 344 ? 4.228 1.002 -19.210 1.00 93.56 344 GLU A N 1
ATOM 2761 C CA . GLU A 1 344 ? 3.125 0.102 -19.566 1.00 93.56 344 GLU A CA 1
ATOM 2762 C C . GLU A 1 344 ? 1.856 0.861 -19.980 1.00 93.56 344 GLU A C 1
ATOM 2764 O O . GLU A 1 344 ? 1.534 1.917 -19.432 1.00 93.56 344 GLU A O 1
ATOM 2769 N N . GLU A 1 345 ? 1.099 0.299 -20.928 1.00 94.88 345 GLU A N 1
ATOM 2770 C CA . GLU A 1 345 ? -0.184 0.876 -21.338 1.00 94.88 345 GLU A CA 1
ATOM 2771 C C . GLU A 1 345 ? -1.178 0.888 -20.170 1.00 94.88 345 GLU A C 1
ATOM 2773 O O . GLU A 1 345 ? -1.248 -0.055 -19.379 1.00 94.88 345 GLU A O 1
ATOM 2778 N N . VAL A 1 346 ? -2.013 1.925 -20.085 1.00 94.31 346 VAL A N 1
ATOM 2779 C CA . VAL A 1 346 ? -2.857 2.188 -18.902 1.00 94.31 346 VAL A CA 1
ATOM 2780 C C . VAL A 1 346 ? -3.860 1.070 -18.569 1.00 94.31 346 VAL A C 1
ATOM 2782 O O . VAL A 1 346 ? -4.233 0.907 -17.407 1.00 94.31 346 VAL A O 1
ATOM 2785 N N . LEU A 1 347 ? -4.265 0.267 -19.563 1.00 95.75 347 LEU A N 1
ATOM 2786 C CA . LEU A 1 347 ? -5.149 -0.902 -19.410 1.00 95.75 347 LEU A CA 1
ATOM 2787 C C . LEU A 1 347 ? -4.415 -2.253 -19.527 1.00 95.75 347 LEU A C 1
ATOM 2789 O O . LEU A 1 347 ? -5.054 -3.309 -19.544 1.00 95.75 347 LEU A O 1
ATOM 2793 N N . GLU A 1 348 ? -3.082 -2.256 -19.608 1.00 96.56 348 GLU A N 1
ATOM 2794 C CA . GLU A 1 348 ? -2.285 -3.486 -19.594 1.00 96.56 348 GLU A CA 1
ATOM 2795 C C . GLU A 1 348 ? -2.368 -4.236 -18.249 1.00 96.56 348 GLU A C 1
ATOM 2797 O O . GLU A 1 348 ? -2.572 -5.454 -18.290 1.00 96.56 348 GLU A O 1
ATOM 2802 N N . PRO A 1 349 ? -2.292 -3.581 -17.065 1.00 97.88 349 PRO A N 1
ATOM 2803 C CA . PRO A 1 349 ? -2.255 -4.287 -15.783 1.00 97.88 349 PRO A CA 1
ATOM 2804 C C . PRO A 1 349 ? -3.419 -5.268 -15.546 1.00 97.88 349 PRO A C 1
ATOM 2806 O O . PRO A 1 349 ? -3.133 -6.427 -15.239 1.00 97.88 349 PRO A O 1
ATOM 2809 N N . PRO A 1 350 ? -4.708 -4.920 -15.766 1.00 97.50 350 PRO A N 1
ATOM 2810 C CA . PRO A 1 350 ? -5.804 -5.884 -15.615 1.00 97.50 350 PRO A CA 1
ATOM 2811 C C . PRO A 1 350 ? -5.752 -7.035 -16.620 1.00 97.50 350 PRO A C 1
ATOM 2813 O O . PRO A 1 350 ? -6.063 -8.178 -16.284 1.00 97.50 350 PRO A O 1
ATOM 2816 N N . ARG A 1 351 ? -5.352 -6.758 -17.871 1.00 97.06 351 ARG A N 1
ATOM 2817 C CA . ARG A 1 351 ? -5.233 -7.795 -18.908 1.00 97.06 351 ARG A CA 1
ATOM 2818 C C . ARG A 1 351 ? -4.133 -8.787 -18.554 1.00 97.06 351 ARG A C 1
ATOM 2820 O O . ARG A 1 351 ? -4.323 -9.993 -18.709 1.00 97.06 351 ARG A O 1
ATOM 2827 N N . MET A 1 352 ? -2.999 -8.287 -18.072 1.00 97.69 352 MET A N 1
ATOM 2828 C CA . MET A 1 352 ? -1.876 -9.116 -17.655 1.00 97.69 352 MET A CA 1
ATOM 2829 C C . MET A 1 352 ? -2.167 -9.848 -16.337 1.00 97.69 352 MET A C 1
ATOM 2831 O O . MET A 1 352 ? -1.741 -10.989 -16.194 1.00 97.69 352 MET A O 1
ATOM 2835 N N . LEU A 1 353 ? -2.960 -9.277 -15.422 1.00 98.62 353 LEU A N 1
ATOM 2836 C CA . LEU A 1 353 ? -3.433 -9.982 -14.225 1.00 98.62 353 LEU A CA 1
ATOM 2837 C C . LEU A 1 353 ? -4.222 -11.245 -14.586 1.00 98.62 353 LEU A C 1
ATOM 2839 O O . LEU A 1 353 ? -3.902 -12.318 -14.085 1.00 98.62 353 LEU A O 1
ATOM 2843 N N . LYS A 1 354 ? -5.170 -11.158 -15.527 1.00 97.88 354 LYS A N 1
ATOM 2844 C CA . LYS A 1 354 ? -5.906 -12.339 -16.017 1.00 97.88 354 LYS A CA 1
ATOM 2845 C C . LYS A 1 354 ? -4.979 -13.418 -16.588 1.00 97.88 354 LYS A C 1
ATOM 2847 O O . LYS A 1 354 ? -5.159 -14.604 -16.331 1.00 97.88 354 LYS A O 1
ATOM 2852 N N . GLN A 1 355 ? -3.947 -13.014 -17.333 1.00 97.69 355 GLN A N 1
ATOM 2853 C CA . GLN A 1 355 ? -2.937 -13.950 -17.845 1.00 97.69 355 GLN A CA 1
ATOM 2854 C C . GLN A 1 355 ? -2.128 -14.600 -16.715 1.00 97.69 355 GLN A C 1
ATOM 2856 O O . GLN A 1 355 ? -1.906 -15.808 -16.745 1.00 97.69 355 GLN A O 1
ATOM 2861 N N . ALA A 1 356 ? -1.727 -13.817 -15.713 1.00 98.56 356 ALA A N 1
ATOM 2862 C CA . ALA A 1 356 ? -0.993 -14.301 -14.551 1.00 98.56 356 ALA A CA 1
ATOM 2863 C C . ALA A 1 356 ? -1.810 -15.288 -13.704 1.00 98.56 356 ALA A C 1
ATOM 2865 O O . ALA A 1 356 ? -1.255 -16.272 -13.215 1.00 98.56 356 ALA A O 1
ATOM 2866 N N . LEU A 1 357 ? -3.121 -15.068 -13.565 1.00 98.00 357 LEU A N 1
ATOM 2867 C CA . LEU A 1 357 ? -4.025 -15.984 -12.864 1.00 98.00 357 LEU A CA 1
ATOM 2868 C C . LEU A 1 357 ? -4.128 -17.329 -13.582 1.00 98.00 357 LEU A C 1
ATOM 2870 O O . LEU A 1 357 ? -3.850 -18.357 -12.963 1.00 98.00 357 LEU A O 1
ATOM 2874 N N . ARG A 1 358 ? -4.384 -17.320 -14.900 1.00 97.25 358 ARG A N 1
ATOM 2875 C CA . ARG A 1 358 ? -4.353 -18.541 -15.725 1.00 97.25 358 ARG A CA 1
ATOM 2876 C C . ARG A 1 358 ? -3.028 -19.279 -15.602 1.00 97.25 358 ARG A C 1
ATOM 2878 O O . ARG A 1 358 ? -3.011 -20.483 -15.380 1.00 97.25 358 ARG A O 1
ATOM 2885 N N . TRP A 1 359 ? -1.917 -18.550 -15.701 1.00 97.38 359 TRP A N 1
ATOM 2886 C CA . TRP A 1 359 ? -0.578 -19.123 -15.573 1.00 97.38 359 TRP A CA 1
ATOM 2887 C C . TRP A 1 359 ? -0.357 -19.813 -14.219 1.00 97.38 359 TRP A C 1
ATOM 2889 O O . TRP A 1 359 ? 0.295 -20.854 -14.159 1.00 97.38 359 TRP A O 1
ATOM 2899 N N . LYS A 1 360 ? -0.911 -19.263 -13.133 1.00 96.94 360 LYS A N 1
ATOM 2900 C CA . LYS A 1 360 ? -0.793 -19.836 -11.786 1.00 96.94 360 LYS A CA 1
ATOM 2901 C C . LYS A 1 360 ? -1.816 -20.946 -11.501 1.00 96.94 360 LYS A C 1
ATOM 2903 O O . LYS A 1 360 ? -1.703 -21.600 -10.467 1.00 96.94 360 LYS A O 1
ATOM 2908 N N . GLY A 1 361 ? -2.799 -21.159 -12.379 1.00 96.19 361 GLY A N 1
ATOM 2909 C CA . GLY A 1 361 ? -3.928 -22.059 -12.125 1.00 96.19 361 GLY A CA 1
ATOM 2910 C C . GLY A 1 361 ? -4.903 -21.514 -11.075 1.00 96.19 361 GLY A C 1
ATOM 2911 O O . GLY A 1 361 ? -5.476 -22.284 -10.310 1.00 96.19 361 GLY A O 1
ATOM 2912 N N . ILE A 1 362 ? -5.051 -20.189 -10.992 1.00 93.62 362 ILE A N 1
ATOM 2913 C CA . ILE A 1 362 ? -6.020 -19.513 -10.119 1.00 93.62 362 ILE A CA 1
ATOM 2914 C C . ILE A 1 362 ? -7.183 -19.020 -10.983 1.00 93.62 362 ILE A C 1
ATOM 2916 O O . ILE A 1 362 ? -6.959 -18.511 -12.081 1.00 93.62 362 ILE A O 1
ATOM 2920 N N . ALA A 1 363 ? -8.413 -19.152 -10.479 1.00 90.25 363 ALA A N 1
ATOM 2921 C CA . ALA A 1 363 ? -9.606 -18.674 -11.170 1.00 90.25 363 ALA A CA 1
ATOM 2922 C C . ALA A 1 363 ? -9.499 -17.175 -11.511 1.00 90.25 363 ALA A C 1
ATOM 2924 O O . ALA A 1 363 ? -9.090 -16.361 -10.680 1.00 90.25 363 ALA A O 1
ATOM 2925 N N . GLU A 1 364 ? -9.883 -16.814 -12.737 1.00 86.19 364 GLU A N 1
ATOM 2926 C CA . GLU A 1 364 ? -9.811 -15.431 -13.236 1.00 86.19 364 GLU A CA 1
ATOM 2927 C C . GLU A 1 364 ? -10.824 -14.483 -12.584 1.00 86.19 364 GLU A C 1
ATOM 2929 O O . GLU A 1 364 ? -10.666 -13.265 -12.670 1.00 86.19 364 GLU A O 1
ATOM 2934 N N . HIS A 1 365 ? -11.850 -15.042 -11.942 1.00 85.81 365 HIS A N 1
ATOM 2935 C CA . HIS A 1 365 ? -12.982 -14.326 -11.365 1.00 85.81 365 HIS A CA 1
ATOM 2936 C C . HIS A 1 365 ? -13.179 -14.714 -9.897 1.00 85.81 365 HIS A C 1
ATOM 2938 O O . HIS A 1 365 ? -12.917 -15.850 -9.500 1.00 85.81 365 HIS A O 1
ATOM 2944 N N . GLY A 1 366 ? -13.619 -13.758 -9.078 1.00 82.75 366 GLY A N 1
ATOM 2945 C CA . GLY A 1 366 ? -13.966 -13.963 -7.667 1.00 82.75 366 GLY A CA 1
ATOM 2946 C C . GLY A 1 366 ? -12.798 -14.243 -6.709 1.00 82.75 366 GLY A C 1
ATOM 2947 O O . GLY A 1 366 ? -13.040 -14.528 -5.530 1.00 82.75 366 GLY A O 1
ATOM 2948 N N . VAL A 1 367 ? -11.544 -14.177 -7.182 1.00 92.25 367 VAL A N 1
ATOM 2949 C CA . VAL A 1 367 ? -10.337 -14.443 -6.374 1.00 92.25 367 VAL A CA 1
ATOM 2950 C C . VAL A 1 367 ? -9.424 -13.220 -6.297 1.00 92.25 367 VAL A C 1
ATOM 2952 O O . VAL A 1 367 ? -9.374 -12.581 -5.251 1.00 92.25 367 VAL A O 1
ATOM 2955 N N . PHE A 1 368 ? -8.704 -12.866 -7.363 1.00 97.38 368 PHE A N 1
ATOM 2956 C CA . PHE A 1 368 ? -7.862 -11.665 -7.405 1.00 97.38 368 PHE A CA 1
ATOM 2957 C C . PHE A 1 368 ? -8.283 -10.803 -8.590 1.00 97.38 368 PHE A C 1
ATOM 2959 O O . PHE A 1 368 ? -7.969 -11.095 -9.738 1.00 97.38 368 PHE A O 1
ATOM 2966 N N . GLU A 1 369 ? -9.014 -9.738 -8.294 1.00 95.12 369 GLU A N 1
ATOM 2967 C CA . GLU A 1 369 ? -9.728 -8.952 -9.290 1.00 95.12 369 GLU A CA 1
ATOM 2968 C C . GLU A 1 369 ? -9.237 -7.507 -9.341 1.00 95.12 369 GLU A C 1
ATOM 2970 O O . GLU A 1 369 ? -8.395 -7.055 -8.562 1.00 95.12 369 GLU A O 1
ATOM 2975 N N . VAL A 1 370 ? -9.796 -6.763 -10.285 1.00 96.06 370 VAL A N 1
ATOM 2976 C CA . VAL A 1 370 ? -9.758 -5.304 -10.299 1.00 96.06 370 VAL A CA 1
ATOM 2977 C C . VAL A 1 370 ? -11.186 -4.774 -10.186 1.00 96.06 370 VAL A C 1
ATOM 2979 O O . VAL A 1 370 ? -12.153 -5.500 -10.413 1.00 96.06 370 VAL A O 1
ATOM 2982 N N . CYS A 1 371 ? -11.317 -3.507 -9.827 1.00 94.31 371 CYS A N 1
ATOM 2983 C CA . CYS A 1 371 ? -12.588 -2.790 -9.822 1.00 94.31 371 CYS A CA 1
ATOM 2984 C C . CYS A 1 371 ? -12.394 -1.436 -10.502 1.00 94.31 371 CYS A C 1
ATOM 2986 O O . CYS A 1 371 ? -11.256 -1.041 -10.763 1.00 94.31 371 CYS A O 1
ATOM 2988 N N . ASP A 1 372 ? -13.488 -0.759 -10.816 1.00 96.75 372 ASP A N 1
ATOM 2989 C CA . ASP A 1 372 ? -13.471 0.595 -11.354 1.00 96.75 372 ASP A CA 1
ATOM 2990 C C . ASP A 1 372 ? -13.171 1.620 -10.250 1.00 96.75 372 ASP A C 1
ATOM 2992 O O . ASP A 1 372 ? -13.361 1.377 -9.054 1.00 96.75 372 ASP A O 1
ATOM 2996 N N . ILE A 1 373 ? -12.704 2.810 -10.629 1.00 98.00 373 ILE A N 1
ATOM 2997 C CA . ILE A 1 373 ? -12.426 3.865 -9.650 1.00 98.00 373 ILE A CA 1
ATOM 2998 C C . ILE A 1 373 ? -13.758 4.353 -9.071 1.00 98.00 373 ILE A C 1
ATOM 3000 O O . ILE A 1 373 ? -14.662 4.731 -9.804 1.00 98.00 373 ILE A O 1
ATOM 3004 N N . GLY A 1 374 ? -13.876 4.373 -7.747 1.00 97.56 374 GLY A N 1
ATOM 3005 C CA . GLY A 1 374 ? -15.096 4.696 -7.005 1.00 97.56 374 GLY A CA 1
ATOM 3006 C C . GLY A 1 374 ? -16.022 3.502 -6.770 1.00 97.56 374 GLY A C 1
ATOM 3007 O O . GLY A 1 374 ? -16.991 3.630 -6.023 1.00 97.56 374 GLY A O 1
ATOM 3008 N N . GLU A 1 375 ? -15.731 2.340 -7.354 1.00 96.75 375 GLU A N 1
ATOM 3009 C CA . GLU A 1 375 ? -16.500 1.122 -7.128 1.00 96.75 375 GLU A CA 1
ATOM 3010 C C . GLU A 1 375 ? -16.187 0.511 -5.755 1.00 96.75 375 GLU A C 1
ATOM 3012 O O . GLU A 1 375 ? -15.052 0.550 -5.266 1.00 96.75 375 GLU A O 1
ATOM 3017 N N . SER A 1 376 ? -17.213 -0.066 -5.129 1.00 95.00 376 SER A N 1
ATOM 3018 C CA . SER A 1 376 ? -17.087 -0.819 -3.885 1.00 95.00 376 SER A CA 1
ATOM 3019 C C . SER A 1 376 ? -17.260 -2.312 -4.138 1.00 95.00 376 SER A C 1
ATOM 3021 O O . SER A 1 376 ? -18.186 -2.721 -4.834 1.00 95.00 376 SER A O 1
ATOM 3023 N N . ARG A 1 377 ? -16.415 -3.125 -3.507 1.00 92.56 377 ARG A N 1
ATOM 3024 C CA . ARG A 1 377 ? -16.519 -4.588 -3.477 1.00 92.56 377 ARG A CA 1
ATOM 3025 C C . ARG A 1 377 ? -16.839 -5.053 -2.066 1.00 92.56 377 ARG A C 1
ATOM 3027 O O . ARG A 1 377 ? -16.220 -4.580 -1.108 1.00 92.56 377 ARG A O 1
ATOM 3034 N N . GLU A 1 378 ? -17.780 -5.979 -1.948 1.00 85.25 378 GLU A N 1
ATOM 3035 C CA . GLU A 1 378 ? -18.162 -6.611 -0.688 1.00 85.25 378 GLU A CA 1
ATOM 3036 C C . GLU A 1 378 ? -17.813 -8.096 -0.712 1.00 85.25 378 GLU A C 1
ATOM 3038 O O . GLU A 1 378 ? -17.616 -8.701 -1.759 1.00 85.25 378 GLU A O 1
ATOM 3043 N N . LYS A 1 379 ? -17.676 -8.694 0.470 1.00 62.59 379 LYS A N 1
ATOM 3044 C CA . LYS A 1 379 ? -17.627 -10.150 0.594 1.00 62.59 379 LYS A CA 1
ATOM 3045 C C . LYS A 1 379 ? -19.055 -10.640 0.789 1.00 62.59 379 LYS A C 1
ATOM 3047 O O . LYS A 1 379 ? -19.508 -10.704 1.935 1.00 62.59 379 LYS A O 1
ATOM 3052 N N . ASP A 1 380 ? -19.726 -10.993 -0.303 1.00 51.44 380 ASP A N 1
ATOM 3053 C CA . ASP A 1 380 ? -21.011 -11.687 -0.250 1.00 51.44 380 ASP A CA 1
ATOM 3054 C C . ASP A 1 380 ? -20.843 -13.197 -0.438 1.00 51.44 380 ASP A C 1
ATOM 3056 O O . ASP A 1 380 ? -20.151 -13.680 -1.335 1.00 51.44 380 ASP A O 1
ATOM 3060 N N . VAL A 1 381 ? -21.491 -13.973 0.437 1.00 39.72 381 VAL A N 1
ATOM 3061 C CA . VAL A 1 381 ? -21.666 -15.426 0.241 1.00 39.72 381 VAL A CA 1
ATOM 3062 C C . VAL A 1 381 ? -22.519 -15.679 -1.010 1.00 39.72 381 VAL A C 1
ATOM 3064 O O . VAL A 1 381 ? -22.338 -16.683 -1.693 1.00 39.72 381 VAL A O 1
ATOM 3067 N N . GLN A 1 382 ? -23.385 -14.722 -1.346 1.00 35.59 382 GLN A N 1
ATOM 3068 C CA . GLN A 1 382 ? -24.274 -14.741 -2.499 1.00 35.59 382 GLN A CA 1
ATOM 3069 C C . GLN A 1 382 ? -23.520 -14.529 -3.823 1.00 35.59 382 GLN A C 1
ATOM 3071 O O . GLN A 1 382 ? -23.723 -15.309 -4.743 1.00 35.59 382 GLN A O 1
ATOM 3076 N N . GLU A 1 383 ? -22.532 -13.626 -3.879 1.00 44.22 383 GLU A N 1
ATOM 3077 C CA . GLU A 1 383 ? -21.616 -13.489 -5.031 1.00 44.22 383 GLU A CA 1
ATOM 3078 C C . GLU A 1 383 ? -20.812 -14.771 -5.302 1.00 44.22 383 GLU A C 1
ATOM 3080 O O . GLU A 1 383 ? -20.439 -15.064 -6.434 1.00 44.22 383 GLU A O 1
ATOM 3085 N N . LEU A 1 384 ? -20.522 -15.558 -4.262 1.00 40.75 384 LEU A N 1
ATOM 3086 C CA . LEU A 1 384 ? -19.853 -16.855 -4.399 1.00 40.75 384 LEU A CA 1
ATOM 3087 C C . LEU A 1 384 ? -20.764 -17.882 -5.092 1.00 40.75 384 LEU A C 1
ATOM 3089 O O . LEU A 1 384 ? -20.278 -18.702 -5.865 1.00 40.75 384 LEU A O 1
ATOM 3093 N N . LEU A 1 385 ? -22.076 -17.816 -4.850 1.00 33.78 385 LEU A N 1
ATOM 3094 C CA . LEU A 1 385 ? -23.081 -18.651 -5.511 1.00 33.78 385 LEU A CA 1
ATOM 3095 C C . LEU A 1 385 ? -23.405 -18.142 -6.920 1.00 33.78 385 LEU A C 1
ATOM 3097 O O . LEU A 1 385 ? -23.526 -18.945 -7.841 1.00 33.78 385 LEU A O 1
ATOM 3101 N N . GLU A 1 386 ? -23.480 -16.828 -7.115 1.00 40.06 386 GLU A N 1
ATOM 3102 C CA . GLU A 1 386 ? -23.686 -16.199 -8.422 1.00 40.06 386 GLU A CA 1
ATOM 3103 C C . GLU A 1 386 ? -22.480 -16.407 -9.340 1.00 40.06 386 GLU A C 1
ATOM 3105 O O . GLU A 1 386 ? -22.663 -16.755 -10.498 1.00 40.06 386 GLU A O 1
ATOM 3110 N N . GLY A 1 387 ? -21.251 -16.314 -8.825 1.00 38.19 387 GLY A N 1
ATOM 3111 C CA . GLY A 1 387 ? -20.032 -16.617 -9.579 1.00 38.19 387 GLY A CA 1
ATOM 3112 C C . GLY A 1 387 ? -19.932 -18.090 -9.983 1.00 38.19 387 GLY A C 1
ATOM 3113 O O . GLY A 1 387 ? -19.524 -18.397 -11.099 1.00 38.19 387 GLY A O 1
ATOM 3114 N N . VAL A 1 388 ? -20.370 -19.010 -9.116 1.00 37.47 388 VAL A N 1
ATOM 3115 C CA . VAL A 1 388 ? -20.499 -20.436 -9.467 1.00 37.47 388 VAL A CA 1
ATOM 3116 C C . VAL A 1 388 ? -21.596 -20.642 -10.516 1.00 37.47 388 VAL A C 1
ATOM 3118 O O . VAL A 1 388 ? -21.407 -21.419 -11.445 1.00 37.47 388 VAL A O 1
ATOM 3121 N N . THR A 1 389 ? -22.718 -19.930 -10.412 1.00 35.84 389 THR A N 1
ATOM 3122 C CA . THR A 1 389 ? -23.839 -20.025 -11.362 1.00 35.84 389 THR A CA 1
ATOM 3123 C C . THR A 1 389 ? -23.460 -19.460 -12.732 1.00 35.84 389 THR A C 1
ATOM 3125 O O . THR A 1 389 ? -23.677 -20.125 -13.738 1.00 35.84 389 THR A O 1
ATOM 3128 N N . SER A 1 390 ? -22.795 -18.305 -12.768 1.00 39.00 390 SER A N 1
ATOM 3129 C CA . SER A 1 390 ? -22.239 -17.676 -13.970 1.00 39.00 390 SER A CA 1
ATOM 3130 C C 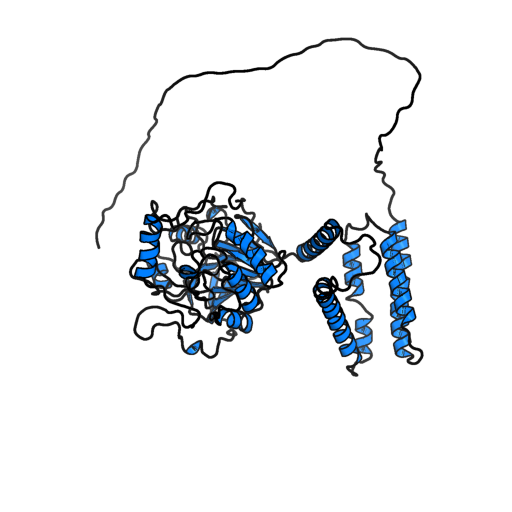. SER A 1 390 ? -21.193 -18.568 -14.635 1.00 39.00 390 SER A C 1
ATOM 3132 O O . SER A 1 390 ? -21.255 -18.771 -15.838 1.00 39.00 390 SER A O 1
ATOM 3134 N N . ALA A 1 391 ? -20.278 -19.169 -13.866 1.00 41.47 391 ALA A N 1
ATOM 3135 C CA . ALA A 1 391 ? -19.301 -20.115 -14.407 1.00 41.47 391 ALA A CA 1
ATOM 3136 C C . ALA A 1 391 ? -19.968 -21.379 -14.984 1.00 41.47 391 ALA A C 1
ATOM 3138 O O . ALA A 1 391 ? -19.509 -21.924 -15.985 1.00 41.47 391 ALA A O 1
ATOM 3139 N N . ILE A 1 392 ? -21.074 -21.838 -14.384 1.00 39.44 392 ILE A N 1
ATOM 3140 C CA . ILE A 1 392 ? -21.888 -22.944 -14.913 1.00 39.44 392 ILE A CA 1
ATOM 3141 C C . ILE A 1 392 ? -22.620 -22.528 -16.198 1.00 39.44 392 ILE A C 1
ATOM 3143 O O . ILE A 1 392 ? -22.768 -23.343 -17.107 1.00 39.44 392 ILE A O 1
ATOM 3147 N N . GLU A 1 393 ? -23.101 -21.291 -16.285 1.00 42.78 393 GLU A N 1
ATOM 3148 C CA . GLU A 1 393 ? -23.786 -20.755 -17.465 1.00 42.78 393 GLU A CA 1
ATOM 3149 C C . GLU A 1 393 ? -22.826 -20.487 -18.626 1.00 42.78 393 GLU A C 1
ATOM 3151 O O . GLU A 1 393 ? -23.157 -20.839 -19.756 1.00 42.78 393 GLU A O 1
ATOM 3156 N N . ASP A 1 394 ? -21.621 -19.987 -18.356 1.00 42.44 394 ASP A N 1
ATOM 3157 C CA . ASP A 1 394 ? -20.550 -19.821 -19.343 1.00 42.44 394 ASP A CA 1
ATOM 3158 C C . ASP A 1 394 ? -20.085 -21.185 -19.879 1.00 42.44 394 ASP A C 1
ATOM 3160 O O . ASP A 1 394 ? -20.038 -21.393 -21.092 1.00 42.44 394 ASP A O 1
ATOM 3164 N N . ALA A 1 395 ? -19.886 -22.174 -18.997 1.00 40.62 395 ALA A N 1
ATOM 3165 C CA . ALA A 1 395 ? -19.588 -23.553 -19.398 1.00 40.62 395 ALA A CA 1
ATOM 3166 C C . ALA A 1 395 ? -20.721 -24.195 -20.227 1.00 40.62 395 ALA A C 1
ATOM 3168 O O . ALA A 1 395 ? -20.477 -25.033 -21.096 1.00 40.62 395 ALA A O 1
ATOM 3169 N N . ARG A 1 396 ? -21.980 -23.799 -19.992 1.00 39.50 396 ARG A N 1
ATOM 3170 C CA . ARG A 1 396 ? -23.132 -24.210 -20.816 1.00 39.50 396 ARG A CA 1
ATOM 3171 C C . ARG A 1 396 ? -23.184 -23.470 -22.154 1.00 39.50 396 ARG A C 1
ATOM 3173 O O . ARG A 1 396 ? -23.583 -24.068 -23.152 1.00 39.50 396 ARG A O 1
ATOM 3180 N N . ALA A 1 397 ? -22.806 -22.194 -22.185 1.00 41.94 397 ALA A N 1
ATOM 3181 C CA . ALA A 1 397 ? -22.806 -21.352 -23.378 1.00 41.94 397 ALA A CA 1
ATOM 3182 C C . ALA A 1 397 ? -21.691 -21.729 -24.367 1.00 41.94 397 ALA A C 1
ATOM 3184 O O . ALA A 1 397 ? -21.882 -21.591 -25.576 1.00 41.94 397 ALA A O 1
ATOM 3185 N N . GLU A 1 398 ? -20.574 -22.273 -23.878 1.00 43.19 398 GLU A N 1
ATOM 3186 C CA . GLU A 1 398 ? -19.480 -22.808 -24.703 1.00 43.19 398 GLU A CA 1
ATOM 3187 C C . GLU A 1 398 ? -19.811 -24.154 -25.384 1.00 43.19 398 GLU A C 1
ATOM 3189 O O . GLU A 1 398 ? -19.034 -24.645 -26.200 1.00 43.19 398 GLU A O 1
ATOM 3194 N N . GLY A 1 399 ? -21.013 -24.702 -25.161 1.00 37.25 399 GLY A N 1
ATOM 3195 C CA . GLY A 1 399 ? -21.573 -25.775 -25.986 1.00 37.25 399 GLY A CA 1
ATOM 3196 C C . GLY A 1 399 ? -21.061 -27.182 -25.676 1.00 37.25 399 GLY A C 1
ATOM 3197 O O . GLY A 1 399 ? -21.188 -28.060 -26.527 1.00 37.25 399 GLY A O 1
ATOM 3198 N N . ASP A 1 400 ? -20.544 -27.425 -24.472 1.00 42.53 400 ASP A N 1
ATOM 3199 C CA . ASP A 1 400 ? -19.865 -28.684 -24.128 1.00 42.53 400 ASP A CA 1
ATOM 3200 C C . ASP A 1 400 ? -20.765 -29.765 -23.494 1.00 42.53 400 ASP A C 1
ATOM 3202 O O . ASP A 1 400 ? -20.311 -30.705 -22.846 1.00 42.53 400 ASP A O 1
ATOM 3206 N N . PHE A 1 401 ? -22.079 -29.663 -23.698 1.00 35.41 401 PHE A N 1
ATOM 3207 C CA . PHE A 1 401 ? -23.016 -30.741 -23.381 1.00 35.41 401 PHE A CA 1
ATOM 3208 C C . PHE A 1 401 ? -24.051 -30.891 -24.491 1.00 35.41 401 PHE A C 1
ATOM 3210 O O . PHE A 1 401 ? -25.220 -30.555 -24.331 1.00 35.41 401 PHE A O 1
ATOM 3217 N N . ASN A 1 402 ? -23.620 -31.437 -25.623 1.00 30.17 402 ASN A N 1
ATOM 3218 C CA . ASN A 1 402 ? -24.501 -32.214 -26.484 1.00 30.17 402 ASN A CA 1
ATOM 3219 C C . ASN A 1 402 ? -23.789 -33.511 -26.859 1.00 30.17 402 ASN A C 1
ATOM 3221 O O . ASN A 1 402 ? -22.623 -33.495 -27.234 1.00 30.17 402 ASN A O 1
ATOM 3225 N N . GLU A 1 403 ? -24.513 -34.617 -26.690 1.00 39.22 403 GLU A N 1
ATOM 3226 C CA . GLU A 1 403 ? -24.142 -35.999 -27.002 1.00 39.22 403 GLU A CA 1
ATOM 3227 C C . GLU A 1 403 ? -23.029 -36.142 -28.052 1.00 39.22 403 GLU A C 1
ATOM 3229 O O . GLU A 1 403 ? -23.257 -35.947 -29.246 1.00 39.22 403 GLU A O 1
ATOM 3234 N N . VAL A 1 404 ? -21.843 -36.585 -27.628 1.00 25.91 404 VAL A N 1
ATOM 3235 C CA . VAL A 1 404 ? -20.870 -37.188 -28.540 1.00 25.91 404 VAL A CA 1
ATOM 3236 C C . VAL A 1 404 ? -20.473 -38.545 -27.986 1.00 25.91 404 VAL A C 1
ATOM 3238 O O . VAL A 1 404 ? -19.925 -38.685 -26.893 1.00 25.91 404 VAL A O 1
ATOM 3241 N N . ALA A 1 405 ? -20.844 -39.556 -28.765 1.00 26.83 405 ALA A N 1
ATOM 3242 C CA . ALA A 1 405 ? -20.413 -40.928 -28.626 1.00 26.83 405 ALA A CA 1
ATOM 3243 C C . ALA A 1 405 ? -18.884 -41.014 -28.527 1.00 26.83 405 ALA A C 1
ATOM 3245 O O . ALA A 1 405 ? -18.154 -40.250 -29.150 1.00 26.83 405 ALA A O 1
ATOM 3246 N N . MET A 1 406 ? -18.442 -41.984 -27.735 1.00 31.92 406 MET A N 1
ATOM 3247 C CA . MET A 1 406 ? -17.053 -42.380 -27.555 1.00 31.92 406 MET A CA 1
ATOM 3248 C C . MET A 1 406 ? -16.258 -42.424 -28.868 1.00 31.92 406 MET A C 1
ATOM 3250 O O . MET A 1 406 ? -16.695 -43.076 -29.812 1.00 31.92 406 MET A O 1
ATOM 3254 N N . ASP A 1 407 ? -15.095 -41.767 -28.883 1.00 30.77 407 ASP A N 1
ATOM 3255 C CA . ASP A 1 407 ? -13.776 -42.340 -29.210 1.00 30.77 407 ASP A CA 1
ATOM 3256 C C . ASP A 1 407 ? -12.770 -41.199 -29.452 1.00 30.77 407 ASP A C 1
ATOM 3258 O O . ASP A 1 407 ? -12.934 -40.462 -30.414 1.00 30.77 407 ASP A O 1
ATOM 3262 N N . GLU A 1 408 ? -11.764 -41.039 -28.573 1.00 32.34 408 GLU A N 1
ATOM 3263 C CA . GLU A 1 408 ? -10.415 -40.462 -28.830 1.00 32.34 408 GLU A CA 1
ATOM 3264 C C . GLU A 1 408 ? -9.640 -40.299 -27.485 1.00 32.34 408 GLU A C 1
ATOM 3266 O O . GLU A 1 408 ? -10.166 -39.676 -26.556 1.00 32.34 408 GLU A O 1
ATOM 3271 N N . PRO A 1 409 ? -8.412 -40.844 -27.304 1.00 34.44 409 PRO A N 1
ATOM 3272 C CA . PRO A 1 409 ? -7.726 -40.873 -25.999 1.00 34.44 409 PRO A CA 1
ATOM 3273 C C . PRO A 1 409 ? -6.971 -39.593 -25.592 1.00 34.44 409 PRO A C 1
ATOM 3275 O O . PRO A 1 409 ? -6.401 -39.568 -24.501 1.00 34.44 409 PRO A O 1
ATOM 3278 N N . GLU A 1 410 ? -6.929 -38.538 -26.411 1.00 32.47 410 GLU A N 1
ATOM 3279 C CA . GLU A 1 410 ? -6.081 -37.357 -26.139 1.00 32.47 410 GLU A CA 1
ATOM 3280 C C . GLU A 1 410 ? -6.802 -36.176 -25.455 1.00 32.47 410 GLU A C 1
ATOM 3282 O O . GLU A 1 410 ? -6.138 -35.284 -24.928 1.00 32.47 410 GLU A O 1
ATOM 3287 N N . LEU A 1 411 ? -8.138 -36.200 -25.324 1.00 32.44 411 LEU A N 1
ATOM 3288 C CA . LEU A 1 411 ? -8.902 -35.163 -24.597 1.00 32.44 411 LEU A CA 1
ATOM 3289 C C . LEU A 1 411 ? -9.042 -35.428 -23.080 1.00 32.44 411 LEU A C 1
ATOM 3291 O O . LEU A 1 411 ? -9.436 -34.548 -22.314 1.00 32.44 411 LEU A O 1
ATOM 3295 N N . ALA A 1 412 ? -8.673 -36.624 -22.612 1.00 30.25 412 ALA A N 1
ATOM 3296 C CA . ALA A 1 412 ? -8.817 -37.039 -21.212 1.00 30.25 412 ALA A CA 1
ATOM 3297 C C . ALA A 1 412 ? -7.800 -36.389 -20.246 1.00 30.25 412 ALA A C 1
ATOM 3299 O O . ALA A 1 412 ? -7.927 -36.541 -19.032 1.00 30.25 412 ALA A O 1
ATOM 3300 N N . ALA A 1 413 ? -6.801 -35.657 -20.752 1.00 33.28 413 ALA A N 1
ATOM 3301 C CA . ALA A 1 413 ? -5.774 -35.024 -19.921 1.00 33.28 413 ALA A CA 1
ATOM 3302 C C . ALA A 1 413 ? -6.149 -33.609 -19.431 1.00 33.28 413 ALA A C 1
ATOM 3304 O O . ALA A 1 413 ? -5.640 -33.184 -18.397 1.00 33.28 413 ALA A O 1
ATOM 3305 N N . GLY A 1 414 ? -7.054 -32.901 -20.122 1.00 32.81 414 GLY A N 1
ATOM 3306 C CA . GLY A 1 414 ? -7.503 -31.547 -19.748 1.00 32.81 414 GLY A CA 1
ATOM 3307 C C . GLY A 1 414 ? -8.705 -31.526 -18.795 1.00 32.81 414 GLY A C 1
ATOM 3308 O O . GLY A 1 414 ? -8.740 -30.739 -17.855 1.00 32.81 414 GLY A O 1
ATOM 3309 N N . PHE A 1 415 ? -9.648 -32.459 -18.959 1.00 30.17 415 PHE A N 1
ATOM 3310 C CA . PHE A 1 415 ? -10.826 -32.588 -18.086 1.00 30.17 415 PHE A CA 1
ATOM 3311 C C . PHE A 1 415 ? -10.528 -33.238 -16.726 1.00 30.17 415 PHE A C 1
ATOM 3313 O O . PHE A 1 415 ? -11.345 -33.165 -15.805 1.00 30.17 415 PHE A O 1
ATOM 3320 N N . ALA A 1 416 ? -9.359 -33.870 -16.573 1.00 31.08 416 ALA A N 1
ATOM 3321 C CA . ALA A 1 416 ? -8.978 -34.600 -15.366 1.00 31.08 416 ALA A CA 1
ATOM 3322 C C . ALA A 1 416 ? -8.595 -33.693 -14.181 1.00 31.08 416 ALA A C 1
ATOM 3324 O O . ALA A 1 416 ? -8.649 -34.154 -13.042 1.00 31.08 416 ALA A O 1
ATOM 3325 N N . THR A 1 417 ? -8.245 -32.422 -14.406 1.00 37.19 417 THR A N 1
ATOM 3326 C CA . THR A 1 417 ? -7.812 -31.492 -13.345 1.00 37.19 417 THR A CA 1
ATOM 3327 C C . THR A 1 417 ? -8.975 -30.825 -12.603 1.00 37.19 417 THR A C 1
ATOM 3329 O O . THR A 1 417 ? -8.940 -30.740 -11.376 1.00 37.19 417 THR A O 1
ATOM 3332 N N . GLU A 1 418 ? -10.062 -30.459 -13.287 1.00 36.25 418 GLU A N 1
ATOM 3333 C CA . GLU A 1 418 ? -11.253 -29.877 -12.637 1.00 36.25 418 GLU A CA 1
ATOM 3334 C C . GLU A 1 418 ? -12.166 -30.939 -12.006 1.00 36.25 418 GLU A C 1
ATOM 3336 O O . GLU A 1 418 ? -12.718 -30.735 -10.921 1.00 36.25 418 GLU A O 1
ATOM 3341 N N . THR A 1 419 ? -12.236 -32.144 -12.586 1.00 34.09 419 THR A N 1
ATOM 3342 C CA . THR A 1 419 ? -12.869 -33.291 -11.909 1.00 34.09 419 THR A CA 1
ATOM 3343 C C . THR A 1 419 ? -12.026 -33.835 -10.752 1.00 34.09 419 THR A C 1
ATOM 3345 O O . THR A 1 419 ? -12.598 -34.406 -9.818 1.00 34.09 419 THR A O 1
ATOM 3348 N N . GLN A 1 420 ? -10.702 -33.623 -10.736 1.00 33.97 420 GLN A N 1
ATOM 3349 C CA . GLN A 1 420 ? -9.851 -33.972 -9.592 1.00 33.97 420 GLN A CA 1
ATOM 3350 C C . GLN A 1 420 ? -10.163 -33.132 -8.359 1.00 33.97 420 GLN A C 1
ATOM 3352 O O . GLN A 1 420 ? -10.231 -33.707 -7.278 1.00 33.97 420 GLN A O 1
ATOM 3357 N N . GLU A 1 421 ? -10.396 -31.825 -8.487 1.00 37.91 421 GLU A N 1
ATOM 3358 C CA . GLU A 1 421 ? -10.738 -30.953 -7.351 1.00 37.91 421 GLU A CA 1
ATOM 3359 C C . GLU A 1 421 ? -12.096 -31.332 -6.740 1.00 37.91 421 GLU A C 1
ATOM 3361 O O . GLU A 1 421 ? -12.211 -31.515 -5.523 1.00 37.91 421 GLU A O 1
ATOM 3366 N N . LEU A 1 422 ? -13.107 -31.597 -7.576 1.00 38.25 422 LEU A N 1
ATOM 3367 C CA . LEU A 1 422 ? -14.423 -32.045 -7.108 1.00 38.25 422 LEU A CA 1
ATOM 3368 C C . LEU A 1 422 ? -14.372 -33.459 -6.494 1.00 38.25 422 LEU A C 1
ATOM 3370 O O . LEU A 1 422 ? -15.012 -33.733 -5.472 1.00 38.25 422 LEU A O 1
ATOM 3374 N N . MET A 1 423 ? -13.577 -34.369 -7.075 1.00 36.66 423 MET A N 1
ATOM 3375 C CA . MET A 1 423 ? -13.339 -35.702 -6.512 1.00 36.66 423 MET A CA 1
ATOM 3376 C C . MET A 1 423 ? -12.494 -35.659 -5.235 1.00 36.66 423 MET A C 1
ATOM 3378 O O . MET A 1 423 ? -12.759 -36.439 -4.323 1.00 36.66 423 MET A O 1
ATOM 3382 N N . LEU A 1 424 ? -11.521 -34.752 -5.115 1.00 39.78 424 LEU A N 1
ATOM 3383 C CA . LEU A 1 424 ? -10.715 -34.534 -3.910 1.00 39.78 424 LEU A CA 1
ATOM 3384 C C . LEU A 1 424 ? -11.559 -33.913 -2.797 1.00 39.78 424 LEU A C 1
ATOM 3386 O O . LEU A 1 424 ? -11.432 -34.340 -1.651 1.00 39.78 424 LEU A O 1
ATOM 3390 N N . ALA A 1 425 ? -12.469 -32.990 -3.112 1.00 38.97 425 ALA A N 1
ATOM 3391 C CA . ALA A 1 425 ? -13.443 -32.447 -2.169 1.00 38.97 425 ALA A CA 1
ATOM 3392 C C . ALA A 1 425 ? -14.408 -33.536 -1.673 1.00 38.97 425 ALA A C 1
ATOM 3394 O O . ALA A 1 425 ? -14.527 -33.752 -0.464 1.00 38.97 425 ALA A O 1
ATOM 3395 N N . ARG A 1 426 ? -15.003 -34.321 -2.586 1.00 40.78 426 ARG A N 1
ATOM 3396 C CA . ARG A 1 426 ? -15.826 -35.494 -2.236 1.00 40.78 426 ARG A CA 1
ATOM 3397 C C . ARG A 1 426 ? -15.044 -36.524 -1.422 1.00 40.78 426 ARG A C 1
ATOM 3399 O O . ARG A 1 426 ? -15.580 -37.054 -0.453 1.00 40.78 426 ARG A O 1
ATOM 3406 N N . ARG A 1 427 ? -13.775 -36.786 -1.755 1.00 40.06 427 ARG A N 1
ATOM 3407 C CA . ARG A 1 427 ? -12.893 -37.717 -1.031 1.00 40.06 427 ARG A CA 1
ATOM 3408 C C . ARG A 1 427 ? -12.509 -37.191 0.350 1.00 40.06 427 ARG A C 1
ATOM 3410 O O . ARG A 1 427 ? -12.502 -37.987 1.277 1.00 40.06 427 ARG A O 1
ATOM 3417 N N . ARG A 1 428 ? -12.266 -35.886 0.524 1.00 42.88 428 ARG A N 1
ATOM 3418 C CA . ARG A 1 428 ? -12.015 -35.241 1.830 1.00 42.88 428 ARG A CA 1
ATOM 3419 C C . ARG A 1 428 ? -13.251 -35.291 2.726 1.00 42.88 428 ARG A C 1
ATOM 3421 O O . ARG A 1 428 ? -13.125 -35.562 3.915 1.00 42.88 428 ARG A O 1
ATOM 3428 N N . ILE A 1 429 ? -14.440 -35.096 2.154 1.00 40.75 429 ILE A N 1
ATOM 3429 C CA . ILE A 1 429 ? -15.720 -35.244 2.859 1.00 40.75 429 ILE A CA 1
ATOM 3430 C C . ILE A 1 429 ? -15.935 -36.711 3.255 1.00 40.75 429 ILE A C 1
ATOM 3432 O O . ILE A 1 429 ? -16.163 -36.993 4.427 1.00 40.75 429 ILE A O 1
ATOM 3436 N N . ARG A 1 430 ? -15.740 -37.664 2.331 1.00 40.00 430 ARG A N 1
ATOM 3437 C CA . ARG A 1 430 ? -15.795 -39.110 2.623 1.00 40.00 430 ARG A CA 1
ATOM 3438 C C . ARG A 1 430 ? -14.762 -39.550 3.657 1.00 40.00 430 ARG A C 1
ATOM 3440 O O . ARG A 1 430 ? -15.081 -40.369 4.499 1.00 40.00 430 ARG A O 1
ATOM 3447 N N . GLN A 1 431 ? -13.542 -39.016 3.617 1.00 41.25 431 GLN A N 1
ATOM 3448 C CA . GLN A 1 431 ? -12.489 -39.313 4.592 1.00 41.25 431 GLN A CA 1
ATOM 3449 C C . GLN A 1 431 ? -12.806 -38.728 5.965 1.00 41.25 431 GLN A C 1
ATOM 3451 O O . GLN A 1 431 ? -12.505 -39.372 6.957 1.00 41.25 431 GLN A O 1
ATOM 3456 N N . ARG A 1 432 ? -13.449 -37.557 6.044 1.00 41.06 432 ARG A N 1
ATOM 3457 C CA . ARG A 1 432 ? -13.942 -36.991 7.309 1.00 41.06 432 ARG A CA 1
ATOM 3458 C C . ARG A 1 432 ? -15.111 -37.788 7.883 1.00 41.06 432 ARG A C 1
ATOM 3460 O O . ARG A 1 432 ? -15.141 -38.015 9.085 1.00 41.06 432 ARG A O 1
ATOM 3467 N N . ILE A 1 433 ? -16.017 -38.260 7.027 1.00 40.81 433 ILE A N 1
ATOM 3468 C CA . ILE A 1 433 ? -17.130 -39.141 7.408 1.00 40.81 433 ILE A CA 1
ATOM 3469 C C . ILE A 1 433 ? -16.604 -40.512 7.858 1.00 40.81 433 ILE A C 1
ATOM 3471 O O . ILE A 1 433 ? -16.993 -40.993 8.913 1.00 40.81 433 ILE A O 1
ATOM 3475 N N . ASN A 1 434 ? -15.672 -41.114 7.116 1.00 41.91 434 ASN A N 1
ATOM 3476 C CA . ASN A 1 434 ? -15.074 -42.402 7.470 1.00 41.91 434 ASN A CA 1
ATOM 3477 C C . ASN A 1 434 ? -14.161 -42.300 8.699 1.00 41.91 434 ASN A C 1
ATOM 3479 O O . ASN A 1 434 ? -14.190 -43.195 9.528 1.00 41.91 434 ASN A O 1
ATOM 3483 N N . ALA A 1 435 ? -13.414 -41.206 8.878 1.00 40.69 435 ALA A N 1
ATOM 3484 C CA . ALA A 1 435 ? -12.628 -40.972 10.093 1.00 40.69 435 ALA A CA 1
ATOM 3485 C C . ALA A 1 435 ? -13.523 -40.795 11.332 1.00 40.69 435 ALA A C 1
ATOM 3487 O O . ALA A 1 435 ? -13.152 -41.247 12.410 1.00 40.69 435 ALA A O 1
ATOM 3488 N N . ALA A 1 436 ? -14.712 -40.201 11.170 1.00 39.69 436 ALA A N 1
ATOM 3489 C CA . ALA A 1 436 ? -15.741 -40.156 12.211 1.00 39.69 436 ALA A CA 1
ATOM 3490 C C . ALA A 1 436 ? -16.431 -41.520 12.439 1.00 39.69 436 ALA A C 1
ATOM 3492 O O . ALA A 1 436 ? -16.975 -41.763 13.511 1.00 39.69 436 ALA A O 1
ATOM 3493 N N . TYR A 1 437 ? -16.401 -42.415 11.446 1.00 37.06 437 TYR A N 1
ATOM 3494 C CA . TYR A 1 437 ? -16.946 -43.777 11.505 1.00 37.06 437 TYR A CA 1
ATOM 3495 C C . TYR A 1 437 ? -15.953 -44.802 12.093 1.00 37.06 437 TYR A C 1
ATOM 3497 O O . TYR A 1 437 ? -16.368 -45.793 12.689 1.00 37.06 437 TYR A O 1
ATOM 3505 N N . GLU A 1 438 ? -14.646 -44.579 11.918 1.00 40.62 438 GLU A N 1
ATOM 3506 C CA . GLU A 1 438 ? -13.550 -45.445 12.383 1.00 40.62 438 GLU A CA 1
ATOM 3507 C C . GLU A 1 438 ? -13.042 -45.079 13.787 1.00 40.62 438 GLU A C 1
ATOM 3509 O O . GLU A 1 438 ? -12.413 -45.912 14.442 1.00 40.62 438 GLU A O 1
ATOM 3514 N N . SER A 1 439 ? -13.331 -43.873 14.290 1.00 39.28 439 SER A N 1
ATOM 3515 C CA . SER A 1 439 ? -13.085 -43.524 15.691 1.00 39.28 439 SER A CA 1
ATOM 3516 C C . SER A 1 439 ? -14.114 -44.225 16.581 1.00 39.28 439 SER A C 1
ATOM 3518 O O . SER A 1 439 ? -15.247 -43.773 16.728 1.00 39.28 439 SER A O 1
ATOM 3520 N N . SER A 1 440 ? -13.721 -45.353 17.161 1.00 39.69 440 SER A N 1
ATOM 3521 C CA . SER A 1 440 ? -14.539 -46.274 17.958 1.00 39.69 440 SER A CA 1
ATOM 3522 C C . SER A 1 440 ? -15.020 -45.751 19.327 1.00 39.69 440 SER A C 1
ATOM 3524 O O . SER A 1 440 ? -15.225 -46.553 20.228 1.00 39.69 440 SER A O 1
ATOM 3526 N N . ASP A 1 441 ? -15.254 -44.447 19.483 1.00 43.69 441 ASP A N 1
ATOM 3527 C CA . ASP A 1 441 ? -15.758 -43.825 20.717 1.00 43.69 441 ASP A CA 1
ATOM 3528 C C . ASP A 1 441 ? -16.907 -42.853 20.411 1.00 43.69 441 ASP A C 1
ATOM 3530 O O . ASP A 1 441 ? -16.802 -41.642 20.601 1.00 43.69 441 ASP A O 1
ATOM 3534 N N . VAL A 1 442 ? -18.025 -43.382 19.911 1.00 40.62 442 VAL A N 1
ATOM 3535 C CA . VAL A 1 442 ? -19.263 -42.604 19.769 1.00 40.62 442 VAL A CA 1
ATOM 3536 C C . VAL A 1 442 ? -20.293 -43.184 20.729 1.00 40.62 442 VAL A C 1
ATOM 3538 O O . VAL A 1 442 ? -20.834 -44.266 20.500 1.00 40.62 442 VAL A O 1
ATOM 3541 N N . ASP A 1 443 ? -20.517 -42.483 21.839 1.00 40.66 443 ASP A N 1
ATOM 3542 C CA . ASP A 1 443 ? -21.545 -42.839 22.809 1.00 40.66 443 ASP A CA 1
ATOM 3543 C C . ASP A 1 443 ? -22.961 -42.562 22.268 1.00 40.66 443 ASP A C 1
ATOM 3545 O O . ASP A 1 443 ? -23.178 -41.815 21.308 1.00 40.66 443 ASP A O 1
ATOM 3549 N N . GLU A 1 444 ? -23.956 -43.179 22.903 1.00 36.94 444 GLU A N 1
ATOM 3550 C CA . GLU A 1 444 ? -25.375 -43.072 22.536 1.00 36.94 444 GLU A CA 1
ATOM 3551 C C . GLU A 1 444 ? -25.899 -41.615 22.584 1.00 36.94 444 GLU A C 1
ATOM 3553 O O . GLU A 1 444 ? -26.881 -41.281 21.918 1.00 36.94 444 GLU A O 1
ATOM 3558 N N . ALA A 1 445 ? -25.213 -40.718 23.307 1.00 39.22 445 ALA A N 1
ATOM 3559 C CA . ALA A 1 445 ? -25.552 -39.299 23.408 1.00 39.22 445 ALA A CA 1
ATOM 3560 C C . ALA A 1 445 ? -25.133 -38.500 22.161 1.00 39.22 445 ALA A C 1
ATOM 3562 O O . ALA A 1 445 ? -25.858 -37.596 21.746 1.00 39.22 445 ALA A O 1
ATOM 3563 N N . THR A 1 446 ? -24.032 -38.883 21.512 1.00 40.72 446 THR A N 1
ATOM 3564 C CA . THR A 1 446 ? -23.542 -38.273 20.262 1.00 40.72 446 THR A CA 1
ATOM 3565 C C . THR A 1 446 ? -24.415 -38.649 19.051 1.00 40.72 446 THR A C 1
ATOM 3567 O O . THR A 1 446 ? -24.566 -37.883 18.098 1.00 40.72 446 THR A O 1
ATOM 3570 N N . ILE A 1 447 ? -25.065 -39.816 19.106 1.00 38.72 447 ILE A N 1
ATOM 3571 C CA . ILE A 1 447 ? -26.013 -40.291 18.081 1.00 38.72 447 ILE A CA 1
ATOM 3572 C C . ILE A 1 447 ? -27.353 -39.536 18.172 1.00 38.72 447 ILE A C 1
ATOM 3574 O O . ILE A 1 447 ? -27.990 -39.258 17.154 1.00 38.72 447 ILE A O 1
ATOM 3578 N N . SER A 1 448 ? -27.757 -39.131 19.378 1.00 35.59 448 SER A N 1
ATOM 3579 C CA . SER A 1 448 ? -28.939 -38.291 19.606 1.00 35.59 448 SER A CA 1
ATOM 3580 C C . SER A 1 448 ? -28.779 -36.892 18.988 1.00 35.59 448 SER A C 1
ATOM 3582 O O . SER A 1 448 ? -29.700 -36.419 18.319 1.00 35.59 448 SER A O 1
ATOM 3584 N N . THR A 1 449 ? -27.597 -36.273 19.109 1.00 37.38 449 THR A N 1
ATOM 3585 C CA . THR A 1 449 ? -27.287 -34.938 18.557 1.00 37.38 449 THR A CA 1
ATOM 3586 C C . THR A 1 449 ? -27.190 -34.904 17.034 1.00 37.38 449 THR A C 1
ATOM 3588 O O . THR A 1 449 ? -27.581 -33.911 16.434 1.00 37.38 449 THR A O 1
ATOM 3591 N N . PHE A 1 450 ? -26.758 -35.982 16.375 1.00 36.50 450 PHE A N 1
ATOM 3592 C CA . PHE A 1 450 ? -26.790 -36.044 14.905 1.00 36.50 450 PHE A CA 1
ATOM 3593 C C . PHE A 1 450 ? -28.194 -36.301 14.337 1.00 36.50 450 PHE A C 1
ATOM 3595 O O . PHE A 1 450 ? -28.467 -35.950 13.190 1.00 36.50 450 PHE A O 1
ATOM 3602 N N . SER A 1 451 ? -29.097 -36.889 15.131 1.00 39.41 451 SER A N 1
ATOM 3603 C CA . SER A 1 451 ? -30.487 -37.138 14.722 1.00 39.41 451 SER A CA 1
ATOM 3604 C C . SER A 1 451 ? -31.418 -35.938 14.915 1.00 39.41 451 SER A C 1
ATOM 3606 O O . SER A 1 451 ? -32.512 -35.928 14.357 1.00 39.41 451 SER A O 1
ATOM 3608 N N . HIS A 1 452 ? -31.016 -34.937 15.702 1.00 36.56 452 HIS A N 1
ATOM 3609 C CA . HIS A 1 452 ? -31.844 -33.775 16.003 1.00 36.56 452 HIS A CA 1
ATOM 3610 C C . HIS A 1 452 ? -31.090 -32.467 15.764 1.00 36.56 452 HIS A C 1
ATOM 3612 O O . HIS A 1 452 ? -30.269 -32.046 16.568 1.00 36.56 452 HIS A O 1
ATOM 3618 N N . ALA A 1 453 ? -31.513 -31.812 14.679 1.00 39.50 453 ALA A N 1
ATOM 3619 C CA . ALA A 1 453 ? -31.507 -30.368 14.482 1.00 39.50 453 ALA A CA 1
ATOM 3620 C C . ALA A 1 453 ? -30.136 -29.681 14.408 1.00 39.50 453 ALA A C 1
ATOM 3622 O O . ALA A 1 453 ? -29.701 -29.082 15.375 1.00 39.50 453 ALA A O 1
ATOM 3623 N N . GLU A 1 454 ? -29.545 -29.648 13.208 1.00 38.72 454 GLU A N 1
ATOM 3624 C CA . GLU A 1 454 ? -28.883 -28.420 12.723 1.00 38.72 454 GLU A CA 1
ATOM 3625 C C . GLU A 1 454 ? -28.594 -28.447 11.215 1.00 38.72 454 GLU A C 1
ATOM 3627 O O . GLU A 1 454 ? -28.676 -27.410 10.576 1.00 38.72 454 GLU A O 1
ATOM 3632 N N . SER A 1 455 ? -28.373 -29.608 10.586 1.00 41.53 455 SER A N 1
ATOM 3633 C CA . SER A 1 455 ? -28.005 -29.632 9.154 1.00 41.53 455 SER A CA 1
ATOM 3634 C C . SER A 1 455 ? -29.191 -29.713 8.184 1.00 41.53 455 SER A C 1
ATOM 3636 O O . SER A 1 455 ? -29.155 -29.096 7.127 1.00 41.53 455 SER A O 1
ATOM 3638 N N . VAL A 1 456 ? -30.264 -30.435 8.529 1.00 36.00 456 VAL A N 1
ATOM 3639 C CA . VAL A 1 456 ? -31.427 -30.608 7.630 1.00 36.00 456 VAL A CA 1
ATOM 3640 C C . VAL A 1 456 ? -32.438 -29.471 7.790 1.00 36.00 456 VAL A C 1
ATOM 3642 O O . VAL A 1 456 ? -32.941 -28.961 6.799 1.00 36.00 456 VAL A O 1
ATOM 3645 N N . ASN A 1 457 ? -32.675 -28.996 9.018 1.00 37.91 457 ASN A N 1
ATOM 3646 C CA . ASN A 1 457 ? -33.544 -27.836 9.251 1.00 37.91 457 ASN A CA 1
ATOM 3647 C C . ASN A 1 457 ? -32.916 -26.522 8.767 1.00 37.91 457 ASN A C 1
ATOM 3649 O O . ASN A 1 457 ? -33.664 -25.639 8.370 1.00 37.91 457 ASN A O 1
ATOM 3653 N N . ALA A 1 458 ? -31.582 -26.394 8.757 1.00 38.1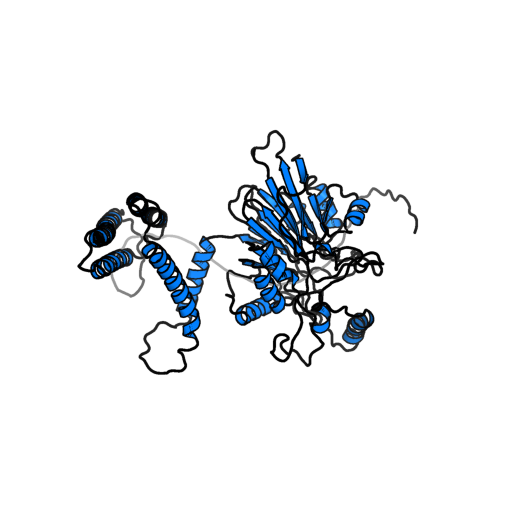2 458 ALA A N 1
ATOM 3654 C CA . ALA A 1 458 ? -30.910 -25.247 8.144 1.00 38.12 458 ALA A CA 1
ATOM 3655 C C . ALA A 1 458 ? -31.086 -25.252 6.620 1.00 38.12 458 ALA A C 1
ATOM 3657 O O . ALA A 1 458 ? -31.469 -24.232 6.061 1.00 38.12 458 ALA A O 1
ATOM 3658 N N . LEU A 1 459 ? -30.941 -26.419 5.980 1.00 35.00 459 LEU A N 1
ATOM 3659 C CA . LEU A 1 459 ? -31.161 -26.578 4.541 1.00 35.00 459 LEU A CA 1
ATOM 3660 C C . LEU A 1 459 ? -32.635 -26.344 4.152 1.00 35.00 459 LEU A C 1
ATOM 3662 O O . LEU A 1 459 ? -32.924 -25.685 3.163 1.00 35.00 459 LEU A O 1
ATOM 3666 N N . VAL A 1 460 ? -33.586 -26.838 4.955 1.00 34.69 460 VAL A N 1
ATOM 3667 C CA . VAL A 1 460 ? -35.031 -26.640 4.733 1.00 34.69 460 VAL A CA 1
ATOM 3668 C C . VAL A 1 460 ? -35.461 -25.199 5.031 1.00 34.69 460 VAL A C 1
ATOM 3670 O O . VAL A 1 460 ? -36.314 -24.673 4.320 1.00 34.69 460 VAL A O 1
ATOM 3673 N N . ALA A 1 461 ? -34.876 -24.532 6.031 1.00 37.69 461 ALA A N 1
ATOM 3674 C CA . ALA A 1 461 ? -35.139 -23.121 6.316 1.00 37.69 461 ALA A CA 1
ATOM 3675 C C . ALA A 1 461 ? -34.559 -22.196 5.233 1.00 37.69 461 ALA A C 1
ATOM 3677 O O . ALA A 1 461 ? -35.250 -21.264 4.838 1.00 37.69 461 ALA A O 1
ATOM 3678 N N . GLU A 1 462 ? -33.368 -22.494 4.698 1.00 37.38 462 GLU A N 1
ATOM 3679 C CA . GLU A 1 462 ? -32.774 -21.778 3.556 1.00 37.38 462 GLU A CA 1
ATOM 3680 C C . GLU A 1 462 ? -33.629 -21.915 2.290 1.00 37.38 462 GLU A C 1
ATOM 3682 O O . GLU A 1 462 ? -33.919 -20.917 1.632 1.00 37.38 462 GLU A O 1
ATOM 3687 N N . VAL A 1 463 ? -34.121 -23.124 1.993 1.00 33.97 463 VAL A N 1
ATOM 3688 C CA . VAL A 1 463 ? -34.983 -23.383 0.826 1.00 33.97 463 VAL A CA 1
ATOM 3689 C C . VAL A 1 463 ? -36.388 -22.788 1.002 1.00 33.97 463 VAL A C 1
ATOM 3691 O O . VAL A 1 463 ? -36.988 -22.339 0.032 1.00 33.97 463 VAL A O 1
ATOM 3694 N N . SER A 1 464 ? -36.906 -22.710 2.233 1.00 34.44 464 SER A N 1
ATOM 3695 C CA . SER A 1 464 ? -38.227 -22.117 2.520 1.00 34.44 464 SER A CA 1
ATOM 3696 C C . SER A 1 464 ? -38.235 -20.582 2.482 1.00 34.44 464 SER A C 1
ATOM 3698 O O . SER A 1 464 ? -39.307 -19.983 2.436 1.00 34.44 464 SER A O 1
ATOM 3700 N N . THR A 1 465 ? -37.064 -19.938 2.516 1.00 35.47 465 THR A N 1
ATOM 3701 C CA . THR A 1 465 ? -36.912 -18.476 2.381 1.00 35.47 465 THR A CA 1
ATOM 3702 C C . THR A 1 465 ? -36.511 -18.026 0.975 1.00 35.47 465 THR A C 1
ATOM 3704 O O . THR A 1 465 ? -36.372 -16.829 0.732 1.00 35.47 465 THR A O 1
ATOM 3707 N N . MET A 1 466 ? -36.324 -18.969 0.048 1.00 33.50 466 MET A N 1
ATOM 3708 C CA . MET A 1 466 ? -35.978 -18.703 -1.345 1.00 33.50 466 MET A CA 1
ATOM 3709 C C . MET A 1 466 ? -37.238 -18.489 -2.197 1.00 33.50 466 MET A C 1
ATOM 3711 O O . MET A 1 466 ? -38.037 -19.406 -2.377 1.00 33.50 466 MET A O 1
ATOM 3715 N N . ASP A 1 467 ? -37.356 -17.314 -2.820 1.00 30.77 467 ASP A N 1
ATOM 3716 C CA . ASP A 1 467 ? -38.307 -16.993 -3.906 1.00 30.77 467 ASP A CA 1
ATOM 3717 C C . ASP A 1 467 ? -37.950 -17.734 -5.226 1.00 30.77 467 ASP A C 1
ATOM 3719 O O . ASP A 1 467 ? -37.961 -17.178 -6.322 1.00 30.77 467 ASP A O 1
ATOM 3723 N N . VAL A 1 468 ? -37.588 -19.019 -5.138 1.00 33.25 468 VAL A N 1
ATOM 3724 C CA . VAL A 1 468 ? -37.130 -19.860 -6.267 1.00 33.25 468 VAL A CA 1
ATOM 3725 C C . VAL A 1 468 ? -38.155 -20.956 -6.611 1.00 33.25 468 VAL A C 1
ATOM 3727 O O . VAL A 1 468 ? -37.958 -21.760 -7.519 1.00 33.25 468 VAL A O 1
ATOM 3730 N N . VAL A 1 469 ? -39.318 -20.969 -5.951 1.00 31.89 469 VAL A N 1
ATOM 3731 C CA . VAL A 1 469 ? -40.385 -21.960 -6.206 1.00 31.89 469 VAL A CA 1
ATOM 3732 C C . VAL A 1 469 ? -41.074 -21.756 -7.569 1.00 31.89 469 VAL A C 1
ATOM 3734 O O . VAL A 1 469 ? -41.776 -22.639 -8.052 1.00 31.89 469 VAL A O 1
ATOM 3737 N N . SER A 1 470 ? -40.818 -20.648 -8.267 1.00 35.62 470 SER A N 1
ATOM 3738 C CA . SER A 1 470 ? -41.523 -20.307 -9.507 1.00 35.62 470 SER A CA 1
ATOM 3739 C C . SER A 1 470 ? -41.071 -21.058 -10.766 1.00 35.62 470 SER A C 1
ATOM 3741 O O . SER A 1 470 ? -41.707 -20.868 -11.803 1.00 35.62 470 SER A O 1
ATOM 3743 N N . PHE A 1 471 ? -40.032 -21.908 -10.723 1.00 35.09 471 PHE A N 1
ATOM 3744 C CA . PHE A 1 471 ? -39.500 -22.486 -11.967 1.00 35.09 471 PHE A CA 1
ATOM 3745 C C . PHE A 1 471 ? -39.491 -24.011 -12.128 1.00 35.09 471 PHE A C 1
ATOM 3747 O O . PHE A 1 471 ? -39.725 -24.436 -13.254 1.00 35.09 471 PHE A O 1
ATOM 3754 N N . PHE A 1 472 ? -39.306 -24.865 -11.109 1.00 42.91 472 PHE A N 1
ATOM 3755 C CA . PHE A 1 472 ? -39.255 -26.326 -11.366 1.00 42.91 472 PHE A CA 1
ATOM 3756 C C . PHE A 1 472 ? -39.708 -27.214 -10.181 1.00 42.91 472 PHE A C 1
ATOM 3758 O O . PHE A 1 472 ? -38.862 -27.760 -9.468 1.00 42.91 472 PHE A O 1
ATOM 3765 N N . PRO A 1 473 ? -41.025 -27.444 -9.992 1.00 36.50 473 PRO A N 1
ATOM 3766 C CA . PRO A 1 473 ? -41.558 -28.266 -8.894 1.00 36.50 473 PRO A CA 1
ATOM 3767 C C . PRO A 1 473 ? -41.302 -29.779 -9.049 1.00 36.50 473 PRO A C 1
ATOM 3769 O O . PRO A 1 473 ? -41.118 -30.492 -8.065 1.00 36.50 473 PRO A O 1
ATOM 3772 N N . GLU A 1 474 ? -41.263 -30.295 -10.280 1.00 38.66 474 GLU A N 1
ATOM 3773 C CA . GLU A 1 474 ? -41.174 -31.746 -10.542 1.00 38.66 474 GLU A CA 1
ATOM 3774 C C . GLU A 1 474 ? -39.752 -32.318 -10.348 1.00 38.66 474 GLU A C 1
ATOM 3776 O O . GLU A 1 474 ? -39.579 -33.503 -10.067 1.00 38.66 474 GLU A O 1
ATOM 3781 N N . SER A 1 475 ? -38.728 -31.464 -10.427 1.00 44.03 475 SER A N 1
ATOM 3782 C CA . SER A 1 475 ? -37.303 -31.821 -10.319 1.00 44.03 475 SER A CA 1
ATOM 3783 C C . SER A 1 475 ? -36.878 -32.180 -8.887 1.00 44.03 475 SER A C 1
ATOM 3785 O O . SER A 1 475 ? -36.169 -33.162 -8.663 1.00 44.03 475 SER A O 1
ATOM 3787 N N . LEU A 1 476 ? -37.355 -31.421 -7.898 1.00 38.75 476 LEU A N 1
ATOM 3788 C CA . LEU A 1 476 ? -37.001 -31.597 -6.484 1.00 38.75 476 LEU A CA 1
ATOM 3789 C C . LEU A 1 476 ? -37.608 -32.869 -5.884 1.00 38.75 476 LEU A C 1
ATOM 3791 O O . LEU A 1 476 ? -36.940 -33.592 -5.145 1.00 38.75 476 LEU A O 1
ATOM 3795 N N . THR A 1 477 ? -38.844 -33.183 -6.263 1.00 41.38 477 THR A N 1
ATOM 3796 C CA . THR A 1 477 ? -39.538 -34.409 -5.848 1.00 41.38 477 THR A CA 1
ATOM 3797 C C . THR A 1 477 ? -38.823 -35.653 -6.392 1.00 41.38 477 THR A C 1
ATOM 3799 O O . THR A 1 477 ? -38.604 -36.618 -5.661 1.00 41.38 477 THR A O 1
ATOM 3802 N N . ALA A 1 478 ? -38.344 -35.603 -7.642 1.00 42.66 478 ALA A N 1
ATOM 3803 C CA . ALA A 1 478 ? -37.551 -36.679 -8.237 1.00 42.66 478 ALA A CA 1
ATOM 3804 C C . ALA A 1 478 ? -36.185 -36.867 -7.544 1.00 42.66 478 ALA A C 1
ATOM 3806 O O . ALA A 1 478 ? -35.764 -37.999 -7.306 1.00 42.66 478 ALA A O 1
ATOM 3807 N N . GLN A 1 479 ? -35.514 -35.777 -7.160 1.00 43.97 479 GLN A N 1
ATOM 3808 C CA . GLN A 1 479 ? -34.223 -35.826 -6.460 1.00 43.97 479 GLN A CA 1
ATOM 3809 C C . GLN A 1 479 ? -34.341 -36.383 -5.032 1.00 43.97 479 GLN A C 1
ATOM 3811 O O . GLN A 1 479 ? -33.496 -37.175 -4.610 1.00 43.97 479 GLN A O 1
ATOM 3816 N N . ALA A 1 480 ? -35.404 -36.026 -4.304 1.00 40.66 480 ALA A N 1
ATOM 3817 C CA . ALA A 1 480 ? -35.681 -36.569 -2.973 1.00 40.66 480 ALA A CA 1
ATOM 3818 C C . ALA A 1 480 ? -35.975 -38.079 -3.016 1.00 40.66 480 ALA A C 1
ATOM 3820 O O . ALA A 1 480 ? -35.486 -38.842 -2.177 1.00 40.66 480 ALA A O 1
ATOM 3821 N N . ARG A 1 481 ? -36.710 -38.523 -4.042 1.00 42.94 481 ARG A N 1
ATOM 3822 C CA . ARG A 1 481 ? -37.030 -39.933 -4.272 1.00 42.94 481 ARG A CA 1
ATOM 3823 C C . ARG A 1 481 ? -35.793 -40.766 -4.619 1.00 42.94 481 ARG A C 1
ATOM 3825 O O . ARG A 1 481 ? -35.580 -41.812 -4.012 1.00 42.94 481 ARG A O 1
ATOM 3832 N N . MET A 1 482 ? -34.929 -40.266 -5.505 1.00 42.72 482 MET A N 1
ATOM 3833 C CA . MET A 1 482 ? -33.670 -40.938 -5.858 1.00 42.72 482 MET A CA 1
ATOM 3834 C C . MET A 1 482 ? -32.719 -41.075 -4.659 1.00 42.72 482 MET A C 1
ATOM 3836 O O . MET A 1 482 ? -32.138 -42.137 -4.449 1.00 42.72 482 MET A O 1
ATOM 3840 N N . ALA A 1 483 ? -32.601 -40.039 -3.821 1.00 43.09 483 ALA A N 1
ATOM 3841 C CA . ALA A 1 483 ? -31.772 -40.092 -2.614 1.00 43.09 483 ALA A CA 1
ATOM 3842 C C . ALA A 1 483 ? -32.282 -41.124 -1.585 1.00 43.09 483 ALA A C 1
ATOM 3844 O O . ALA A 1 483 ? -31.486 -41.792 -0.924 1.00 43.09 483 ALA A O 1
ATOM 3845 N N . SER A 1 484 ? -33.605 -41.278 -1.470 1.00 41.34 484 SER A N 1
ATOM 3846 C CA . SER A 1 484 ? -34.242 -42.296 -0.625 1.00 41.34 484 SER A CA 1
ATOM 3847 C C . SER A 1 484 ? -33.973 -43.722 -1.132 1.00 41.34 484 SER A C 1
ATOM 3849 O O . SER A 1 484 ? -33.628 -44.618 -0.352 1.00 41.34 484 SER A O 1
ATOM 3851 N N . GLU A 1 485 ? -34.064 -43.931 -2.447 1.00 45.41 485 GLU A N 1
ATOM 3852 C CA . GLU A 1 485 ? -33.804 -45.222 -3.096 1.00 45.41 485 GLU A CA 1
ATOM 3853 C C . GLU A 1 485 ? -32.326 -45.646 -2.952 1.00 45.41 485 GLU A C 1
ATOM 3855 O O . GLU A 1 485 ? -32.050 -46.788 -2.567 1.00 45.41 485 GLU A O 1
ATOM 3860 N N . ASP A 1 486 ? -31.381 -44.714 -3.124 1.00 44.19 486 ASP A N 1
ATOM 3861 C CA . ASP A 1 486 ? -29.939 -44.957 -2.959 1.00 44.19 486 ASP A CA 1
ATOM 3862 C C . ASP A 1 486 ? -29.547 -45.291 -1.507 1.00 44.19 486 ASP A C 1
ATOM 3864 O O . ASP A 1 486 ? -28.730 -46.183 -1.261 1.00 44.19 486 ASP A O 1
ATOM 3868 N N . LEU A 1 487 ? -30.153 -44.622 -0.520 1.00 42.66 487 LEU A N 1
ATOM 3869 C CA . LEU A 1 487 ? -29.927 -44.900 0.906 1.00 42.66 487 LEU A CA 1
ATOM 3870 C C . LEU A 1 487 ? -30.492 -46.262 1.329 1.00 42.66 487 LEU A C 1
ATOM 3872 O O . LEU A 1 487 ? -29.898 -46.952 2.162 1.00 42.66 487 LEU A O 1
ATOM 3876 N N . THR A 1 488 ? -31.609 -46.670 0.728 1.00 45.88 488 THR A N 1
ATOM 3877 C CA . THR A 1 488 ? -32.238 -47.975 0.977 1.00 45.88 488 THR A CA 1
ATOM 3878 C C . THR A 1 488 ? -31.396 -49.119 0.399 1.00 45.88 488 THR A C 1
ATOM 3880 O O . THR A 1 488 ? -31.276 -50.177 1.019 1.00 45.88 488 THR A O 1
ATOM 3883 N N . ALA A 1 489 ? -30.741 -48.895 -0.745 1.00 46.75 489 ALA A N 1
ATOM 3884 C CA . ALA A 1 489 ? -29.856 -49.868 -1.388 1.00 46.75 489 ALA A CA 1
ATOM 3885 C C . ALA A 1 489 ? -28.527 -50.108 -0.635 1.00 46.75 489 ALA A C 1
ATOM 3887 O O . ALA A 1 489 ? -27.871 -51.127 -0.853 1.00 46.75 489 ALA A O 1
ATOM 3888 N N . MET A 1 490 ? -28.128 -49.205 0.270 1.00 43.38 490 MET A N 1
ATOM 3889 C CA . MET A 1 490 ? -26.867 -49.279 1.025 1.00 43.38 490 MET A CA 1
ATOM 3890 C C . MET A 1 490 ? -26.932 -50.091 2.333 1.00 43.38 490 MET A C 1
ATOM 3892 O O . MET A 1 490 ? -25.913 -50.203 3.015 1.00 43.38 490 MET A O 1
ATOM 3896 N N . ALA A 1 491 ? -28.079 -50.663 2.714 1.00 45.75 491 ALA A N 1
ATOM 3897 C CA . ALA A 1 491 ? -28.229 -51.398 3.974 1.00 45.75 491 ALA A CA 1
ATOM 3898 C C . ALA A 1 491 ? -27.504 -52.769 3.957 1.00 45.75 491 ALA A C 1
ATOM 3900 O O . ALA A 1 491 ? -27.934 -53.677 3.244 1.00 45.75 491 ALA A O 1
ATOM 3901 N N . PRO A 1 492 ? -26.447 -52.995 4.767 1.00 44.47 492 PRO A N 1
ATOM 3902 C CA . PRO A 1 492 ? -25.844 -54.313 4.903 1.00 44.47 492 PRO A CA 1
ATOM 3903 C C . PRO A 1 492 ? -26.617 -55.156 5.927 1.00 44.47 492 PRO A C 1
ATOM 3905 O O . PRO A 1 492 ? -26.848 -54.739 7.064 1.00 44.47 492 PRO A O 1
ATOM 3908 N N . THR A 1 493 ? -26.965 -56.386 5.551 1.00 52.22 493 THR A N 1
ATOM 3909 C CA . THR A 1 493 ? -27.551 -57.391 6.446 1.00 52.22 493 THR A CA 1
ATOM 3910 C C . THR A 1 493 ? -26.515 -57.840 7.483 1.00 52.22 493 THR A C 1
ATOM 3912 O O . THR A 1 493 ? -25.646 -58.652 7.169 1.00 52.22 493 THR A O 1
ATOM 3915 N N . GLY A 1 494 ? -26.579 -57.333 8.717 1.00 45.25 494 GLY A N 1
ATOM 3916 C CA . GLY A 1 494 ? -25.764 -57.899 9.803 1.00 45.25 494 GLY A CA 1
ATOM 3917 C C . GLY A 1 494 ? -25.660 -57.107 11.106 1.00 45.25 494 GLY A C 1
ATOM 3918 O O . GLY A 1 494 ? -25.390 -57.720 12.133 1.00 45.25 494 GLY A O 1
ATOM 3919 N N . ASP A 1 495 ? -25.902 -55.792 11.107 1.00 48.47 495 ASP A N 1
ATOM 3920 C CA . ASP A 1 495 ? -25.826 -54.962 12.322 1.00 48.47 495 ASP A CA 1
ATOM 3921 C C . ASP A 1 495 ? -27.166 -54.235 12.583 1.00 48.47 495 ASP A C 1
ATOM 3923 O O . ASP A 1 495 ? -27.513 -53.299 11.848 1.00 48.47 495 ASP A O 1
ATOM 3927 N N . PRO A 1 496 ? -27.940 -54.648 13.610 1.00 44.72 496 PRO A N 1
ATOM 3928 C CA . PRO A 1 496 ? -29.254 -54.081 13.922 1.00 44.72 496 PRO A CA 1
ATOM 3929 C C . PRO A 1 496 ? -29.237 -52.575 14.218 1.00 44.72 496 PRO A C 1
ATOM 3931 O 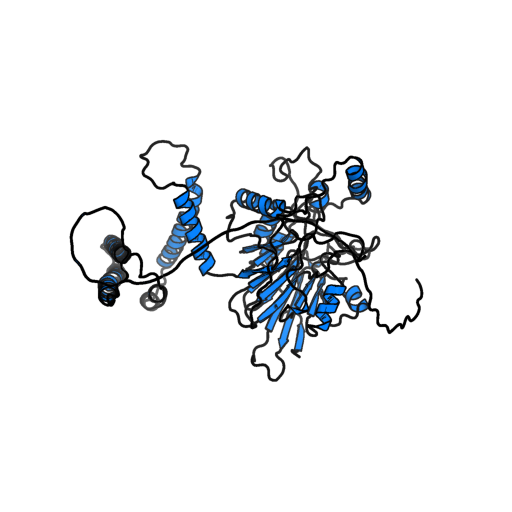O . PRO A 1 496 ? -30.217 -51.887 13.930 1.00 44.72 496 PRO A O 1
ATOM 3934 N N . SER A 1 497 ? -28.133 -52.045 14.752 1.00 41.12 497 SER A N 1
ATOM 3935 C CA . SER A 1 497 ? -27.999 -50.631 15.132 1.00 41.12 497 SER A CA 1
ATOM 3936 C C . SER A 1 497 ? -27.745 -49.742 13.911 1.00 41.12 497 SER A C 1
ATOM 3938 O O . SER A 1 497 ? -28.300 -48.648 13.800 1.00 41.12 497 SER A O 1
ATOM 3940 N N . LYS A 1 498 ? -26.981 -50.251 12.935 1.00 41.84 498 LYS A N 1
ATOM 3941 C CA . LYS A 1 498 ? -26.709 -49.574 11.654 1.00 41.84 498 LYS A CA 1
ATOM 3942 C C . LYS A 1 498 ? -27.896 -49.631 10.694 1.00 41.84 498 LYS A C 1
ATOM 3944 O O . LYS A 1 498 ? -28.166 -48.650 10.004 1.00 41.84 498 LYS A O 1
ATOM 3949 N N . CYS A 1 499 ? -28.652 -50.731 10.708 1.00 42.62 499 CYS A N 1
ATOM 3950 C CA . CYS A 1 499 ? -29.915 -50.830 9.972 1.00 42.62 499 CYS A CA 1
ATOM 3951 C C . CYS A 1 499 ? -30.933 -49.794 10.470 1.00 42.62 499 CYS A C 1
ATOM 3953 O O . CYS A 1 499 ? -31.624 -49.181 9.661 1.00 42.62 499 CYS A O 1
ATOM 3955 N N . LYS A 1 500 ? -30.973 -49.535 11.786 1.00 42.91 500 LYS A N 1
ATOM 3956 C CA . LYS A 1 500 ? -31.861 -48.534 12.394 1.00 42.91 500 LYS A CA 1
ATOM 3957 C C . LYS A 1 500 ? -31.532 -47.107 11.934 1.00 42.91 500 LYS A C 1
ATOM 3959 O O . LYS A 1 500 ? -32.444 -46.380 11.558 1.00 42.91 500 LYS A O 1
ATOM 3964 N N . LEU A 1 501 ? -30.249 -46.735 11.878 1.00 43.16 501 LEU A N 1
ATOM 3965 C CA . LEU A 1 501 ? -29.795 -45.411 11.421 1.00 43.16 501 LEU A CA 1
ATOM 3966 C C . LEU A 1 501 ? -30.129 -45.150 9.942 1.00 43.16 501 LEU A C 1
ATOM 3968 O O . LEU A 1 501 ? -30.686 -44.105 9.612 1.00 43.16 501 LEU A O 1
ATOM 3972 N N . LEU A 1 502 ? -29.848 -46.119 9.065 1.00 42.50 502 LEU A N 1
ATOM 3973 C CA . LEU A 1 502 ? -30.156 -46.018 7.633 1.00 42.50 502 LEU A CA 1
ATOM 3974 C C . LEU A 1 502 ? -31.669 -46.011 7.374 1.00 42.50 502 LEU A C 1
ATOM 3976 O O . LEU A 1 502 ? -32.144 -45.219 6.566 1.00 42.50 502 LEU A O 1
ATOM 3980 N N . SER A 1 503 ? -32.442 -46.809 8.118 1.00 43.25 503 SER A N 1
ATOM 3981 C CA . SER A 1 503 ? -33.908 -46.793 8.028 1.00 43.25 503 SER A CA 1
ATOM 3982 C C . SER A 1 503 ? -34.527 -45.480 8.524 1.00 43.25 503 SER A C 1
ATOM 3984 O O . SER A 1 503 ? -35.506 -45.015 7.950 1.00 43.25 503 SER A O 1
ATOM 3986 N N . SER A 1 504 ? -33.944 -44.832 9.538 1.00 43.09 504 SER A N 1
ATOM 3987 C CA . SER A 1 504 ? -34.397 -43.519 10.013 1.00 43.09 504 SER A CA 1
ATOM 3988 C C . SER A 1 504 ? -34.091 -42.399 9.015 1.00 43.09 504 SER A C 1
ATOM 3990 O O . SER A 1 504 ? -34.912 -41.503 8.848 1.00 43.09 504 SER A O 1
ATOM 3992 N N . LEU A 1 505 ? -32.950 -42.465 8.319 1.00 41.56 505 LEU A N 1
ATOM 3993 C CA . LEU A 1 505 ? -32.582 -41.510 7.267 1.00 41.56 505 LEU A CA 1
ATOM 3994 C C . LEU A 1 505 ? -33.445 -41.684 6.009 1.00 41.56 505 LEU A C 1
ATOM 3996 O O . LEU A 1 505 ? -33.952 -40.698 5.480 1.00 41.56 505 LEU A O 1
ATOM 4000 N N . ALA A 1 506 ? -33.695 -42.926 5.586 1.00 42.66 506 ALA A N 1
ATOM 4001 C CA . ALA A 1 506 ? -34.601 -43.219 4.475 1.00 42.66 506 ALA A CA 1
ATOM 4002 C C . ALA A 1 506 ? -36.048 -42.780 4.781 1.00 42.66 506 ALA A C 1
ATOM 4004 O O . ALA A 1 506 ? -36.694 -42.149 3.948 1.00 42.66 506 ALA A O 1
ATOM 4005 N N . ASN A 1 507 ? -36.539 -43.018 6.004 1.00 43.47 507 ASN A N 1
ATOM 4006 C CA . ASN A 1 507 ? -37.867 -42.563 6.432 1.00 43.47 507 ASN A CA 1
ATOM 4007 C C . ASN A 1 507 ? -37.974 -41.032 6.539 1.00 43.47 507 ASN A C 1
ATOM 4009 O O . ASN A 1 507 ? -39.043 -40.482 6.283 1.00 43.47 507 ASN A O 1
ATOM 4013 N N . ALA A 1 508 ? -36.889 -40.334 6.890 1.00 42.28 508 ALA A N 1
ATOM 4014 C CA . ALA A 1 508 ? -36.856 -38.872 6.900 1.00 42.28 508 ALA A CA 1
ATOM 4015 C C . ALA A 1 508 ? -36.935 -38.287 5.476 1.00 42.28 508 ALA A C 1
ATOM 4017 O O . ALA A 1 508 ? -37.700 -37.352 5.253 1.00 42.28 508 ALA A O 1
ATOM 4018 N N . CYS A 1 509 ? -36.228 -38.879 4.505 1.00 42.00 509 CYS A N 1
ATOM 4019 C CA . CYS A 1 509 ? -36.302 -38.496 3.089 1.00 42.00 509 CYS A CA 1
ATOM 4020 C C . CYS A 1 509 ? -37.658 -38.841 2.443 1.00 42.00 509 CYS A C 1
ATOM 4022 O O . CYS A 1 509 ? -38.190 -38.059 1.656 1.00 42.00 509 CYS A O 1
ATOM 4024 N N . ALA A 1 510 ? -38.264 -39.973 2.809 1.00 42.19 510 ALA A N 1
ATOM 4025 C CA . ALA A 1 510 ? -39.613 -40.333 2.365 1.00 42.19 510 ALA A CA 1
ATOM 4026 C C . ALA A 1 510 ? -40.705 -39.445 3.000 1.00 42.19 510 ALA A C 1
ATOM 4028 O O . ALA A 1 510 ? -41.747 -39.209 2.398 1.00 42.19 510 ALA A O 1
ATOM 4029 N N . GLY A 1 511 ? -40.472 -38.916 4.207 1.00 41.16 511 GLY A N 1
ATOM 4030 C CA . GLY A 1 511 ? -41.393 -38.001 4.891 1.00 41.16 511 GLY A CA 1
ATOM 4031 C C . GLY A 1 511 ? -41.436 -36.586 4.301 1.00 41.16 511 GLY A C 1
ATOM 4032 O O . GLY A 1 511 ? -42.436 -35.890 4.471 1.00 41.16 511 GLY A O 1
ATOM 4033 N N . THR A 1 512 ? -40.390 -36.164 3.585 1.00 42.12 512 THR A N 1
ATOM 4034 C CA . THR A 1 512 ? -40.322 -34.857 2.908 1.00 42.12 512 THR A CA 1
ATOM 4035 C C . THR A 1 512 ? -41.114 -34.794 1.598 1.00 42.12 512 THR A C 1
ATOM 4037 O O . THR A 1 512 ? -41.586 -33.721 1.230 1.00 42.12 512 THR A O 1
ATOM 4040 N N . GLU A 1 513 ? -41.333 -35.927 0.927 1.00 44.06 513 GLU A N 1
ATOM 4041 C CA . GLU A 1 513 ? -42.040 -36.016 -0.362 1.00 44.06 513 GLU A CA 1
ATOM 4042 C C . GLU A 1 513 ? -43.530 -35.576 -0.270 1.00 44.06 513 GLU A C 1
ATOM 4044 O O . GLU A 1 513 ? -43.905 -34.637 -0.975 1.00 44.06 513 GLU A O 1
ATOM 4049 N N . PRO A 1 514 ? -44.364 -36.072 0.674 1.00 39.62 514 PRO A N 1
ATOM 4050 C CA . PRO A 1 514 ? -45.747 -35.600 0.835 1.00 39.62 514 PRO A CA 1
ATOM 4051 C C . PRO A 1 514 ? -45.862 -34.147 1.329 1.00 39.62 514 PRO A C 1
ATOM 4053 O O . PRO A 1 514 ? -46.892 -33.499 1.132 1.00 39.62 514 PRO A O 1
ATOM 4056 N N . MET A 1 515 ? -44.830 -33.631 2.012 1.00 43.38 515 MET A N 1
ATOM 4057 C CA . MET A 1 515 ? -44.799 -32.247 2.504 1.00 43.38 515 MET A CA 1
ATOM 4058 C C . MET A 1 515 ? -44.514 -31.256 1.368 1.00 43.38 515 MET A C 1
ATOM 4060 O O . MET A 1 515 ? -45.126 -30.187 1.341 1.00 43.38 515 MET A O 1
ATOM 4064 N N . LEU A 1 516 ? -43.662 -31.632 0.404 1.00 41.66 516 LEU A N 1
ATOM 4065 C CA . LEU A 1 516 ? -43.491 -30.893 -0.849 1.00 41.66 516 LEU A CA 1
ATOM 4066 C C . LEU A 1 516 ? -44.768 -30.935 -1.701 1.00 41.66 516 LEU A C 1
ATOM 4068 O O . LEU A 1 516 ? -45.216 -29.891 -2.170 1.00 41.66 516 LEU A O 1
ATOM 4072 N N . GLU A 1 517 ? -45.413 -32.097 -1.837 1.00 43.78 517 GLU A N 1
ATOM 4073 C CA . GLU A 1 517 ? -46.668 -32.223 -2.597 1.00 43.78 517 GLU A CA 1
ATOM 4074 C C . GLU A 1 517 ? -47.815 -31.377 -2.004 1.00 43.78 517 GLU A C 1
ATOM 4076 O O . GLU A 1 517 ? -48.562 -30.728 -2.741 1.00 43.78 517 GLU A O 1
ATOM 4081 N N . GLN A 1 518 ? -47.944 -31.309 -0.671 1.00 43.69 518 GLN A N 1
ATOM 4082 C CA . GLN A 1 518 ? -48.934 -30.444 -0.010 1.00 43.69 518 GLN A CA 1
ATOM 4083 C C . GLN A 1 518 ? -48.627 -28.945 -0.122 1.00 43.69 518 GLN A C 1
ATOM 4085 O O . GLN A 1 518 ? -49.560 -28.138 -0.082 1.00 43.69 518 GLN A O 1
ATOM 4090 N N . ALA A 1 519 ? -47.351 -28.564 -0.223 1.00 39.84 519 ALA A N 1
ATOM 4091 C CA . ALA A 1 519 ? -46.944 -27.179 -0.442 1.00 39.84 519 ALA A CA 1
ATOM 4092 C C . ALA A 1 519 ? -47.266 -26.731 -1.878 1.00 39.84 519 ALA A C 1
ATOM 4094 O O . ALA A 1 519 ? -47.829 -25.654 -2.064 1.00 39.84 519 ALA A O 1
ATOM 4095 N N . ILE A 1 520 ? -47.031 -27.605 -2.864 1.00 42.31 520 ILE A N 1
ATOM 4096 C CA . ILE A 1 520 ? -47.382 -27.396 -4.280 1.00 42.31 520 ILE A CA 1
ATOM 4097 C C . ILE A 1 520 ? -48.907 -27.262 -4.466 1.00 42.31 520 ILE A C 1
ATOM 4099 O O . ILE A 1 520 ? -49.375 -26.443 -5.251 1.00 42.31 520 ILE A O 1
ATOM 4103 N N . ALA A 1 521 ? -49.711 -28.012 -3.706 1.00 40.38 521 ALA A N 1
ATOM 4104 C CA . ALA A 1 521 ? -51.174 -27.990 -3.813 1.00 40.38 521 ALA A CA 1
ATOM 4105 C C . ALA A 1 521 ? -51.866 -26.752 -3.188 1.00 40.38 521 ALA A C 1
ATOM 4107 O O . ALA A 1 521 ? -53.087 -26.623 -3.302 1.00 40.38 521 ALA A O 1
ATOM 4108 N N . LYS A 1 522 ? -51.133 -25.864 -2.496 1.00 37.75 522 LYS A N 1
ATOM 4109 C CA . LYS A 1 522 ? -51.696 -24.723 -1.742 1.00 37.75 522 LYS A CA 1
ATOM 4110 C C . LYS A 1 522 ? -51.573 -23.354 -2.426 1.00 37.75 522 LYS A C 1
ATOM 4112 O O . LYS A 1 522 ? -52.043 -22.373 -1.847 1.00 37.75 522 LYS A O 1
ATOM 4117 N N . GLU A 1 523 ? -51.009 -23.254 -3.629 1.00 36.50 523 GLU A N 1
ATOM 4118 C CA . GLU A 1 523 ? -50.940 -21.970 -4.342 1.00 36.50 523 GLU A CA 1
ATOM 4119 C C . GLU A 1 523 ? -52.303 -21.535 -4.928 1.00 36.50 523 GLU A C 1
ATOM 4121 O O . GLU A 1 523 ? -52.987 -22.333 -5.577 1.00 36.50 523 GLU A O 1
ATOM 4126 N N . PRO A 1 524 ? -52.729 -20.265 -4.756 1.00 31.94 524 PRO A N 1
ATOM 4127 C CA . PRO A 1 524 ? -53.877 -19.722 -5.469 1.00 31.94 524 PRO A CA 1
ATOM 4128 C C . PRO A 1 524 ? -53.504 -19.403 -6.921 1.00 31.94 524 PRO A C 1
ATOM 4130 O O . PRO A 1 524 ? -52.575 -18.644 -7.187 1.00 31.94 524 PRO A O 1
ATOM 4133 N N . SER A 1 525 ? -54.289 -19.904 -7.874 1.00 37.16 525 SER A N 1
ATOM 4134 C CA . SER A 1 525 ? -54.171 -19.543 -9.288 1.00 37.16 525 SER A CA 1
ATOM 4135 C C . SER A 1 525 ? -54.435 -18.044 -9.510 1.00 37.16 525 SER A C 1
ATOM 4137 O O . SER A 1 525 ? -55.591 -17.611 -9.470 1.00 37.16 525 SER A O 1
ATOM 4139 N N . SER A 1 526 ? -53.403 -17.256 -9.817 1.00 30.64 526 SER A N 1
ATOM 4140 C CA . SER A 1 526 ? -53.555 -15.925 -10.418 1.00 30.64 526 SER A CA 1
ATOM 4141 C C . SER A 1 526 ? -52.861 -15.871 -11.777 1.00 30.64 526 SER A C 1
ATOM 4143 O O . SER A 1 526 ? -51.655 -16.057 -11.898 1.00 30.64 526 SER A O 1
ATOM 4145 N N . GLN A 1 527 ? -53.681 -15.653 -12.801 1.00 28.72 527 GLN A N 1
ATOM 4146 C CA . GLN A 1 527 ? -53.362 -15.654 -14.222 1.00 28.72 527 GLN A CA 1
ATOM 4147 C C . GLN A 1 527 ? -52.419 -14.506 -14.617 1.00 28.72 527 GLN A C 1
ATOM 4149 O O . GLN A 1 527 ? -52.746 -13.345 -14.386 1.00 28.72 527 GLN A O 1
ATOM 4154 N N . HIS A 1 528 ? -51.362 -14.811 -15.375 1.00 27.30 528 HIS A N 1
ATOM 4155 C CA . HIS A 1 528 ? -50.868 -13.904 -16.412 1.00 27.30 528 HIS A CA 1
ATOM 4156 C C . HIS A 1 528 ? -50.677 -14.659 -17.730 1.00 27.30 528 HIS A C 1
ATOM 4158 O O . HIS A 1 528 ? -49.803 -15.504 -17.896 1.00 27.30 528 HIS A O 1
ATOM 4164 N N . THR A 1 529 ? -51.576 -14.354 -18.661 1.00 26.25 529 THR A N 1
ATOM 4165 C CA . THR A 1 529 ? -51.677 -14.906 -20.009 1.00 26.25 529 THR A CA 1
ATOM 4166 C C . THR A 1 529 ? -50.599 -14.303 -20.913 1.00 26.25 529 THR A C 1
ATOM 4168 O O . THR A 1 529 ? -50.642 -13.111 -21.212 1.00 26.25 529 THR A O 1
ATOM 4171 N N . TYR A 1 530 ? -49.667 -15.123 -21.401 1.00 25.77 530 TYR A N 1
ATOM 4172 C CA . TYR A 1 530 ? -48.837 -14.797 -22.565 1.00 25.77 530 TYR A CA 1
ATOM 4173 C C . TYR A 1 530 ? -49.663 -15.010 -23.844 1.00 25.77 530 TYR A C 1
ATOM 4175 O O . TYR A 1 530 ? -50.105 -16.123 -24.130 1.00 25.77 530 TYR A O 1
ATOM 4183 N N . ILE A 1 531 ? -49.889 -13.944 -24.619 1.00 25.52 531 ILE A N 1
ATOM 4184 C CA . ILE A 1 531 ? -50.524 -14.019 -25.942 1.00 25.52 531 ILE A CA 1
ATOM 4185 C C . ILE A 1 531 ? -49.445 -14.290 -26.995 1.00 25.52 531 ILE A C 1
ATOM 4187 O O . ILE A 1 531 ? -48.601 -13.443 -27.280 1.00 25.52 531 ILE A O 1
ATOM 4191 N N . ASN A 1 532 ? -49.522 -15.480 -27.591 1.00 27.89 532 ASN A N 1
ATOM 4192 C CA . ASN A 1 532 ? -48.864 -15.866 -28.836 1.00 27.89 532 ASN A CA 1
ATOM 4193 C C . ASN A 1 532 ? -49.592 -15.219 -30.026 1.00 27.89 532 ASN A C 1
ATOM 4195 O O . ASN A 1 532 ? -50.790 -15.437 -30.198 1.00 27.89 532 ASN A O 1
ATOM 4199 N N . ASN A 1 533 ? -48.874 -14.497 -30.890 1.00 24.94 533 ASN A N 1
ATOM 4200 C CA . ASN A 1 533 ? -49.393 -14.059 -32.187 1.00 24.94 533 ASN A CA 1
ATOM 4201 C C . ASN A 1 533 ? -48.828 -14.938 -33.308 1.00 24.94 533 ASN A C 1
ATOM 4203 O O . ASN A 1 533 ? -47.674 -14.787 -33.711 1.00 24.94 533 ASN A O 1
ATOM 4207 N N . ARG A 1 534 ? -49.678 -15.800 -33.874 1.00 23.66 534 ARG A N 1
ATOM 4208 C CA . ARG A 1 534 ? -49.567 -16.243 -35.268 1.00 23.66 534 ARG A CA 1
ATOM 4209 C C . ARG A 1 534 ? -50.953 -16.517 -35.860 1.00 23.66 534 ARG A C 1
ATOM 4211 O O . ARG A 1 534 ? -51.799 -17.133 -35.222 1.00 23.66 534 ARG A O 1
ATOM 4218 N N . THR A 1 535 ? -51.073 -16.087 -37.117 1.00 26.70 535 THR A N 1
ATOM 4219 C CA . THR A 1 535 ? -52.021 -16.468 -38.183 1.00 26.70 535 THR A CA 1
ATOM 4220 C C . THR A 1 535 ? -53.467 -15.953 -38.148 1.00 26.70 535 THR A C 1
ATOM 4222 O O . THR A 1 535 ? -54.317 -16.432 -37.411 1.00 26.70 535 THR A O 1
ATOM 4225 N N . GLU A 1 536 ? -53.699 -14.974 -39.035 1.00 27.17 536 GLU A N 1
ATOM 4226 C CA . GLU A 1 536 ? -54.666 -14.977 -40.151 1.00 27.17 536 GLU A CA 1
ATOM 4227 C C . GLU A 1 536 ? -55.960 -15.798 -40.008 1.00 27.17 536 GLU A C 1
ATOM 4229 O O . GLU A 1 536 ? -55.941 -17.023 -39.929 1.00 27.17 536 GLU A O 1
ATOM 4234 N N . GLY A 1 537 ? -57.107 -15.119 -40.139 1.00 24.72 537 GLY A N 1
ATOM 4235 C CA . GLY A 1 537 ? -58.412 -15.773 -40.229 1.00 24.72 537 GLY A CA 1
ATOM 4236 C C . GLY A 1 537 ? -59.590 -14.815 -40.414 1.00 24.72 537 GLY A C 1
ATOM 4237 O O . GLY A 1 537 ? -60.205 -14.377 -39.454 1.00 24.72 537 GLY A O 1
ATOM 4238 N N . ASN A 1 538 ? -59.875 -14.511 -41.678 1.00 24.92 538 ASN A N 1
ATOM 4239 C CA . ASN A 1 538 ? -61.127 -14.046 -42.287 1.00 24.92 538 ASN A CA 1
ATOM 4240 C C . ASN A 1 538 ? -62.439 -13.949 -41.454 1.00 24.92 538 ASN A C 1
ATOM 4242 O O . ASN A 1 538 ? -62.930 -14.933 -40.914 1.00 24.92 538 ASN A O 1
ATOM 4246 N N . ALA A 1 539 ? -63.117 -12.815 -41.695 1.00 25.11 539 ALA A N 1
ATOM 4247 C CA . ALA A 1 539 ? -64.531 -12.670 -42.090 1.00 25.11 539 ALA A CA 1
ATOM 4248 C C . ALA A 1 539 ? -65.654 -12.392 -41.053 1.00 25.11 539 ALA A C 1
ATOM 4250 O O . ALA A 1 539 ? -66.011 -13.222 -40.228 1.00 25.11 539 ALA A O 1
ATOM 4251 N N . LYS A 1 540 ? -66.351 -11.279 -41.375 1.00 25.02 540 LYS A N 1
ATOM 4252 C CA . LYS A 1 540 ? -67.800 -10.957 -41.302 1.00 25.02 540 LYS A CA 1
ATOM 4253 C C . LYS A 1 540 ? -68.407 -10.277 -40.055 1.00 2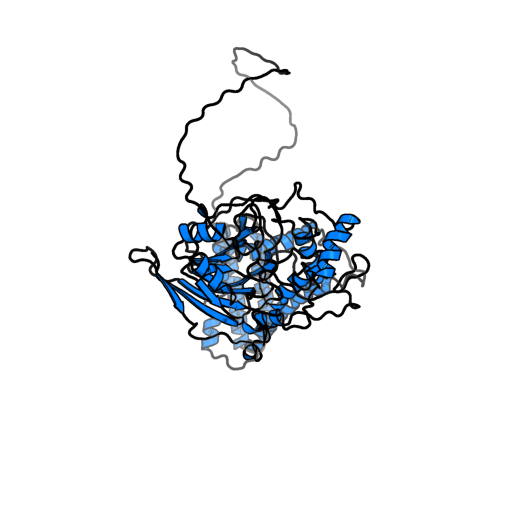5.02 540 LYS A C 1
ATOM 4255 O O . LYS A 1 540 ? -68.689 -10.934 -39.068 1.00 25.02 540 LYS A O 1
ATOM 4260 N N . ALA A 1 541 ? -68.812 -9.014 -40.313 1.00 24.94 541 ALA A N 1
ATOM 4261 C CA . ALA A 1 541 ? -70.090 -8.334 -39.987 1.00 24.94 541 ALA A CA 1
ATOM 4262 C C . ALA A 1 541 ? -70.407 -8.069 -38.489 1.00 24.94 541 ALA A C 1
ATOM 4264 O O . ALA A 1 541 ? -70.190 -8.929 -37.657 1.00 24.94 541 ALA A O 1
ATOM 4265 N N . THR A 1 542 ? -70.954 -6.930 -38.028 1.00 25.03 542 THR A N 1
ATOM 4266 C CA . THR A 1 542 ? -71.827 -5.909 -38.649 1.00 25.03 542 THR A CA 1
ATOM 4267 C C . THR A 1 542 ? -71.938 -4.668 -37.726 1.00 25.03 542 THR A C 1
ATOM 4269 O O . THR A 1 542 ? -72.100 -4.845 -36.527 1.00 25.03 542 THR A O 1
ATOM 4272 N N . PHE A 1 543 ? -71.907 -3.469 -38.330 1.00 26.02 543 PHE A N 1
ATOM 4273 C CA . PHE A 1 543 ? -72.660 -2.209 -38.083 1.00 26.02 543 PHE A CA 1
ATOM 4274 C C . PHE A 1 543 ? -72.822 -1.503 -36.710 1.00 26.02 543 PHE A C 1
ATOM 4276 O O . PHE A 1 543 ? -73.253 -2.094 -35.727 1.00 26.02 543 PHE A O 1
ATOM 4283 N N . GLY A 1 544 ? -72.673 -0.162 -36.774 1.00 24.30 544 GLY A N 1
ATOM 4284 C CA . GLY A 1 544 ? -73.249 0.870 -35.887 1.00 24.30 544 GLY A CA 1
ATOM 4285 C C . GLY A 1 544 ? -72.238 1.967 -35.499 1.00 24.30 544 GLY A C 1
ATOM 4286 O O . GLY A 1 544 ? -71.517 1.778 -34.530 1.00 24.30 544 GLY A O 1
ATOM 4287 N N . ASP A 1 545 ? -71.997 2.984 -36.346 1.00 26.08 545 ASP A N 1
ATOM 4288 C CA . ASP A 1 545 ? -72.502 4.381 -36.202 1.00 26.08 545 ASP A CA 1
ATOM 4289 C C . ASP A 1 545 ? -71.951 5.096 -34.935 1.00 26.08 545 ASP A C 1
ATOM 4291 O O . ASP A 1 545 ? -72.180 4.628 -33.831 1.00 26.08 545 ASP A O 1
ATOM 4295 N N . LEU A 1 546 ? -71.211 6.218 -34.925 1.00 26.17 546 LEU A N 1
ATOM 4296 C CA . LEU A 1 546 ? -71.128 7.413 -35.774 1.00 26.17 546 LEU A CA 1
ATOM 4297 C C . LEU A 1 546 ? -69.769 8.142 -35.569 1.00 26.17 546 LEU A C 1
ATOM 4299 O O . LEU A 1 546 ? -69.275 8.258 -34.451 1.00 26.17 546 LEU A O 1
ATOM 4303 N N . ILE A 1 547 ? -69.225 8.699 -36.655 1.00 26.38 547 ILE A N 1
ATOM 4304 C CA . ILE A 1 547 ? -68.297 9.858 -36.748 1.00 26.38 547 ILE A CA 1
ATOM 4305 C C . ILE A 1 547 ? -69.221 11.018 -37.217 1.00 26.38 547 ILE A C 1
ATOM 4307 O O . ILE A 1 547 ? -70.168 10.691 -37.942 1.00 26.38 547 ILE A O 1
ATOM 4311 N N . PRO A 1 548 ? -69.053 12.321 -36.875 1.00 39.81 548 PRO A N 1
ATOM 4312 C CA . PRO A 1 548 ? -67.837 13.071 -37.208 1.00 39.81 548 PRO A CA 1
ATOM 4313 C C . PRO A 1 548 ? -67.528 14.262 -36.270 1.00 39.81 548 PRO A C 1
ATOM 4315 O O . PRO A 1 548 ? -68.232 14.489 -35.300 1.00 39.81 548 PRO A O 1
ATOM 4318 N N . GLU A 1 549 ? -66.471 15.057 -36.395 1.00 28.94 549 GLU A N 1
ATOM 4319 C CA . GLU A 1 549 ? -65.543 15.392 -37.478 1.00 28.94 549 GLU A CA 1
ATOM 4320 C C . GLU A 1 549 ? -64.375 16.128 -36.789 1.00 28.94 549 GLU A C 1
ATOM 4322 O O . GLU A 1 549 ? -64.588 16.821 -35.799 1.00 28.94 549 GLU A O 1
ATOM 4327 N N . GLY A 1 550 ? -63.119 15.908 -37.177 1.00 27.19 550 GLY A N 1
ATOM 4328 C CA . GLY A 1 550 ? -62.426 16.852 -38.061 1.00 27.19 550 GLY A CA 1
ATOM 4329 C C . GLY A 1 550 ? -61.558 17.820 -37.233 1.00 27.19 550 GLY A C 1
ATOM 4330 O O . GLY A 1 550 ? -61.983 18.338 -36.218 1.00 27.19 550 GLY A O 1
ATOM 4331 N N . SER A 1 551 ? -60.307 18.118 -37.552 1.00 26.64 551 SER A N 1
ATOM 4332 C CA . SER A 1 551 ? -59.545 17.873 -38.763 1.00 26.64 551 SER A CA 1
ATOM 4333 C C . SER A 1 551 ? -58.083 18.241 -38.461 1.00 26.64 551 SER A C 1
ATOM 4335 O O . SER A 1 551 ? -57.834 19.328 -37.954 1.00 26.64 551 SER A O 1
ATOM 4337 N N . THR A 1 552 ? -57.153 17.318 -38.740 1.00 27.36 552 THR A N 1
ATOM 4338 C CA . THR A 1 552 ? -55.990 17.478 -39.649 1.00 27.36 552 THR A CA 1
ATOM 4339 C C . THR A 1 552 ? -55.281 18.849 -39.667 1.00 27.36 552 THR A C 1
ATOM 4341 O O . THR A 1 552 ? -55.930 19.867 -39.832 1.00 27.36 552 THR A O 1
ATOM 4344 N N . LYS A 1 553 ? -53.958 19.011 -39.739 1.00 28.84 553 LYS A N 1
ATOM 4345 C CA . LYS A 1 553 ? -52.868 18.203 -40.307 1.00 28.84 553 LYS A CA 1
ATOM 4346 C C . LYS A 1 553 ? -51.605 19.090 -40.158 1.00 28.84 553 LYS A C 1
ATOM 4348 O O . LYS A 1 553 ? -51.693 20.287 -40.385 1.00 28.84 553 LYS A O 1
ATOM 4353 N N . ASN A 1 554 ? -50.482 18.542 -39.696 1.00 27.11 554 ASN A N 1
ATOM 4354 C CA . ASN A 1 554 ? -49.281 18.240 -40.496 1.00 27.11 554 ASN A CA 1
ATOM 4355 C C . ASN A 1 554 ? -48.227 19.359 -40.688 1.00 27.11 554 ASN A C 1
ATOM 4357 O O . ASN A 1 554 ? -48.518 20.404 -41.252 1.00 27.11 554 ASN A O 1
ATOM 4361 N N . VAL A 1 555 ? -46.973 18.954 -40.414 1.00 26.19 555 VAL A N 1
ATOM 4362 C CA . VAL A 1 555 ? -45.814 18.912 -41.345 1.00 26.19 555 VAL A CA 1
ATOM 4363 C C . VAL A 1 555 ? -44.590 19.820 -41.084 1.00 26.19 555 VAL A C 1
ATOM 4365 O O . VAL A 1 555 ? -44.690 21.036 -41.018 1.00 26.19 555 VAL A O 1
ATOM 4368 N N . SER A 1 556 ? -43.441 19.108 -41.051 1.00 25.11 556 SER A N 1
ATOM 4369 C CA . SER A 1 556 ? -42.027 19.416 -41.399 1.00 25.11 556 SER A CA 1
ATOM 4370 C C . SER A 1 556 ? -41.291 20.545 -40.670 1.00 25.11 556 SER A C 1
ATOM 4372 O O . SER A 1 556 ? -41.801 21.649 -40.596 1.00 25.11 556 SER A O 1
ATOM 4374 N N . ALA A 1 557 ? -40.113 20.346 -40.063 1.00 25.86 557 ALA A N 1
ATOM 4375 C CA . ALA A 1 557 ? -38.823 19.763 -40.500 1.00 25.86 557 ALA A CA 1
ATOM 4376 C C . ALA A 1 557 ? -37.859 20.767 -41.173 1.00 25.86 557 ALA A C 1
ATOM 4378 O O . ALA A 1 557 ? -38.253 21.474 -42.092 1.00 25.86 557 ALA A O 1
ATOM 4379 N N . ALA A 1 558 ? -36.586 20.678 -40.739 1.00 26.27 558 ALA A N 1
ATOM 4380 C CA . ALA A 1 558 ? -35.349 21.307 -41.245 1.00 26.27 558 ALA A CA 1
ATOM 4381 C C . ALA A 1 558 ? -35.267 22.844 -41.110 1.00 26.27 558 ALA A C 1
ATOM 4383 O O . ALA A 1 558 ? -36.254 23.538 -41.274 1.00 26.27 558 ALA A O 1
ATOM 4384 N N . GLY A 1 559 ? -34.138 23.489 -40.817 1.00 22.94 559 GLY A N 1
ATOM 4385 C CA . GLY A 1 559 ? -32.726 23.113 -40.743 1.00 22.94 559 GLY A CA 1
ATOM 4386 C C . GLY A 1 559 ? -31.887 24.381 -41.012 1.00 22.94 559 GLY A C 1
ATOM 4387 O O . GLY A 1 559 ? -32.392 25.289 -41.666 1.00 22.94 559 GLY A O 1
ATOM 4388 N N . HIS A 1 560 ? -30.620 24.393 -40.563 1.00 26.72 560 HIS A N 1
ATOM 4389 C CA . HIS A 1 560 ? -29.545 25.352 -40.923 1.00 26.72 560 HIS A CA 1
ATOM 4390 C C . HIS A 1 560 ? -29.708 26.812 -40.448 1.00 26.72 560 HIS A C 1
ATOM 4392 O O . HIS A 1 560 ? -30.815 27.305 -40.325 1.00 26.72 560 HIS A O 1
ATOM 4398 N N . LEU A 1 561 ? -28.687 27.643 -40.223 1.00 25.73 561 LEU A N 1
ATOM 4399 C CA . LEU A 1 561 ? -27.229 27.632 -39.993 1.00 25.73 561 LEU A CA 1
ATOM 4400 C C . LEU A 1 561 ? -26.866 29.134 -39.796 1.00 25.73 561 LEU A C 1
ATOM 4402 O O . LEU A 1 561 ? -27.647 30.000 -40.183 1.00 25.73 561 LEU A O 1
ATOM 4406 N N . TYR A 1 562 ? -25.631 29.394 -39.349 1.00 24.52 562 TYR A N 1
ATOM 4407 C CA . TYR A 1 562 ? -24.848 30.645 -39.444 1.00 24.52 562 TYR A CA 1
ATOM 4408 C C . TYR A 1 562 ? -24.974 31.716 -38.337 1.00 24.52 562 TYR A C 1
ATOM 4410 O O . TYR A 1 562 ? -26.019 32.334 -38.194 1.00 24.52 562 TYR A O 1
ATOM 4418 N N . ASN A 1 563 ? -23.815 31.934 -37.671 1.00 25.34 563 ASN A N 1
ATOM 4419 C CA . ASN A 1 563 ? -23.107 33.202 -37.367 1.00 25.34 563 ASN A CA 1
ATOM 4420 C C . ASN A 1 563 ? -23.885 34.369 -36.713 1.00 25.34 563 ASN A C 1
ATOM 4422 O O . ASN A 1 563 ? -25.032 34.623 -37.024 1.00 25.34 563 ASN A O 1
ATOM 4426 N N . ASP A 1 564 ? -23.333 35.214 -35.842 1.00 26.45 564 ASP A N 1
ATOM 4427 C CA . ASP A 1 564 ? -21.968 35.739 -35.730 1.00 26.45 564 ASP A CA 1
ATOM 4428 C C . ASP A 1 564 ? -21.798 36.473 -34.373 1.00 26.45 564 ASP A C 1
ATOM 4430 O O . ASP A 1 564 ? -22.758 37.020 -33.841 1.00 26.45 564 ASP A O 1
ATOM 4434 N N . ASN A 1 565 ? -20.550 36.558 -33.900 1.00 25.61 565 ASN A N 1
ATOM 4435 C CA . ASN A 1 565 ? -19.909 37.702 -33.225 1.00 25.61 565 ASN A CA 1
ATOM 4436 C C . ASN A 1 565 ? -20.402 38.315 -31.884 1.00 25.61 565 ASN A C 1
ATOM 4438 O O . ASN A 1 565 ? -21.415 38.994 -31.797 1.00 25.61 565 ASN A O 1
ATOM 4442 N N . VAL A 1 566 ? -19.464 38.249 -30.918 1.00 26.11 566 VAL A N 1
ATOM 4443 C CA . VAL A 1 566 ? -18.856 39.370 -30.155 1.00 26.11 566 VAL A CA 1
ATOM 4444 C C . VAL A 1 566 ? -19.764 40.193 -29.223 1.00 26.11 566 VAL A C 1
ATOM 4446 O O . VAL A 1 566 ? -20.522 41.036 -29.671 1.00 26.11 566 VAL A O 1
ATOM 4449 N N . THR A 1 567 ? -19.556 40.075 -27.903 1.00 26.92 567 THR A N 1
ATOM 4450 C CA . THR A 1 567 ? -18.867 41.103 -27.084 1.00 26.92 567 THR A CA 1
ATOM 4451 C C . THR A 1 567 ? -18.672 40.623 -25.644 1.00 26.92 567 THR A C 1
ATOM 4453 O O . THR A 1 567 ? -19.560 40.055 -25.019 1.00 26.92 567 THR A O 1
ATOM 4456 N N . THR A 1 568 ? -17.470 40.888 -25.150 1.00 29.12 568 THR A N 1
ATOM 4457 C CA . THR A 1 568 ? -17.037 40.930 -23.754 1.00 29.12 568 THR A CA 1
ATOM 4458 C C . THR A 1 568 ? -17.813 41.968 -22.944 1.00 29.12 568 THR A C 1
ATOM 4460 O O . THR A 1 568 ? -17.982 43.077 -23.445 1.00 29.12 568 THR A O 1
ATOM 4463 N N . ASP A 1 569 ? -18.111 41.690 -21.672 1.00 26.27 569 ASP A N 1
ATOM 4464 C CA . ASP A 1 569 ? -17.857 42.701 -20.643 1.00 26.27 569 ASP A CA 1
ATOM 4465 C C . ASP A 1 569 ? -17.628 42.126 -19.239 1.00 26.27 569 ASP A C 1
ATOM 4467 O O . ASP A 1 569 ? -18.192 41.108 -18.836 1.00 26.27 569 ASP A O 1
ATOM 4471 N N . ASN A 1 570 ? -16.727 42.809 -18.540 1.00 27.86 570 ASN A N 1
ATOM 4472 C CA . ASN A 1 570 ? -16.208 42.524 -17.210 1.00 27.86 570 ASN A CA 1
ATOM 4473 C C . ASN A 1 570 ? -17.184 42.941 -16.102 1.00 27.86 570 ASN A C 1
ATOM 4475 O O . ASN A 1 570 ? -17.860 43.960 -16.206 1.00 27.86 570 ASN A O 1
ATOM 4479 N N . ALA A 1 571 ? -17.092 42.271 -14.951 1.00 27.39 571 ALA A N 1
ATOM 4480 C CA . ALA A 1 571 ? -17.329 42.909 -13.659 1.00 27.39 571 ALA A CA 1
ATOM 4481 C C . ALA A 1 571 ? -16.357 42.345 -12.610 1.00 27.39 571 ALA A C 1
ATOM 4483 O O . ALA A 1 571 ? -16.515 41.236 -12.104 1.00 27.39 571 ALA A O 1
ATOM 4484 N N . GLN A 1 572 ? -15.325 43.139 -12.319 1.00 25.97 572 GLN A N 1
ATOM 4485 C CA . GLN A 1 572 ? -14.517 43.065 -11.105 1.00 25.97 572 GLN A CA 1
ATOM 4486 C C . GLN A 1 572 ? -15.339 43.527 -9.895 1.00 25.97 572 GLN A C 1
ATOM 4488 O O . GLN A 1 572 ? -16.012 44.552 -9.984 1.00 25.97 572 GLN A O 1
ATOM 4493 N N . THR A 1 573 ? -15.116 42.909 -8.734 1.00 27.69 573 THR A N 1
ATOM 4494 C CA . THR A 1 573 ? -15.023 43.636 -7.457 1.00 27.69 573 THR A CA 1
ATOM 4495 C C . THR A 1 573 ? -13.995 42.986 -6.522 1.00 27.69 573 THR A C 1
ATOM 4497 O O . THR A 1 573 ? -13.975 41.777 -6.310 1.00 27.69 573 THR A O 1
ATOM 4500 N N . HIS A 1 574 ? -13.115 43.855 -6.016 1.00 27.00 574 HIS A N 1
ATOM 4501 C CA . HIS A 1 574 ? -12.059 43.701 -5.007 1.00 27.00 574 HIS A CA 1
ATOM 4502 C C . HIS A 1 574 ? -12.594 43.224 -3.632 1.00 27.00 574 HIS A C 1
ATOM 4504 O O . HIS A 1 574 ? -13.789 43.329 -3.386 1.00 27.00 574 HIS A O 1
ATOM 4510 N N . TYR A 1 575 ? -11.817 42.723 -2.660 1.00 25.97 575 TYR A N 1
ATOM 4511 C CA . TYR A 1 575 ? -10.589 43.253 -2.036 1.00 25.97 575 TYR A CA 1
ATOM 4512 C C . TYR A 1 575 ? -9.984 42.191 -1.090 1.00 25.97 575 TYR A C 1
ATOM 4514 O O . TYR A 1 575 ? -10.747 41.435 -0.490 1.00 25.97 575 TYR A O 1
ATOM 4522 N N . GLY A 1 576 ? -8.666 42.235 -0.832 1.00 25.16 576 GLY A N 1
ATOM 4523 C CA . GLY A 1 576 ? -8.131 41.786 0.465 1.00 25.16 576 GLY A CA 1
ATOM 4524 C C . GLY A 1 576 ? -6.729 41.176 0.495 1.00 25.16 576 GLY A C 1
ATOM 4525 O O . GLY A 1 576 ? -6.584 40.037 0.920 1.00 25.16 576 GLY A O 1
ATOM 4526 N N . ASP A 1 577 ? -5.705 41.936 0.101 1.00 26.91 577 ASP A N 1
ATOM 4527 C CA . ASP A 1 577 ? -4.296 41.640 0.401 1.00 26.91 577 ASP A CA 1
ATOM 4528 C C . ASP A 1 577 ? -4.012 41.613 1.912 1.00 26.91 577 ASP A C 1
ATOM 4530 O O . ASP A 1 577 ? -4.336 42.580 2.598 1.00 26.91 577 ASP A O 1
ATOM 4534 N N . VAL A 1 578 ? -3.264 40.606 2.385 1.00 25.92 578 VAL A N 1
ATOM 4535 C CA . VAL A 1 578 ? -2.172 40.798 3.363 1.00 25.92 578 VAL A CA 1
ATOM 4536 C C . VAL A 1 578 ? -1.051 39.789 3.072 1.00 25.92 578 VAL A C 1
ATOM 4538 O O . VAL A 1 578 ? -1.091 38.640 3.506 1.00 25.92 578 VAL A O 1
ATOM 4541 N N . TYR A 1 579 ? -0.014 40.241 2.365 1.00 27.84 579 TYR A N 1
ATOM 4542 C CA . TYR A 1 579 ? 1.294 39.584 2.315 1.00 27.84 579 TYR A CA 1
ATOM 4543 C C . TYR A 1 579 ? 2.137 39.992 3.531 1.00 27.84 579 TYR A C 1
ATOM 4545 O O . TYR A 1 579 ? 2.448 41.169 3.723 1.00 27.84 579 TYR A O 1
ATOM 4553 N N . GLY A 1 580 ? 2.568 39.002 4.314 1.00 25.62 580 GLY A N 1
ATOM 4554 C CA . GLY A 1 580 ? 3.619 39.113 5.326 1.00 25.62 580 GLY A CA 1
ATOM 4555 C C . GLY A 1 580 ? 4.863 38.338 4.886 1.00 25.62 580 GLY A C 1
ATOM 4556 O O . GLY A 1 580 ? 4.822 37.128 4.712 1.00 25.62 580 GLY A O 1
ATOM 4557 N N . LYS A 1 581 ? 5.945 39.080 4.662 1.00 27.31 581 LYS A N 1
ATOM 4558 C CA . LYS A 1 581 ? 7.279 38.708 4.163 1.00 27.31 581 LYS A CA 1
ATOM 4559 C C . LYS A 1 581 ? 7.950 37.476 4.829 1.00 27.31 581 LYS A C 1
ATOM 4561 O O . LYS A 1 581 ? 8.031 37.403 6.047 1.00 27.31 581 LYS A O 1
ATOM 4566 N N . SER A 1 582 ? 8.509 36.604 3.975 1.00 29.45 582 SER A N 1
ATOM 4567 C CA . SER A 1 582 ? 9.879 36.002 3.935 1.00 29.45 582 SER A CA 1
ATOM 4568 C C . SER A 1 582 ? 10.916 36.556 4.963 1.00 29.45 582 SER A C 1
ATOM 4570 O O . SER A 1 582 ? 10.794 37.750 5.258 1.00 29.45 582 SER A O 1
ATOM 4572 N N . PRO A 1 583 ? 12.015 35.848 5.386 1.00 45.16 583 PRO A N 1
ATOM 4573 C CA . PRO A 1 583 ? 12.790 34.974 4.484 1.00 45.16 583 PRO A CA 1
ATOM 4574 C C . PRO A 1 583 ? 13.756 33.858 5.009 1.00 45.16 583 PRO A C 1
ATOM 4576 O O . PRO A 1 583 ? 14.06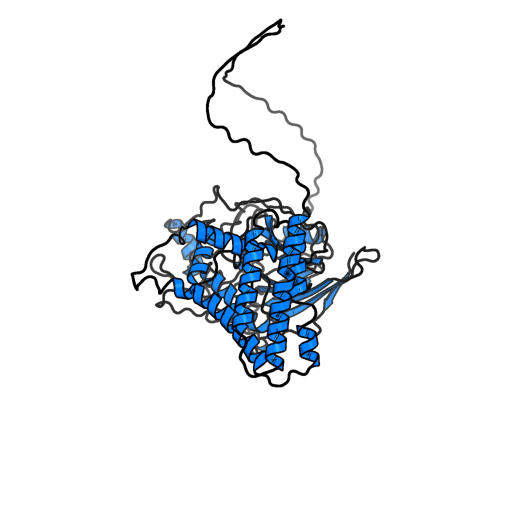7 33.776 6.190 1.00 45.16 583 PRO A O 1
ATOM 4579 N N . PHE A 1 584 ? 14.291 33.106 4.023 1.00 30.11 584 PHE A N 1
ATOM 4580 C CA . PHE A 1 584 ? 15.555 32.325 3.925 1.00 30.11 584 PHE A CA 1
ATOM 4581 C C . PHE A 1 584 ? 15.822 31.154 4.895 1.00 30.11 584 PHE A C 1
ATOM 4583 O O . PHE A 1 584 ? 15.985 31.363 6.091 1.00 30.11 584 PHE A O 1
ATOM 4590 N N . ALA A 1 585 ? 16.050 29.942 4.370 1.00 33.66 585 ALA A N 1
ATOM 4591 C CA . ALA A 1 585 ? 17.329 29.404 3.865 1.00 33.66 585 ALA A CA 1
ATOM 4592 C C . ALA A 1 585 ? 17.174 27.914 3.519 1.00 33.66 585 ALA A C 1
ATOM 4594 O O . ALA A 1 585 ? 16.517 27.206 4.313 1.00 33.66 585 ALA A O 1
#

Sequence (585 aa):
MAAVAISNPARPAPSPEDASLKKHHRKNEKGFVNPWDSFQERGFWQIMKWVWLGKLLGERRDPDTSPPTVPVHKPVFLPSRKTDHLRATWLGHACFYVEFPGGLRVLFDPVFTQRCSPLTFAGPARYTEMPCEIVDLPCIDAVVISHNHYDHLSHPTLVKIAEKHKSAHFFVPLGNKPWFDENAFKNVTELDWWEEKELKITPAAGSESREGISAVISCLPCQHTSARTPFDKNHTLWASWSVASGGRKIWFGGDTGYRAVDKRPGKEFDYDEKYQYAHCPAFKQIGELRGPFDLGLIPIGAYDPRWLMSPVHANPYDSVNIFSDTKCQRALGIHWGTWVLTEEEVLEPPRMLKQALRWKGIAEHGVFEVCDIGESREKDVQELLEGVTSAIEDARAEGDFNEVAMDEPELAAGFATETQELMLARRRIRQRINAAYESSDVDEATISTFSHAESVNALVAEVSTMDVVSFFPESLTAQARMASEDLTAMAPTGDPSKCKLLSSLANACAGTEPMLEQAIAKEPSSQHTYINNRTEGNAKATFGDLIPEGSTKNVSAAGHLYNDNVTTDNAQTHYGDVYGKSPFA

Foldseek 3Di:
DWDKDKDADPDAFDAPPCVVVVQQADPPDFFGDDNDQQFDDDDPCNVVCCVPVCVVVVVFFDFDLDPPFFDAAQFDDDPALADPWWKWAFQAFLWIWIRDHLRATETFLDDPAQALAPDNVDHWGWSDDGSDALVPDPAHAEYEAQAAGSSRDPLVNVVSCCVVHVNYAYEYEAQCVVVCVVSVNDRYDYDYASGKMKMWIQDDPPDPDRDIWIKIKHWHDAQAWHDRDPPCTRSTDGTWMWMDTNNAIETERHWHAFGADADDPDPDDCPPPVHDTDTDLRLLSQLVRPDDHQEYEFEADPCPPPNNCRSTHYHLLSRVVSCVSNNYQAYEYHRARITDPGRDHRPVRQVVNLVSCVVVVHDSPPHYHYDGNSDMDIDDPVVVVVVVVVVVVVVVVVPPDDDDDDDDDPVCPVVCPVVVVVVVVVVVVVCVVVVVVPPPDDDPVNVVVVLDDDDVVVVVVVVVPDPPVPPDLPVVLVVLVVVLVVLVVPDDPDDPVSNVVSVSVSVVSVVVNVVSVVVVVPDDDDDDDDDDDDDDDDDDDDDDDDDDDDDDDDDDDDDDDDDDDDDDDDDDDDDDDDDDDDDDD

pLDDT: mean 73.08, std 28.57, range [22.94, 98.94]

Radius of gyration: 32.26 Å; chains: 1; bounding box: 100×102×68 Å